Protein AF-0000000080624392 (afdb_homodimer)

Foldseek 3Di:
DLPFPDPCPPDDAQEKEKEAAFQAQQFRDLDLLSQLQLLLCLLQVGHYFYDHCVVPNAGPVRDPTWIDHPSDIGDDSVVSSVVNCVVVVVCVLQDDDPVVNVVLVVLLCLLVPPLLLQLLCFLLVPVQCLLPNRHCVVVQDDPRSVCCRVPVSNVSSPVSLVVSVVSPNNVDDPVVSVVSNLVSLLVQLVQCPVALASPHPDHHSSLSSLLSSVCSQARDDGPDCVSVVCCVPPRVVVVVSNVVSCVVRPVCGNVCSVVSDRDDDRDDD/DLPFPDPCPPDDAQEKEKEAAFQAQQFRDLDLLSQLQVLLCLLQVGHYFYDHCVVPNAGPVRDPTWIDHPSDIGDDSVVSSVVNCVVVVVCVLQDDDPVVNVVLVVLLCLLVPPLLLQLLCFLLVPVQCLLPNRHCVVVQDDPRSVCCNVPVSNVSSPVSLVVSVVSPNNVDDPVVSVVSNLVSLLVQLVQCPVALASPHPDHHSSLSSLLSSVCSQARDDGPDCVSVVCCVPPRVVVVVSNVVSCVVRPVCGNVCSVVSDRDDDRDDD

Nearest PDB structures (foldseek):
  9f7k-assembly1_B  TM=6.687E-01  e=4.199E-07  Drosophila melanogaster American nodavirus (ANV) SW-2009a
  4e8e-assembly1_C  TM=6.731E-01  e=5.107E-06  Bombyx mori
  2pbj-assembly1_B  TM=6.916E-01  e=1.278E-05  Macaca fascicularis
  4e8h-assembly1_A  TM=6.829E-01  e=2.481E-05  Bombyx mori
  4iel-assembly1_A-2  TM=5.701E-01  e=8.080E-06  Burkholderia ambifaria AMMD

InterPro domains:
  IPR012336 Thioredoxin-like fold [PF17172] (32-123)
  IPR026928 FAX/IsoI-like [SFLDG01200] (16-255)
  IPR033468 Metaxin, glutathione S-transferase domain [PF17171] (182-245)
  IPR036249 Thioredoxin-like superfamily [SSF52833] (30-115)
  IPR036282 Glutathione S-transferase, C-terminal domain superfamily [SSF47616] (170-247)
  IPR040079 Glutathione transferase family [SFLDS00019] (16-255)
  IPR050931 Mitochondrial Protein Transport Metaxin [PTHR12289] (4-259)

Organism: Caenorhabditis remanei (NCBI:txid31234)

Secondary structure (DSSP, 8-state):
---S--S-SSPPTT-EEEEEPPP-SSSS-S-HHHHHHHHHHHHTT--EEEEE-TTT---TTS-SSEEEETTEEEESHHHHHHHHHHHTT-GGGG---HHHHHHHHHHHHHIIIIIHHHHHHHHHH--GGGGSTTTTTTTS-HHHHHHIIIIIIHHHHHHHHHHHHHHSGGGS-HHHHHHHHHHHHHHHHHHHTT-SBTTBSS--HHHHHHHHHHHHHHHS--S-HHHHHHHHHT-HHHHHHHHHHHHHH-TTHHHHHHH--TT---S--/---S--S-SSPPTT-EEEEEPPP-SSSS-S-HHHHHHHHHHHHTT--EEEEE-TTT---TTS-SSEEEETTEEEESHHHHHHHHHHHTT-GGGG---HHHHHHHHHHHHHIIIIIHHHHHHHHHH--GGGGSTTTTTTTS-HHHHHHIIIIIIHHHHHHHHHHHHHHSGGGS-HHHHHHHHHHHHHHHHHHHTT-SBTTBSS--HHHHHHHHHHHHHHHS--S-HHHHHHHHHT-HHHHHHHHHHHHHH-TTHHHHHHH--TT---S--

pLDDT: mean 94.93, std 7.7, range [31.5, 98.94]

Sequence (538 aa):
MPSTNLIKRDWEKDHVYLIQFPRAGLIPTPSPYAFKVETFLRIADIPYTNIDNEFSKTSARKQIPFIELNGRQHADSSIIIDNLVEHFHKTELESFSAADKAIARAFYALIEHHLCWVSIYSRGQDFNWLATPAGFGRQLTGIKGFAFKNFLVKKFASTVRGRAKAQGMGTFQKEEILDQTKKDLDALSTQLGDKKYLFGNSIKAIDATAFAHLAQLIYTPQFSPEIKTHLEEKTPNLLVYVKHIRDDYWPDWEETTETMNMNTKWKKDMPSTNLIKRDWEKDHVYLIQFPRAGLIPTPSPYAFKVETFLRIADIPYTNIDNEFSKTSARKQIPFIELNGRQHADSSIIIDNLVEHFHKTELESFSAADKAIARAFYALIEHHLCWVSIYSRGQDFNWLATPAGFGRQLTGIKGFAFKNFLVKKFASTVRGRAKAQGMGTFQKEEILDQTKKDLDALSTQLGDKKYLFGNSIKAIDATAFAHLAQLIYTPQFSPEIKTHLEEKTPNLLVYVKHIRDDYWPDWEETTETMNMNTKWKKD

Solvent-accessible surface area (backbone atoms only — not comparable to full-atom values): 28712 Å² total; per-residue (Å²): 126,76,72,70,90,63,87,68,80,88,65,51,82,83,34,36,37,40,36,31,71,63,34,13,33,58,40,63,45,90,44,44,50,40,37,18,46,53,44,39,33,53,75,66,68,49,58,66,44,63,38,73,25,79,89,71,62,56,38,98,84,65,34,77,27,27,36,37,47,73,77,40,78,38,54,48,53,68,55,40,50,53,48,49,30,62,74,69,66,43,56,74,36,72,64,59,56,72,69,53,42,23,51,47,52,17,45,47,24,27,45,70,45,43,54,47,51,54,55,38,41,21,33,31,74,60,41,65,58,44,53,31,62,53,18,42,21,78,79,31,60,69,68,57,25,50,47,38,45,72,41,52,43,50,49,51,19,52,50,37,34,53,26,25,40,52,59,44,67,57,72,51,52,70,69,56,50,50,52,53,49,50,52,53,50,51,21,52,35,57,57,24,56,89,43,71,25,65,84,33,85,58,76,38,57,64,49,26,48,50,39,22,49,50,46,50,65,70,58,42,90,62,80,48,71,62,59,59,51,43,38,64,73,74,27,44,62,48,56,52,41,45,49,50,52,39,59,72,62,37,67,35,47,63,57,22,19,73,68,44,46,68,72,63,73,60,68,81,129,123,80,74,73,91,61,86,68,81,87,66,51,81,82,35,36,36,39,35,32,72,62,36,13,32,56,40,62,44,91,45,44,52,40,37,18,46,54,44,39,35,54,77,67,67,49,58,66,45,62,39,70,25,78,90,72,62,56,38,99,83,65,33,76,25,28,36,37,48,72,82,40,76,39,52,50,52,69,56,39,50,54,49,47,30,62,74,69,66,44,56,74,38,73,64,59,56,71,68,51,43,24,51,48,52,17,44,48,25,27,44,72,43,42,53,47,52,53,56,38,41,22,33,30,74,60,41,65,58,44,54,31,62,51,17,42,23,78,78,30,59,68,69,57,24,48,48,38,44,72,42,51,41,49,50,50,19,51,51,35,35,52,25,25,40,53,58,45,66,57,73,49,52,71,68,56,50,52,51,52,50,51,52,51,49,48,21,52,33,58,57,24,56,88,42,71,26,67,84,32,84,58,76,39,57,64,50,23,48,50,41,22,50,50,46,49,64,70,57,42,91,62,80,50,70,62,57,60,51,44,38,63,73,75,28,44,62,48,55,51,41,43,48,51,52,38,58,74,65,35,65,35,47,64,57,22,19,72,68,44,44,69,72,64,71,59,68,81,129

Structure (mmCIF, N/CA/C/O backbone):
data_AF-0000000080624392-model_v1
#
loop_
_entity.id
_entity.type
_entity.pdbx_description
1 polymer 'Uncharacterized protein'
#
loop_
_atom_site.group_PDB
_atom_site.id
_atom_site.type_symbol
_atom_site.label_atom_id
_atom_site.label_alt_id
_atom_site.label_comp_id
_atom_site.label_asym_id
_atom_site.label_entity_id
_atom_site.label_seq_id
_atom_site.pdbx_PDB_ins_code
_atom_site.Cartn_x
_atom_site.Cartn_y
_atom_site.Cartn_z
_atom_site.occupancy
_atom_site.B_iso_or_equiv
_atom_site.auth_seq_id
_atom_site.auth_comp_id
_atom_site.auth_asym_id
_atom_site.auth_atom_id
_atom_site.pdbx_PDB_model_num
ATOM 1 N N . MET A 1 1 ? 22.312 26.547 -13.43 1 31.5 1 MET A N 1
ATOM 2 C CA . MET A 1 1 ? 21.469 27.641 -12.984 1 31.5 1 MET A CA 1
ATOM 3 C C . MET A 1 1 ? 20.188 27.125 -12.336 1 31.5 1 MET A C 1
ATOM 5 O O . MET A 1 1 ? 19.734 26.016 -12.641 1 31.5 1 MET A O 1
ATOM 9 N N . PRO A 1 2 ? 19.812 27.5 -11.148 1 41.75 2 PRO A N 1
ATOM 10 C CA . PRO A 1 2 ? 18.531 27.312 -10.453 1 41.75 2 PRO A CA 1
ATOM 11 C C . PRO A 1 2 ? 17.328 27.469 -11.383 1 41.75 2 PRO A C 1
ATOM 13 O O . PRO A 1 2 ? 16.797 28.562 -11.531 1 41.75 2 PRO A O 1
ATOM 16 N N . SER A 1 3 ? 17.297 27.047 -12.523 1 45.53 3 SER A N 1
ATOM 17 C CA . SER A 1 3 ? 16.266 27.406 -13.492 1 45.53 3 SER A CA 1
ATOM 18 C C . SER A 1 3 ? 14.875 27.047 -12.992 1 45.53 3 SER A C 1
ATOM 20 O O . SER A 1 3 ? 13.898 27.109 -13.742 1 45.53 3 SER A O 1
ATOM 22 N N . THR A 1 4 ? 14.727 26.156 -11.875 1 58.84 4 THR A N 1
ATOM 23 C CA . THR A 1 4 ? 13.375 25.703 -11.562 1 58.84 4 THR A CA 1
ATOM 24 C C . THR A 1 4 ? 12.523 26.859 -11.062 1 58.84 4 THR A C 1
ATOM 26 O O . THR A 1 4 ? 13.016 27.75 -10.375 1 58.84 4 THR A O 1
ATOM 29 N N . ASN A 1 5 ? 11.406 27.188 -11.68 1 78.81 5 ASN A N 1
ATOM 30 C CA . ASN A 1 5 ? 10.438 28.219 -11.32 1 78.81 5 ASN A CA 1
ATOM 31 C C . ASN A 1 5 ? 10.055 28.125 -9.844 1 78.81 5 ASN A C 1
ATOM 33 O O . ASN A 1 5 ? 9.172 27.344 -9.477 1 78.81 5 ASN A O 1
ATOM 37 N N . LEU A 1 6 ? 10.922 28.719 -8.977 1 90.94 6 LEU A N 1
ATOM 38 C CA . LEU A 1 6 ? 10.672 28.781 -7.543 1 90.94 6 LEU A CA 1
ATOM 39 C C . LEU A 1 6 ? 9.531 29.75 -7.234 1 90.94 6 LEU A C 1
ATOM 41 O O . LEU A 1 6 ? 9.414 30.797 -7.867 1 90.94 6 LEU A O 1
ATOM 45 N N . ILE A 1 7 ? 8.82 29.406 -6.289 1 93.19 7 ILE A N 1
ATOM 46 C CA . ILE A 1 7 ? 7.766 30.281 -5.793 1 93.19 7 ILE A CA 1
ATOM 47 C C . ILE A 1 7 ? 8.367 31.359 -4.902 1 93.19 7 ILE A C 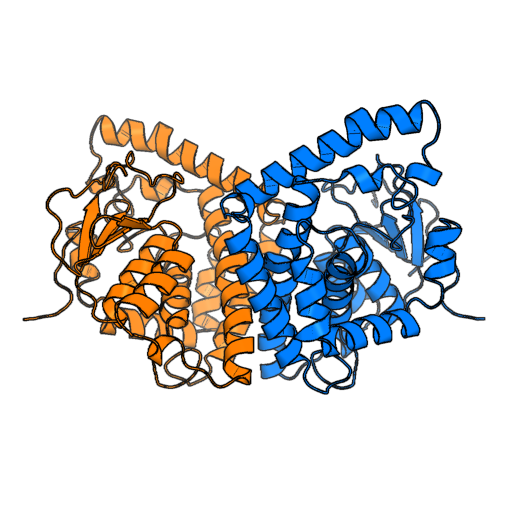1
ATOM 49 O O . ILE A 1 7 ? 8.023 32.531 -5.031 1 93.19 7 ILE A O 1
ATOM 53 N N . LYS A 1 8 ? 9.281 30.938 -4.008 1 92.81 8 LYS A N 1
ATOM 54 C CA . LYS A 1 8 ? 9.992 31.859 -3.131 1 92.81 8 LYS A CA 1
ATOM 55 C C . LYS A 1 8 ? 11.352 32.25 -3.715 1 92.81 8 LYS A C 1
ATOM 57 O O . LYS A 1 8 ? 12.344 31.547 -3.494 1 92.81 8 LYS A O 1
ATOM 62 N N . ARG A 1 9 ? 11.594 33.406 -4.301 1 90 9 ARG A N 1
ATOM 63 C CA . ARG A 1 9 ? 12.82 33.812 -4.98 1 90 9 ARG A CA 1
ATOM 64 C C . ARG A 1 9 ? 13.852 34.312 -3.984 1 90 9 ARG A C 1
ATOM 66 O O . ARG A 1 9 ? 15.047 34.062 -4.125 1 90 9 ARG A O 1
ATOM 73 N N . ASP A 1 10 ? 13.281 35.094 -3.064 1 93.44 10 ASP A N 1
ATOM 74 C CA . ASP A 1 10 ? 14.188 35.625 -2.049 1 93.44 10 ASP A CA 1
ATOM 75 C C . ASP A 1 10 ? 14.258 34.688 -0.839 1 93.44 10 ASP A C 1
ATOM 77 O O . ASP A 1 10 ? 13.969 35.094 0.286 1 93.44 10 ASP A O 1
ATOM 81 N N . TRP A 1 11 ? 14.672 33.5 -1.023 1 93.94 11 TRP A N 1
ATOM 82 C CA . TRP A 1 11 ? 14.695 32.469 0.014 1 93.94 11 TRP A CA 1
ATOM 83 C C . TRP A 1 11 ? 15.891 32.656 0.944 1 93.94 11 TRP A C 1
ATOM 85 O O . TRP A 1 11 ? 16.906 33.25 0.55 1 93.94 11 TRP A O 1
ATOM 95 N N . GLU A 1 12 ? 15.766 32.281 2.16 1 96.81 12 GLU A N 1
ATOM 96 C CA . GLU A 1 12 ? 16.828 32.281 3.162 1 96.81 12 GLU A CA 1
ATOM 97 C C . GLU A 1 12 ? 17.531 30.938 3.252 1 96.81 12 GLU A C 1
ATOM 99 O O . GLU A 1 12 ? 16.891 29.891 3.146 1 96.81 12 GLU A O 1
ATOM 104 N N . LYS A 1 13 ? 18.812 30.969 3.49 1 96.94 13 LYS A N 1
ATOM 105 C CA . LYS A 1 13 ? 19.594 29.75 3.596 1 96.94 13 LYS A CA 1
ATOM 106 C C . LYS A 1 13 ? 19.078 28.859 4.711 1 96.94 13 LYS A C 1
ATOM 108 O O . LYS A 1 13 ? 18.75 29.328 5.797 1 96.94 13 LYS A O 1
ATOM 113 N N . ASP A 1 14 ? 18.891 27.578 4.449 1 97.94 14 ASP A N 1
ATOM 114 C CA . ASP A 1 14 ? 18.531 26.531 5.395 1 97.94 14 ASP A CA 1
ATOM 115 C C . ASP A 1 14 ? 17.156 26.812 6.023 1 97.94 14 ASP A C 1
ATOM 117 O O . ASP A 1 14 ? 16.938 26.516 7.199 1 97.94 14 ASP A O 1
ATOM 121 N N . HIS A 1 15 ? 16.359 27.562 5.293 1 98.19 15 HIS A N 1
ATOM 122 C CA . HIS A 1 15 ? 14.969 27.781 5.637 1 98.19 15 HIS A CA 1
ATOM 123 C C . HIS A 1 15 ? 14.039 27.078 4.641 1 98.19 15 HIS A C 1
ATOM 125 O O . HIS A 1 15 ? 14.133 27.312 3.436 1 98.19 15 HIS A O 1
ATOM 131 N N . VAL A 1 16 ? 13.18 26.188 5.18 1 98.38 16 VAL A N 1
ATOM 132 C CA . VAL A 1 16 ? 12.297 25.406 4.312 1 98.38 16 VAL A CA 1
ATOM 133 C C . VAL A 1 16 ? 11.031 26.203 4.012 1 98.38 16 VAL A C 1
ATOM 135 O O . VAL A 1 16 ? 10.406 26.766 4.922 1 98.38 16 VAL A O 1
ATOM 138 N N . TYR A 1 17 ? 10.695 26.312 2.76 1 98.38 17 TYR A N 1
ATOM 139 C CA . TYR A 1 17 ? 9.406 26.828 2.338 1 98.38 17 TYR A CA 1
ATOM 140 C C . TYR A 1 17 ? 8.477 25.703 1.897 1 98.38 17 TYR A C 1
ATOM 142 O O . TYR A 1 17 ? 8.711 25.062 0.869 1 98.38 17 TYR A O 1
ATOM 150 N N . LEU A 1 18 ? 7.48 25.438 2.715 1 98.56 18 LEU A N 1
ATOM 151 C CA . LEU A 1 18 ? 6.531 24.344 2.473 1 98.56 18 LEU A CA 1
ATOM 152 C C . LEU A 1 18 ? 5.301 24.859 1.736 1 98.56 18 LEU A C 1
ATOM 154 O O . LEU A 1 18 ? 4.52 25.641 2.289 1 98.56 18 LEU A O 1
ATOM 158 N N . ILE A 1 19 ? 5.125 24.484 0.475 1 98.38 19 ILE A N 1
ATOM 159 C CA . ILE A 1 19 ? 3.963 24.859 -0.319 1 98.38 19 ILE A CA 1
ATOM 160 C C . ILE A 1 19 ? 2.871 23.812 -0.179 1 98.38 19 ILE A C 1
ATOM 162 O O . ILE A 1 19 ? 3.082 22.641 -0.513 1 98.38 19 ILE A O 1
ATOM 166 N N . GLN A 1 20 ? 1.73 24.203 0.312 1 97.69 20 GLN A N 1
ATOM 167 C CA . GLN A 1 20 ? 0.601 23.312 0.533 1 97.69 20 GLN A CA 1
ATOM 168 C C . GLN A 1 20 ? -0.723 24.062 0.453 1 97.69 20 GLN A C 1
ATOM 170 O O . GLN A 1 20 ? -0.739 25.297 0.354 1 97.69 20 GLN A O 1
ATOM 175 N N . PHE A 1 21 ? -1.865 23.359 0.542 1 95.75 21 PHE A N 1
ATOM 176 C CA . PHE A 1 21 ? -3.193 23.953 0.541 1 95.75 21 PHE A CA 1
ATOM 177 C C . PHE A 1 21 ? -3.4 24.812 1.782 1 95.75 21 PHE A C 1
ATOM 179 O O . PHE A 1 21 ? -2.711 24.641 2.789 1 95.75 21 PHE A O 1
ATOM 186 N N . PRO A 1 22 ? -4.328 25.719 1.658 1 95 22 PRO A N 1
ATOM 187 C CA . PRO A 1 22 ? -4.617 26.531 2.844 1 95 22 PRO A CA 1
ATOM 188 C C . PRO A 1 22 ? -5.094 25.703 4.027 1 95 22 PRO A C 1
ATOM 190 O O . PRO A 1 22 ? -5.402 24.516 3.867 1 95 22 PRO A O 1
ATOM 193 N N . ARG A 1 23 ? -5.121 26.312 5.195 1 97.12 23 ARG A N 1
ATOM 194 C CA . ARG A 1 23 ? -5.59 25.672 6.418 1 97.12 23 ARG A CA 1
ATOM 195 C C . ARG A 1 23 ? -7.07 25.312 6.32 1 97.12 23 ARG A C 1
ATOM 197 O O . ARG A 1 23 ? -7.836 26 5.645 1 97.12 23 ARG A O 1
ATOM 204 N N . ALA A 1 24 ? -7.426 24.266 6.969 1 96.31 24 ALA A N 1
ATOM 205 C CA . ALA A 1 24 ? -8.82 23.844 7.023 1 96.31 24 ALA A CA 1
ATOM 206 C C . ALA A 1 24 ? -9.391 24 8.43 1 96.31 24 ALA A C 1
ATOM 208 O O . ALA A 1 24 ? -8.641 24.125 9.398 1 96.31 24 ALA A O 1
ATOM 209 N N . GLY A 1 25 ? -10.68 23.938 8.523 1 96.06 25 GLY A N 1
ATOM 210 C CA . GLY A 1 25 ? -11.367 24.234 9.773 1 96.06 25 GLY A CA 1
ATOM 211 C C . GLY A 1 25 ? -11.273 23.109 10.789 1 96.06 25 GLY A C 1
ATOM 212 O O . GLY A 1 25 ? -11.164 23.359 11.992 1 96.06 25 GLY A O 1
ATOM 213 N N . LEU A 1 26 ? -11.266 21.859 10.414 1 95.69 26 LEU A N 1
ATOM 214 C CA . LEU A 1 26 ? -11.32 20.719 11.328 1 95.69 26 LEU A CA 1
ATOM 215 C C . LEU A 1 26 ? -9.922 20.234 11.68 1 95.69 26 LEU A C 1
ATOM 217 O O . LEU A 1 26 ? -9.711 19.641 12.742 1 95.69 26 LEU A O 1
ATOM 221 N N . ILE A 1 27 ? -8.992 20.391 10.797 1 97 27 ILE A N 1
ATOM 222 C CA . ILE A 1 27 ? -7.617 19.906 10.891 1 97 27 ILE A CA 1
ATOM 223 C C . ILE A 1 27 ? -6.676 20.891 10.195 1 97 27 ILE A C 1
ATOM 225 O O . ILE A 1 27 ? -7.07 21.578 9.25 1 97 27 ILE A O 1
ATOM 229 N N . PRO A 1 28 ? -5.457 20.984 10.664 1 97.38 28 PRO A N 1
ATOM 230 C CA . PRO A 1 28 ? -4.559 21.984 10.07 1 97.38 28 PRO A CA 1
ATOM 231 C C . PRO A 1 28 ? -4.469 21.859 8.547 1 97.38 28 PRO A C 1
ATOM 233 O O . PRO A 1 28 ? -4.391 22.859 7.844 1 97.38 28 PRO A O 1
ATOM 236 N N . THR A 1 29 ? -4.5 20.672 8.086 1 97.12 29 THR A N 1
ATOM 237 C CA . THR A 1 29 ? -4.535 20.438 6.648 1 97.12 29 THR A CA 1
ATOM 238 C C . THR A 1 29 ? -5.219 19.094 6.344 1 97.12 29 THR A C 1
ATOM 240 O O . THR A 1 29 ? -4.992 18.109 7.039 1 97.12 29 THR A O 1
ATOM 243 N N . PRO A 1 30 ? -6.051 19.047 5.289 1 96.06 30 PRO A N 1
ATOM 244 C CA . PRO A 1 30 ? -6.73 17.797 4.918 1 96.06 30 PRO A CA 1
ATOM 245 C C . PRO A 1 30 ? -5.844 16.859 4.098 1 96.06 30 PRO A C 1
ATOM 247 O O . PRO A 1 30 ? -6.254 15.75 3.766 1 96.06 30 PRO A O 1
ATOM 250 N N . SER A 1 31 ? -4.676 17.25 3.758 1 96.31 31 SER A N 1
ATOM 251 C CA . SER A 1 31 ? -3.721 16.406 3.053 1 96.31 31 SER A CA 1
ATOM 252 C C . SER A 1 31 ? -2.826 15.648 4.027 1 96.31 31 SER A C 1
ATOM 254 O O . SER A 1 31 ? -1.987 16.25 4.703 1 96.31 31 SER A O 1
ATOM 256 N N . PRO A 1 32 ? -2.928 14.367 4.059 1 97.38 32 PRO A N 1
ATOM 257 C CA . PRO A 1 32 ? -2.057 13.625 4.973 1 97.38 32 PRO A CA 1
ATOM 258 C C . PRO A 1 32 ? -0.581 13.734 4.602 1 97.38 32 PRO A C 1
ATOM 260 O O . PRO A 1 32 ? 0.287 13.672 5.473 1 97.38 32 PRO A O 1
ATOM 263 N N . TYR A 1 33 ? -0.296 14.016 3.365 1 97.62 33 TYR A N 1
ATOM 264 C CA . TYR A 1 33 ? 1.085 14.125 2.908 1 97.62 33 TYR A CA 1
ATOM 265 C C . TYR A 1 33 ? 1.699 15.445 3.348 1 97.62 33 TYR A C 1
ATOM 267 O O . TYR A 1 33 ? 2.838 15.484 3.82 1 97.62 33 TYR A O 1
ATOM 275 N N . ALA A 1 34 ? 0.943 16.484 3.186 1 98.44 34 ALA A N 1
ATOM 276 C CA . ALA A 1 34 ? 1.404 17.781 3.686 1 98.44 34 ALA A CA 1
ATOM 277 C C . ALA A 1 34 ? 1.522 17.766 5.207 1 98.44 34 ALA A C 1
ATOM 279 O O . ALA A 1 34 ? 2.475 18.312 5.766 1 98.44 34 ALA A O 1
ATOM 280 N N . PHE A 1 35 ? 0.514 17.156 5.805 1 98.69 35 PHE A N 1
ATOM 281 C CA . PHE A 1 35 ? 0.484 17.078 7.262 1 98.69 35 PHE A CA 1
ATOM 282 C C . PHE A 1 35 ? 1.702 16.328 7.785 1 98.69 35 PHE A C 1
ATOM 284 O O . PHE A 1 35 ? 2.309 16.734 8.781 1 98.69 35 PHE A O 1
ATOM 291 N N . LYS A 1 36 ? 2.078 15.25 7.152 1 98.62 36 LYS A N 1
ATOM 292 C CA . LYS A 1 36 ? 3.26 14.453 7.477 1 98.62 36 LYS A CA 1
ATOM 293 C C . LYS A 1 36 ? 4.527 15.297 7.406 1 98.62 36 LYS A C 1
ATOM 295 O O . LYS A 1 36 ? 5.34 15.289 8.336 1 98.62 36 LYS A O 1
ATOM 300 N N . VAL A 1 37 ? 4.684 16.047 6.336 1 98.81 37 VAL A N 1
ATOM 301 C CA . VAL A 1 37 ? 5.895 16.828 6.117 1 98.81 37 VAL A CA 1
ATOM 302 C C . VAL A 1 37 ? 5.992 17.938 7.16 1 98.81 37 VAL A C 1
ATOM 304 O O . VAL A 1 37 ? 7.047 18.141 7.766 1 98.81 37 VAL A O 1
ATOM 307 N N . GLU A 1 38 ? 4.902 18.625 7.367 1 98.81 38 GLU A N 1
ATOM 308 C CA . GLU A 1 38 ? 4.945 19.719 8.336 1 98.81 38 GLU A CA 1
ATOM 309 C C . GLU A 1 38 ? 5.199 19.203 9.75 1 98.81 38 GLU A C 1
ATOM 311 O O . GLU A 1 38 ? 5.969 19.781 10.508 1 98.81 38 GLU A O 1
ATOM 316 N N . THR A 1 39 ? 4.539 18.125 10.086 1 98.88 39 THR A N 1
ATOM 317 C CA . THR A 1 39 ? 4.773 17.531 11.398 1 98.88 39 THR A CA 1
ATOM 318 C C . THR A 1 39 ? 6.23 17.109 11.547 1 98.88 39 THR A C 1
ATOM 320 O O . THR A 1 39 ? 6.828 17.297 12.609 1 98.88 39 THR A O 1
ATOM 323 N N . PHE A 1 40 ? 6.836 16.578 10.508 1 98.88 40 PHE A N 1
ATOM 324 C CA . PHE A 1 40 ? 8.242 16.203 10.547 1 98.88 40 PHE A CA 1
ATOM 325 C C . PHE A 1 40 ? 9.125 17.422 10.789 1 98.88 40 PHE A C 1
ATOM 327 O O . PHE A 1 40 ? 10.078 17.359 11.57 1 98.88 40 PHE A O 1
ATOM 334 N N . LEU A 1 41 ? 8.797 18.5 10.078 1 98.75 41 LEU A N 1
ATOM 335 C CA . LEU A 1 41 ? 9.57 19.719 10.258 1 98.75 41 LEU A CA 1
ATOM 336 C C . LEU A 1 41 ? 9.531 20.172 11.711 1 98.75 41 LEU A C 1
ATOM 338 O O . LEU A 1 41 ? 10.539 20.625 12.25 1 98.75 41 LEU A O 1
ATOM 342 N N . ARG A 1 42 ? 8.414 20.047 12.336 1 98.56 42 ARG A N 1
ATOM 343 C CA . ARG A 1 42 ? 8.258 20.438 13.734 1 98.56 42 ARG A CA 1
ATOM 344 C C . ARG A 1 42 ? 9.008 19.484 14.656 1 98.56 42 ARG A C 1
ATOM 346 O O . ARG A 1 42 ? 9.734 19.922 15.555 1 98.56 42 ARG A O 1
ATOM 353 N N . ILE A 1 43 ? 8.891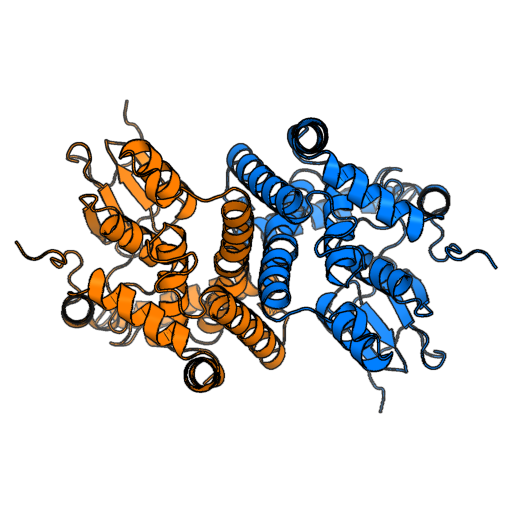 18.172 14.398 1 98.56 43 ILE A N 1
ATOM 354 C CA . ILE A 1 43 ? 9.594 17.172 15.18 1 98.56 43 ILE A CA 1
ATOM 355 C C . ILE A 1 43 ? 11.094 17.406 15.102 1 98.56 43 ILE A C 1
ATOM 357 O O . ILE A 1 43 ? 11.797 17.359 16.125 1 98.56 43 ILE A O 1
ATOM 361 N N . ALA A 1 44 ? 11.57 17.734 13.93 1 98.5 44 ALA A N 1
ATOM 362 C CA . ALA A 1 44 ? 13 17.891 13.68 1 98.5 44 ALA A CA 1
ATOM 363 C C . ALA A 1 44 ? 13.469 19.297 14.039 1 98.5 44 ALA A C 1
ATOM 365 O O . ALA A 1 44 ? 14.664 19.594 13.969 1 98.5 44 ALA A O 1
ATOM 366 N N . ASP A 1 45 ? 12.594 20.125 14.336 1 97.75 45 ASP A N 1
ATOM 367 C CA . ASP A 1 45 ? 12.898 21.516 14.695 1 97.75 45 ASP A CA 1
ATOM 368 C C . ASP A 1 45 ? 13.641 22.219 13.57 1 97.75 45 ASP A C 1
ATOM 370 O O . ASP A 1 45 ? 14.703 22.812 13.797 1 97.75 45 ASP A O 1
ATOM 374 N N . ILE A 1 46 ? 13.109 22.062 12.422 1 98.12 46 ILE A N 1
ATOM 375 C CA . ILE A 1 46 ? 13.648 22.703 11.234 1 98.12 46 ILE A CA 1
ATOM 376 C C . ILE A 1 46 ? 12.844 23.969 10.922 1 98.12 46 ILE A C 1
ATOM 378 O O . ILE A 1 46 ? 11.617 23.938 10.875 1 98.12 46 ILE A O 1
ATOM 382 N N . PRO A 1 47 ? 13.516 25.109 10.734 1 97.12 47 PRO A N 1
ATOM 383 C CA . PRO A 1 47 ? 12.789 26.328 10.406 1 97.12 47 PRO A CA 1
ATOM 384 C C . PRO A 1 47 ? 12.039 26.234 9.078 1 97.12 47 PRO A C 1
ATOM 386 O O . PRO A 1 47 ? 12.602 25.781 8.078 1 97.12 47 PRO A O 1
ATOM 389 N N . TYR A 1 48 ? 10.789 26.672 9.125 1 98 48 TYR A N 1
ATOM 390 C CA . TYR A 1 48 ? 10.023 26.609 7.879 1 98 48 TYR A CA 1
ATOM 391 C C . TYR A 1 48 ? 8.953 27.703 7.84 1 98 48 TYR A C 1
ATOM 393 O O . TYR A 1 48 ? 8.602 28.266 8.875 1 98 48 TYR A O 1
ATOM 401 N N . THR A 1 49 ? 8.531 28.031 6.637 1 97.69 49 THR A N 1
ATOM 402 C CA . THR A 1 49 ? 7.395 28.906 6.363 1 97.69 49 THR A CA 1
ATOM 403 C C . THR A 1 49 ? 6.414 28.234 5.406 1 97.69 49 THR A C 1
ATOM 405 O O . THR A 1 49 ? 6.82 27.609 4.422 1 97.69 49 THR A O 1
ATOM 408 N N . ASN A 1 50 ? 5.129 28.328 5.758 1 97.75 50 ASN A N 1
ATOM 409 C CA . ASN A 1 50 ? 4.09 27.828 4.863 1 97.75 50 ASN A CA 1
ATOM 410 C C . ASN A 1 50 ? 3.764 28.828 3.764 1 97.75 50 ASN A C 1
ATOM 412 O O . ASN A 1 50 ? 3.729 30.047 4.012 1 97.75 50 ASN A O 1
ATOM 416 N N . ILE A 1 51 ? 3.617 28.312 2.605 1 97.12 51 ILE A N 1
ATOM 417 C CA . ILE A 1 51 ? 3.154 29.125 1.484 1 97.12 51 ILE A CA 1
ATOM 418 C C . ILE A 1 51 ? 1.88 28.516 0.901 1 97.12 51 ILE A C 1
ATOM 420 O O . ILE A 1 51 ? 1.847 27.328 0.566 1 97.12 51 ILE A O 1
ATOM 424 N N . ASP A 1 52 ? 0.82 29.344 0.815 1 95.81 52 ASP A N 1
ATOM 425 C CA . ASP A 1 52 ? -0.448 28.938 0.213 1 95.81 52 ASP A CA 1
ATOM 426 C C . ASP A 1 52 ? -0.278 28.641 -1.274 1 95.81 52 ASP A C 1
ATOM 428 O O . ASP A 1 52 ? 0.215 29.469 -2.031 1 95.81 52 ASP A O 1
ATOM 432 N N . ASN A 1 53 ? -0.712 27.469 -1.678 1 95 53 ASN A N 1
ATOM 433 C CA . ASN A 1 53 ? -0.577 27.125 -3.088 1 95 53 ASN A CA 1
ATOM 434 C C . ASN A 1 53 ? -1.689 27.75 -3.928 1 95 53 ASN A C 1
ATOM 436 O O . ASN A 1 53 ? -1.697 27.609 -5.152 1 95 53 ASN A O 1
ATOM 440 N N . GLU A 1 54 ? -2.725 28.312 -3.307 1 91.19 54 GLU A N 1
ATOM 441 C CA . GLU A 1 54 ? -3.846 28.984 -3.951 1 91.19 54 GLU A CA 1
ATOM 442 C C . GLU A 1 54 ? -4.598 28.047 -4.887 1 91.19 54 GLU A C 1
ATOM 444 O O . GLU A 1 54 ? -5.102 28.469 -5.93 1 91.19 54 GLU A O 1
ATOM 449 N N . PHE A 1 55 ? -4.531 26.844 -4.605 1 89.06 55 PHE A N 1
ATOM 450 C CA . PHE A 1 55 ? -5.191 25.781 -5.359 1 89.06 55 PHE A CA 1
ATOM 451 C C . PHE A 1 55 ? -4.703 25.766 -6.805 1 89.06 55 PHE A C 1
ATOM 453 O O . PHE A 1 55 ? -5.43 25.328 -7.703 1 89.06 55 PHE A O 1
ATOM 460 N N . SER A 1 56 ? -3.484 26.266 -7.078 1 91.12 56 SER A N 1
ATOM 461 C CA . SER A 1 56 ? -3.045 26.344 -8.469 1 91.12 56 SER A CA 1
ATOM 462 C C . SER A 1 56 ? -1.564 26 -8.602 1 91.12 56 SER A C 1
ATOM 464 O O . SER A 1 56 ? -1.126 25.516 -9.641 1 91.12 56 SER A O 1
ATOM 466 N N . LYS A 1 57 ? -0.822 26.234 -7.582 1 93.69 57 LYS A N 1
ATOM 467 C CA . LYS A 1 57 ? 0.62 26.016 -7.641 1 93.69 57 LYS A CA 1
ATOM 468 C C . LYS A 1 57 ? 0.965 24.562 -7.328 1 93.69 57 LYS A C 1
ATOM 470 O O . LYS A 1 57 ? 0.521 24.016 -6.316 1 93.69 57 LYS A O 1
ATOM 475 N N . THR A 1 58 ? 1.644 23.938 -8.18 1 93.88 58 THR A N 1
ATOM 476 C CA . THR A 1 58 ? 2.119 22.562 -7.996 1 93.88 58 THR A CA 1
ATOM 477 C C . THR A 1 58 ? 3.621 22.469 -8.25 1 93.88 58 THR A C 1
ATOM 479 O O . THR A 1 58 ? 4.223 23.406 -8.781 1 93.88 58 THR A O 1
ATOM 482 N N . SER A 1 59 ? 4.234 21.422 -7.82 1 94.19 59 SER A N 1
ATOM 483 C CA . SER A 1 59 ? 5.645 21.172 -8.109 1 94.19 59 SER A CA 1
ATOM 484 C C . SER A 1 59 ? 5.863 20.891 -9.586 1 94.19 59 SER A C 1
ATOM 486 O O . SER A 1 59 ? 4.906 20.781 -10.359 1 94.19 59 SER A O 1
ATOM 488 N N . ALA A 1 60 ? 7.156 20.766 -9.906 1 89.12 60 ALA A N 1
ATOM 489 C CA . ALA A 1 60 ? 7.512 20.391 -11.273 1 89.12 60 ALA A CA 1
ATOM 490 C C . ALA A 1 60 ? 6.906 19.031 -11.633 1 89.12 60 ALA A C 1
ATOM 492 O O . ALA A 1 60 ? 6.562 18.781 -12.797 1 89.12 60 ALA A O 1
ATOM 493 N N . ARG A 1 61 ? 6.676 18.234 -10.617 1 87.56 61 ARG A N 1
ATOM 494 C CA . ARG A 1 61 ? 6.094 16.906 -10.828 1 87.56 61 ARG A CA 1
ATOM 495 C C . ARG A 1 61 ? 4.578 16.938 -10.641 1 87.56 61 ARG A C 1
ATOM 497 O O . ARG A 1 61 ? 3.932 15.891 -10.602 1 87.56 61 ARG A O 1
ATOM 504 N N . LYS A 1 62 ? 4.09 18.125 -10.398 1 89.81 62 LYS A N 1
ATOM 505 C CA . LYS A 1 62 ? 2.654 18.375 -10.281 1 89.81 62 LYS A CA 1
ATOM 506 C C . LYS A 1 62 ? 2.102 17.797 -8.984 1 89.81 62 LYS A C 1
ATOM 508 O O . LYS A 1 62 ? 0.962 17.328 -8.938 1 89.81 62 LYS A O 1
ATOM 513 N N . GLN A 1 63 ? 2.947 17.812 -7.996 1 91.88 63 GLN A N 1
ATOM 514 C CA . GLN A 1 63 ? 2.549 17.266 -6.707 1 91.88 63 GLN A CA 1
ATOM 515 C C . GLN A 1 63 ? 2.422 18.359 -5.652 1 91.88 63 GLN A C 1
ATOM 517 O O . GLN A 1 63 ? 3.105 19.375 -5.723 1 91.88 63 GLN A O 1
ATOM 522 N N . ILE A 1 64 ? 1.616 18.188 -4.711 1 94.75 64 ILE A N 1
ATOM 523 C CA . ILE A 1 64 ? 1.459 18.953 -3.477 1 94.75 64 ILE A CA 1
ATOM 524 C C . ILE A 1 64 ? 1.375 18 -2.285 1 94.75 64 ILE A C 1
ATOM 526 O O . ILE A 1 64 ? 0.671 16.984 -2.34 1 94.75 64 ILE A O 1
ATOM 530 N N . PRO A 1 65 ? 2.121 18.203 -1.24 1 97.38 65 PRO A N 1
ATOM 531 C CA . PRO A 1 65 ? 2.984 19.359 -1.006 1 97.38 65 PRO A CA 1
ATOM 532 C C . PRO A 1 65 ? 4.316 19.266 -1.746 1 97.38 65 PRO A C 1
ATOM 534 O O . PRO A 1 65 ? 4.629 18.219 -2.332 1 97.38 65 PRO A O 1
ATOM 537 N N . PHE A 1 66 ? 4.992 20.281 -1.792 1 97.94 66 PHE A N 1
ATOM 538 C CA . PHE A 1 66 ? 6.414 20.297 -2.117 1 97.94 66 PHE A CA 1
ATOM 539 C C . PHE A 1 66 ? 7.137 21.375 -1.306 1 97.94 66 PHE A C 1
ATOM 541 O O . PHE A 1 66 ? 6.496 22.188 -0.629 1 97.94 66 PHE A O 1
ATOM 548 N N . ILE A 1 67 ? 8.469 21.297 -1.311 1 98.44 67 ILE A N 1
ATOM 549 C CA . ILE A 1 67 ? 9.219 22.297 -0.559 1 98.44 67 ILE A CA 1
ATOM 550 C C . ILE A 1 67 ? 10.258 22.953 -1.469 1 98.44 67 ILE A C 1
ATOM 552 O O . ILE A 1 67 ? 10.609 22.406 -2.516 1 98.44 67 ILE A O 1
ATOM 556 N N . GLU A 1 68 ? 10.625 24.094 -1.102 1 98 68 GLU A N 1
ATOM 557 C CA . GLU A 1 68 ? 11.789 24.766 -1.654 1 98 68 GLU A CA 1
ATOM 558 C C . GLU A 1 68 ? 12.844 25.031 -0.576 1 98 68 GLU A C 1
ATOM 560 O O . GLU A 1 68 ? 12.516 25.5 0.51 1 98 68 GLU A O 1
ATOM 565 N N . LEU A 1 69 ? 14.023 24.578 -0.783 1 98 69 LEU A N 1
ATOM 566 C CA . LEU A 1 69 ? 15.133 24.672 0.155 1 98 69 LEU A CA 1
ATOM 567 C C . LEU A 1 69 ? 16.422 25.062 -0.568 1 98 69 LEU A C 1
ATOM 569 O O . LEU A 1 69 ? 16.875 24.359 -1.471 1 98 69 LEU A O 1
ATOM 573 N N . ASN A 1 70 ? 16.984 26.172 -0.212 1 97.06 70 ASN A N 1
ATOM 574 C CA . ASN A 1 70 ? 18.234 26.672 -0.771 1 97.06 70 ASN A CA 1
ATOM 575 C C . ASN A 1 70 ? 18.188 26.719 -2.295 1 97.06 70 ASN A C 1
ATOM 577 O O . ASN A 1 70 ? 19.109 26.266 -2.969 1 97.06 70 ASN A O 1
ATOM 581 N N . GLY A 1 71 ? 17.109 27.094 -2.785 1 94.12 71 GLY A N 1
ATOM 582 C CA . GLY A 1 71 ? 16.969 27.359 -4.207 1 94.12 71 GLY A CA 1
ATOM 583 C C . GLY A 1 71 ? 16.594 26.125 -5.012 1 94.12 71 GLY A C 1
ATOM 584 O O . GLY A 1 71 ? 16.641 26.156 -6.246 1 94.12 71 GLY A O 1
ATOM 585 N N . ARG A 1 72 ? 16.234 25.109 -4.352 1 94.94 72 ARG A N 1
ATOM 586 C CA . ARG A 1 72 ? 15.852 23.875 -5.047 1 94.94 72 ARG A CA 1
ATOM 587 C C . ARG A 1 72 ? 14.461 23.422 -4.609 1 94.94 72 ARG A C 1
ATOM 589 O O . ARG A 1 72 ? 14.086 23.578 -3.447 1 94.94 72 ARG A O 1
ATOM 596 N N . GLN A 1 73 ? 13.797 22.844 -5.512 1 95.94 73 GLN A N 1
ATOM 597 C CA . GLN A 1 73 ? 12.469 22.312 -5.262 1 95.94 73 GLN A CA 1
ATOM 598 C C . GLN A 1 73 ? 12.516 20.797 -5.035 1 95.94 73 GLN A C 1
ATOM 600 O O . GLN A 1 73 ? 13.234 20.078 -5.742 1 95.94 73 GLN A O 1
ATOM 605 N N . HIS A 1 74 ? 11.828 20.328 -4.055 1 95.56 74 HIS A N 1
ATOM 606 C CA . HIS A 1 74 ? 11.672 18.906 -3.777 1 95.56 74 HIS A CA 1
ATOM 607 C C . HIS A 1 74 ? 10.203 18.531 -3.646 1 95.56 74 HIS A C 1
ATOM 609 O O . HIS A 1 74 ? 9.445 19.188 -2.934 1 95.56 74 HIS A O 1
ATOM 615 N N . ALA A 1 75 ? 9.875 17.5 -4.367 1 94.69 75 ALA A N 1
ATOM 616 C CA . ALA A 1 75 ? 8.5 17.016 -4.293 1 94.69 75 ALA A CA 1
ATOM 617 C C . ALA A 1 75 ? 8.453 15.586 -3.744 1 94.69 75 ALA A C 1
ATOM 619 O O . ALA A 1 75 ? 9.492 14.969 -3.51 1 94.69 75 ALA A O 1
ATOM 620 N N . ASP A 1 76 ? 7.188 15.125 -3.5 1 94.25 76 ASP A N 1
ATOM 621 C CA . ASP A 1 76 ? 6.898 13.844 -2.873 1 94.25 76 ASP A CA 1
ATOM 622 C C . ASP A 1 76 ? 7.242 13.867 -1.385 1 94.25 76 ASP A C 1
ATOM 624 O O . ASP A 1 76 ? 8.398 14.078 -1.015 1 94.25 76 ASP A O 1
ATOM 628 N N . SER A 1 77 ? 6.328 13.586 -0.623 1 96.81 77 SER A N 1
ATOM 629 C CA . SER A 1 77 ? 6.453 13.773 0.82 1 96.81 77 SER A CA 1
ATOM 630 C C . SER A 1 77 ? 7.547 12.883 1.399 1 96.81 77 SER A C 1
ATOM 632 O O . SER A 1 77 ? 8.281 13.305 2.297 1 96.81 77 SER A O 1
ATOM 634 N N . SER A 1 78 ? 7.766 11.68 0.93 1 95.31 78 SER A N 1
ATOM 635 C CA . SER A 1 78 ? 8.781 10.773 1.453 1 95.31 78 SER A CA 1
ATOM 636 C C . SER A 1 78 ? 10.18 11.203 1.038 1 95.31 78 SER A C 1
ATOM 638 O O . SER A 1 78 ? 11.125 11.125 1.831 1 95.31 78 SER A 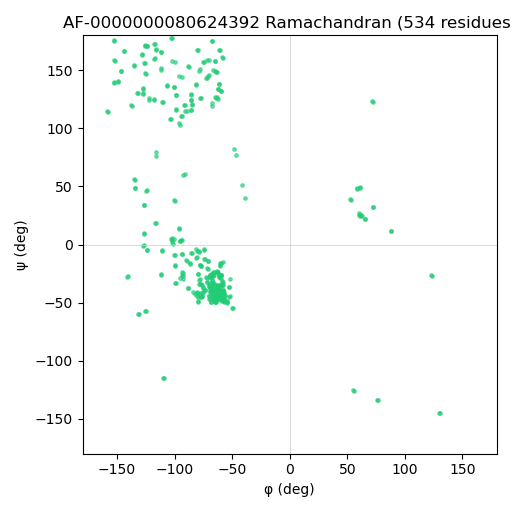O 1
ATOM 640 N N . ILE A 1 79 ? 10.312 11.656 -0.155 1 95.25 79 ILE A N 1
ATOM 641 C CA . ILE A 1 79 ? 11.594 12.133 -0.666 1 95.25 79 ILE A CA 1
ATOM 642 C C . ILE A 1 79 ? 11.984 13.43 0.049 1 95.25 79 ILE A C 1
ATOM 644 O O . ILE A 1 79 ? 13.156 13.633 0.38 1 95.25 79 ILE A O 1
ATOM 648 N N . ILE A 1 80 ? 10.992 14.273 0.26 1 97.75 80 ILE A N 1
ATOM 649 C CA . ILE A 1 80 ? 11.227 15.508 1.013 1 97.75 80 ILE A CA 1
ATOM 650 C C . ILE A 1 80 ? 11.844 15.172 2.369 1 97.75 80 ILE A C 1
ATOM 652 O O . ILE A 1 80 ? 12.883 15.727 2.738 1 97.75 80 ILE A O 1
ATOM 656 N N . ILE A 1 81 ? 11.273 14.25 3.094 1 98.25 81 ILE A N 1
ATOM 657 C CA . ILE A 1 81 ? 11.719 13.914 4.445 1 98.25 81 ILE A CA 1
ATOM 658 C C . ILE A 1 81 ? 13.117 13.305 4.395 1 98.25 81 ILE A C 1
ATOM 660 O O . ILE A 1 81 ? 13.984 13.648 5.203 1 98.25 81 ILE A O 1
ATOM 664 N N . ASP A 1 82 ? 13.359 12.453 3.41 1 96.31 82 ASP A N 1
ATOM 665 C CA . ASP A 1 82 ? 14.695 11.891 3.254 1 96.31 82 ASP A CA 1
ATOM 666 C C . ASP A 1 82 ? 15.734 12.984 3.057 1 96.31 82 ASP A C 1
ATOM 668 O O . ASP A 1 82 ? 16.797 12.953 3.67 1 96.31 82 ASP A O 1
ATOM 672 N N . ASN A 1 83 ? 15.406 13.938 2.215 1 96.88 83 ASN A N 1
ATOM 673 C CA . ASN A 1 83 ? 16.312 15.047 1.938 1 96.88 83 ASN A CA 1
ATOM 674 C C . ASN A 1 83 ? 16.547 15.906 3.18 1 96.88 83 ASN A C 1
ATOM 676 O O . ASN A 1 83 ? 17.672 16.328 3.443 1 96.88 83 ASN A O 1
ATOM 680 N N . LEU A 1 84 ? 15.508 16.141 3.893 1 98.62 84 LEU A N 1
ATOM 681 C CA . LEU A 1 84 ? 15.609 16.969 5.094 1 98.62 84 LEU A CA 1
ATOM 682 C C . LEU A 1 84 ? 16.469 16.281 6.152 1 98.62 84 LEU A C 1
ATOM 684 O O . LEU A 1 84 ? 17.266 16.938 6.824 1 98.62 84 LEU A O 1
ATOM 688 N N . VAL A 1 85 ? 16.297 14.961 6.324 1 98.31 85 VAL A N 1
ATOM 689 C CA . VAL A 1 85 ? 17.078 14.195 7.285 1 98.31 85 VAL A CA 1
ATOM 690 C C . VAL A 1 85 ? 18.562 14.312 6.945 1 98.31 85 VAL A C 1
ATOM 692 O O . VAL A 1 85 ? 19.391 14.539 7.832 1 98.31 85 VAL A O 1
ATOM 695 N N . GLU A 1 86 ? 18.812 14.156 5.688 1 97.06 86 GLU A N 1
ATOM 696 C CA . GLU A 1 86 ? 20.188 14.211 5.234 1 97.06 86 GLU A CA 1
ATOM 697 C C . GLU A 1 86 ? 20.75 15.625 5.367 1 97.06 86 GLU A C 1
ATOM 699 O O . GLU A 1 86 ? 21.828 15.82 5.953 1 97.06 86 GLU A O 1
ATOM 704 N N . HIS A 1 87 ? 20.078 16.594 4.91 1 98 87 HIS A N 1
ATOM 705 C CA . HIS A 1 87 ? 20.547 17.969 4.828 1 98 87 HIS A CA 1
ATOM 706 C C . HIS A 1 87 ? 20.766 18.562 6.219 1 98 87 HIS A C 1
ATOM 708 O O . HIS A 1 87 ? 21.734 19.281 6.457 1 98 87 HIS A O 1
ATOM 714 N N . PHE A 1 88 ? 19.891 18.297 7.105 1 98.5 88 PHE A N 1
ATOM 715 C CA . PHE A 1 88 ? 19.938 18.906 8.422 1 98.5 88 PHE A CA 1
ATOM 716 C C . PHE A 1 88 ? 20.531 17.953 9.453 1 98.5 88 PHE A C 1
ATOM 718 O O . PHE A 1 88 ? 20.453 18.188 10.656 1 98.5 88 PHE A O 1
ATOM 725 N N . HIS A 1 89 ? 21.016 16.766 9.062 1 97.94 89 HIS A N 1
ATOM 726 C CA . HIS A 1 89 ? 21.719 15.789 9.883 1 97.94 89 HIS A CA 1
ATOM 727 C C . HIS A 1 89 ? 20.828 15.297 11.023 1 97.94 89 HIS A C 1
ATOM 729 O O . HIS A 1 89 ? 21.25 15.32 12.188 1 97.94 89 HIS A O 1
ATOM 735 N N . LYS A 1 90 ? 19.625 14.914 10.672 1 98.31 90 LYS A N 1
ATOM 736 C CA . LYS A 1 90 ? 18.641 14.414 11.633 1 98.31 90 LYS A CA 1
ATOM 737 C C . LYS A 1 90 ? 18.562 12.891 11.602 1 98.31 90 LYS A C 1
ATOM 739 O O . LYS A 1 90 ? 17.469 12.32 11.711 1 98.31 90 LYS A O 1
ATOM 744 N N . THR A 1 91 ? 19.656 12.172 11.445 1 96.94 91 THR A N 1
ATOM 745 C CA . THR A 1 91 ? 19.703 10.727 11.242 1 96.94 91 THR A CA 1
ATOM 746 C C . THR A 1 91 ? 19.141 9.992 12.461 1 96.94 91 THR A C 1
ATOM 748 O O . THR A 1 91 ? 18.703 8.844 12.352 1 96.94 91 THR A O 1
ATOM 751 N N . GLU A 1 92 ? 19.156 10.602 13.602 1 96.56 92 GLU A N 1
ATOM 752 C CA . GLU A 1 92 ? 18.609 10 14.812 1 96.56 92 GLU A CA 1
ATOM 753 C C . GLU A 1 92 ? 17.125 9.688 14.648 1 96.56 92 GLU A C 1
ATOM 755 O O . GLU A 1 92 ? 16.609 8.766 15.281 1 96.56 92 GLU A O 1
ATOM 760 N N . LEU A 1 93 ? 16.422 10.391 13.797 1 98 93 LEU A N 1
ATOM 761 C CA . LEU A 1 93 ? 14.992 10.211 13.578 1 98 93 LEU A CA 1
ATOM 762 C C . LEU A 1 93 ? 14.727 9 12.68 1 98 93 LEU A C 1
ATOM 764 O O . LEU A 1 93 ? 13.578 8.586 12.523 1 98 93 LEU A O 1
ATOM 768 N N . GLU A 1 94 ? 15.805 8.406 12.156 1 96 94 GLU A N 1
ATOM 769 C CA . GLU A 1 94 ? 15.695 7.242 11.289 1 96 94 GLU A CA 1
ATOM 770 C C . GLU A 1 94 ? 16.562 6.094 11.797 1 96 94 GLU A C 1
ATOM 772 O O . GLU A 1 94 ? 16.844 5.148 11.055 1 96 94 GLU A O 1
ATOM 777 N N . SER A 1 95 ? 17.078 6.258 12.969 1 95.38 95 SER A N 1
ATOM 778 C CA . SER A 1 95 ? 17.969 5.246 13.531 1 95.38 95 SER A CA 1
ATOM 779 C C . SER A 1 95 ? 17.172 4.148 14.227 1 95.38 95 SER A C 1
ATOM 781 O O . SER A 1 95 ? 16.438 4.414 15.18 1 95.38 95 SER A O 1
ATOM 783 N N . PHE A 1 96 ? 17.344 2.924 13.758 1 95.81 96 PHE A N 1
ATOM 784 C CA . PHE A 1 96 ? 16.688 1.731 14.273 1 95.81 96 PHE A CA 1
ATOM 785 C C . PHE A 1 96 ? 17.672 0.584 14.422 1 95.81 96 PHE A C 1
ATOM 787 O O . PHE A 1 96 ? 18.75 0.599 13.805 1 95.81 96 PHE A O 1
ATOM 794 N N . SER A 1 97 ? 17.359 -0.336 15.328 1 95.75 97 SER A N 1
ATOM 795 C CA . SER A 1 97 ? 17.984 -1.646 15.141 1 95.75 97 SER A CA 1
ATOM 796 C C . SER A 1 97 ? 17.625 -2.24 13.789 1 95.75 97 SER A C 1
ATOM 798 O O . SER A 1 97 ? 16.625 -1.841 13.164 1 95.75 97 SER A O 1
ATOM 800 N N . ALA A 1 98 ? 18.344 -3.178 13.32 1 92.69 98 ALA A N 1
ATOM 801 C CA . ALA A 1 98 ? 18.062 -3.799 12.023 1 92.69 98 ALA A CA 1
ATOM 802 C C . ALA A 1 98 ? 16.672 -4.406 11.992 1 92.69 98 ALA A C 1
ATOM 804 O O . ALA A 1 98 ? 15.938 -4.246 11.008 1 92.69 98 ALA A O 1
ATOM 805 N N . ALA A 1 99 ? 16.359 -5.062 13.039 1 95.38 99 ALA A N 1
ATOM 806 C CA . ALA A 1 99 ? 15.047 -5.684 13.117 1 95.38 99 ALA A CA 1
ATOM 807 C C . ALA A 1 99 ? 13.938 -4.633 13.102 1 95.38 99 ALA A C 1
ATOM 809 O O . ALA A 1 99 ? 12.953 -4.766 12.375 1 95.38 99 ALA A O 1
ATOM 810 N N . ASP A 1 100 ? 14.156 -3.57 13.891 1 97.5 100 ASP A N 1
ATOM 811 C CA . ASP A 1 100 ? 13.148 -2.521 13.961 1 97.5 100 ASP A CA 1
ATOM 812 C C . ASP A 1 100 ? 13.039 -1.771 12.633 1 97.5 100 ASP A C 1
ATOM 814 O O . ASP A 1 100 ? 11.953 -1.323 12.25 1 97.5 100 ASP A O 1
ATOM 818 N N . LYS A 1 101 ? 14.141 -1.646 11.969 1 97.88 101 LYS A N 1
ATOM 819 C CA . LYS A 1 101 ? 14.133 -0.966 10.68 1 97.88 101 LYS A CA 1
ATOM 820 C C . LYS A 1 101 ? 13.266 -1.709 9.672 1 97.88 101 LYS A C 1
ATOM 822 O O . LYS A 1 101 ? 12.516 -1.088 8.906 1 97.88 101 LYS A O 1
ATOM 827 N N . ALA A 1 102 ? 13.375 -3 9.625 1 98.56 102 ALA A N 1
ATOM 828 C CA . ALA A 1 102 ? 12.57 -3.824 8.734 1 98.56 102 ALA A CA 1
ATOM 829 C C . ALA A 1 102 ? 11.086 -3.705 9.07 1 98.56 102 ALA A C 1
ATOM 831 O O . ALA A 1 102 ? 10.25 -3.535 8.172 1 98.56 102 ALA A O 1
ATOM 832 N N . ILE A 1 103 ? 10.797 -3.768 10.336 1 98.69 103 ILE A N 1
ATOM 833 C CA . ILE A 1 103 ? 9.414 -3.678 10.789 1 98.69 103 ILE A CA 1
ATOM 834 C C . ILE A 1 103 ? 8.875 -2.277 10.516 1 98.69 103 ILE A C 1
ATOM 836 O O . ILE A 1 103 ? 7.723 -2.123 10.102 1 98.69 103 ILE A O 1
ATOM 840 N N . ALA A 1 104 ? 9.672 -1.264 10.727 1 98.75 104 ALA A N 1
ATOM 841 C CA . ALA A 1 104 ? 9.273 0.111 10.445 1 98.75 104 ALA A CA 1
ATOM 842 C C . ALA A 1 104 ? 8.945 0.292 8.969 1 98.75 104 ALA A C 1
ATOM 844 O O . ALA A 1 104 ? 7.98 0.976 8.617 1 98.75 104 ALA A O 1
ATOM 845 N N . ARG A 1 105 ? 9.734 -0.306 8.117 1 98.62 105 ARG A N 1
ATOM 846 C CA . ARG A 1 105 ? 9.461 -0.259 6.688 1 98.62 105 ARG A CA 1
ATOM 847 C C . ARG A 1 105 ? 8.109 -0.882 6.363 1 98.62 105 ARG A C 1
ATOM 849 O O . ARG A 1 105 ? 7.363 -0.359 5.535 1 98.62 105 ARG A O 1
ATOM 856 N N . ALA A 1 106 ? 7.82 -1.968 6.98 1 98.88 106 ALA A N 1
ATOM 857 C CA . ALA A 1 106 ? 6.547 -2.648 6.758 1 98.88 106 ALA A CA 1
ATOM 858 C C . ALA A 1 106 ? 5.375 -1.796 7.242 1 98.88 106 ALA A C 1
ATOM 860 O O . ALA A 1 106 ? 4.367 -1.665 6.547 1 98.88 106 ALA A O 1
ATOM 861 N N . PHE A 1 107 ? 5.5 -1.205 8.406 1 98.88 107 PHE A N 1
ATOM 862 C CA . PHE A 1 107 ? 4.422 -0.37 8.93 1 98.88 107 PHE A CA 1
ATOM 863 C C . PHE A 1 107 ? 4.289 0.912 8.109 1 98.88 107 PHE A C 1
ATOM 865 O O . PHE A 1 107 ? 3.188 1.432 7.934 1 98.88 107 PHE A O 1
ATOM 872 N N . TYR A 1 108 ? 5.422 1.397 7.656 1 98.56 108 TYR A N 1
ATOM 873 C CA . TYR A 1 108 ? 5.336 2.52 6.73 1 98.56 108 TYR A CA 1
ATOM 874 C C . TYR A 1 108 ? 4.473 2.17 5.523 1 98.56 108 TYR A C 1
ATOM 876 O O . TYR A 1 108 ? 3.629 2.963 5.105 1 98.56 108 TYR A O 1
ATOM 884 N N . ALA A 1 109 ? 4.66 1.003 4.984 1 98.5 109 ALA A N 1
ATOM 885 C CA . ALA A 1 109 ? 3.869 0.545 3.844 1 98.5 109 ALA A CA 1
ATOM 886 C C . ALA A 1 109 ? 2.396 0.399 4.223 1 98.5 109 ALA A C 1
ATOM 888 O O . ALA A 1 109 ? 1.511 0.778 3.455 1 98.5 109 ALA A O 1
ATOM 889 N N . LEU A 1 110 ? 2.154 -0.137 5.371 1 98.81 110 LEU A N 1
ATOM 890 C CA . LEU A 1 110 ? 0.784 -0.296 5.844 1 98.81 110 LEU A CA 1
ATOM 891 C C . LEU A 1 110 ? 0.07 1.05 5.902 1 98.81 110 LEU A C 1
ATOM 893 O O . LEU A 1 110 ? -1.081 1.166 5.477 1 98.81 110 LEU A O 1
ATOM 897 N N . ILE A 1 111 ? 0.778 2.035 6.352 1 98.69 111 ILE A N 1
ATOM 898 C CA . ILE A 1 111 ? 0.18 3.348 6.562 1 98.69 111 ILE A CA 1
ATOM 899 C C . ILE A 1 111 ? 0.073 4.086 5.23 1 98.69 111 ILE A C 1
ATOM 901 O O . ILE A 1 111 ? -1.019 4.488 4.82 1 98.69 111 ILE A O 1
ATOM 905 N N . GLU A 1 112 ? 1.21 4.086 4.512 1 97.12 112 GLU A N 1
ATOM 906 C CA . GLU A 1 112 ? 1.35 4.973 3.361 1 97.12 112 GLU A CA 1
ATOM 907 C C . GLU A 1 112 ? 0.786 4.332 2.096 1 97.12 112 GLU A C 1
ATOM 909 O O . GLU A 1 112 ? 0.488 5.027 1.122 1 97.12 112 GLU A O 1
ATOM 914 N N . HIS A 1 113 ? 0.583 2.996 2.16 1 97 113 HIS A N 1
ATOM 915 C CA . HIS A 1 113 ? 0.207 2.348 0.909 1 97 113 HIS A CA 1
ATOM 916 C C . HIS A 1 113 ? -1.066 1.524 1.076 1 97 113 HIS A C 1
ATOM 918 O O . HIS A 1 113 ? -1.575 0.956 0.107 1 97 113 HIS A O 1
ATOM 924 N N . HIS A 1 114 ? -1.598 1.509 2.275 1 98.06 114 HIS A N 1
ATOM 925 C CA . HIS A 1 114 ? -2.898 0.868 2.422 1 98.06 114 HIS A CA 1
ATOM 926 C C . HIS A 1 114 ? -3.873 1.765 3.18 1 98.06 114 HIS A C 1
ATOM 928 O O . HIS A 1 114 ? -4.895 2.182 2.631 1 98.06 114 HIS A O 1
ATOM 934 N N . LEU A 1 115 ? -3.523 2.113 4.383 1 98.19 115 LEU A N 1
ATOM 935 C CA . LEU A 1 115 ? -4.402 2.914 5.227 1 98.19 115 LEU A CA 1
ATOM 936 C C . LEU A 1 115 ? -4.723 4.25 4.566 1 98.19 115 LEU A C 1
ATOM 938 O O . LEU A 1 115 ? -5.832 4.77 4.711 1 98.19 115 LEU A O 1
ATOM 942 N N . CYS A 1 116 ? -3.809 4.785 3.875 1 97.25 116 CYS A N 1
ATOM 943 C CA . CYS A 1 116 ? -4.012 6.051 3.186 1 97.25 116 CYS A CA 1
ATOM 944 C C . CYS A 1 116 ? -5.176 5.961 2.205 1 97.25 116 CYS A C 1
ATOM 946 O O . CYS A 1 116 ? -5.91 6.93 2.014 1 97.25 116 CYS A O 1
ATOM 948 N N . TRP A 1 117 ? -5.379 4.82 1.596 1 97.38 117 TRP A N 1
ATOM 949 C CA . TRP A 1 117 ? -6.402 4.648 0.569 1 97.38 117 TRP A CA 1
ATOM 950 C C . TRP A 1 117 ? -7.785 4.516 1.196 1 97.38 117 TRP A C 1
ATOM 952 O O . TRP A 1 117 ? -8.797 4.684 0.517 1 97.38 117 TRP A O 1
ATOM 962 N N . VAL A 1 118 ? -7.816 4.215 2.461 1 97.19 118 VAL A N 1
ATOM 963 C CA . VAL A 1 118 ? -9.086 4.258 3.176 1 97.19 118 VAL A CA 1
ATOM 964 C C . VAL A 1 118 ? -9.609 5.691 3.219 1 97.19 118 VAL A C 1
ATOM 966 O O . VAL A 1 118 ? -10.781 5.941 2.914 1 97.19 118 VAL A O 1
ATOM 969 N N . SER A 1 119 ? -8.734 6.582 3.547 1 95.94 119 SER A N 1
ATOM 970 C CA . SER A 1 119 ? -9.102 7.992 3.58 1 95.94 119 SER A CA 1
ATOM 971 C C . SER A 1 119 ? -9.453 8.508 2.188 1 95.94 119 SER A C 1
ATOM 973 O O . SER A 1 119 ? -10.414 9.266 2.025 1 95.94 119 SER A O 1
ATOM 975 N N . ILE A 1 120 ? -8.688 8.086 1.23 1 96 120 ILE A N 1
ATOM 976 C CA . ILE A 1 120 ? -8.93 8.5 -0.147 1 96 120 ILE A CA 1
ATOM 977 C C . ILE A 1 120 ? -10.281 7.969 -0.614 1 96 120 ILE A C 1
ATOM 979 O O . ILE A 1 120 ? -11.055 8.688 -1.258 1 96 120 ILE A O 1
ATOM 983 N N . TYR A 1 121 ? -10.57 6.707 -0.285 1 97.5 121 TYR A N 1
ATOM 984 C CA . TYR A 1 121 ? -11.875 6.133 -0.589 1 97.5 121 TYR A CA 1
ATOM 985 C C . TYR A 1 121 ? -12.992 6.945 0.054 1 97.5 121 TYR A C 1
ATOM 987 O O . TYR A 1 121 ? -13.992 7.25 -0.592 1 97.5 121 TYR A O 1
ATOM 995 N N . SER A 1 122 ? -12.82 7.309 1.306 1 96.69 122 SER A N 1
ATOM 996 C CA . SER A 1 122 ? -13.812 8.102 2.023 1 96.69 122 SER A CA 1
ATOM 997 C C . SER A 1 122 ? -14.078 9.43 1.316 1 96.69 122 SER A C 1
ATOM 999 O O . SER A 1 122 ? -15.234 9.828 1.147 1 96.69 122 SER A O 1
ATOM 1001 N N . ARG A 1 123 ? -13.055 10.055 0.895 1 96.19 123 ARG A N 1
ATOM 1002 C CA . ARG A 1 123 ? -13.18 11.328 0.205 1 96.19 123 ARG A CA 1
ATOM 1003 C C . ARG A 1 123 ? -13.859 11.164 -1.149 1 96.19 123 ARG A C 1
ATOM 1005 O O . ARG A 1 123 ? -14.531 12.078 -1.63 1 96.19 123 ARG A O 1
ATOM 1012 N N . GLY A 1 124 ? -13.648 10.031 -1.718 1 95.81 124 GLY A N 1
ATOM 1013 C CA . GLY A 1 124 ? -14.32 9.734 -2.975 1 95.81 124 GLY A CA 1
ATOM 1014 C C . GLY A 1 124 ? -15.82 9.531 -2.818 1 95.81 124 GLY A C 1
ATOM 1015 O O . GLY A 1 124 ? -16.578 9.773 -3.754 1 95.81 124 GLY A O 1
ATOM 1016 N N . GLN A 1 125 ? -16.188 9.094 -1.653 1 95.19 125 GLN A N 1
ATOM 1017 C CA . GLN A 1 125 ? -17.609 8.883 -1.397 1 95.19 125 GLN A CA 1
ATOM 1018 C C . GLN A 1 125 ? -18.328 10.211 -1.141 1 95.19 125 GLN A C 1
ATOM 1020 O O . GLN A 1 125 ? -19.422 10.445 -1.643 1 95.19 125 GLN A O 1
ATOM 1025 N N . ASP A 1 126 ? -17.719 11.031 -0.345 1 92.25 126 ASP A N 1
ATOM 1026 C CA . ASP A 1 126 ? -18.266 12.344 -0.01 1 92.25 126 ASP A CA 1
ATOM 1027 C C . ASP A 1 126 ? -17.172 13.281 0.482 1 92.25 126 ASP A C 1
ATOM 1029 O O . ASP A 1 126 ? -16.625 13.102 1.575 1 92.25 126 ASP A O 1
ATOM 1033 N N . PHE A 1 127 ? -16.953 14.312 -0.32 1 94.06 127 PHE A N 1
ATOM 1034 C CA . PHE A 1 127 ? -15.922 15.281 0.034 1 94.06 127 PHE A CA 1
ATOM 1035 C C . PHE A 1 127 ? -16.531 16.656 0.278 1 94.06 127 PHE A C 1
ATOM 1037 O O . PHE A 1 127 ? -15.82 17.656 0.284 1 94.06 127 PHE A O 1
ATOM 1044 N N . ASN A 1 128 ? -17.812 16.766 0.515 1 93.12 128 ASN A N 1
ATOM 1045 C CA . ASN A 1 128 ? -18.531 18.031 0.563 1 93.12 128 ASN A CA 1
ATOM 1046 C C . ASN A 1 128 ? -18.141 18.859 1.783 1 93.12 128 ASN A C 1
ATOM 1048 O O . ASN A 1 128 ? -18.234 20.094 1.759 1 93.12 128 ASN A O 1
ATOM 1052 N N . TRP A 1 129 ? -17.719 18.172 2.762 1 94.12 129 TRP A N 1
ATOM 1053 C CA . TRP A 1 129 ? -17.359 18.906 3.979 1 94.12 129 TRP A CA 1
ATOM 1054 C C . TRP A 1 129 ? -16.219 19.875 3.725 1 94.12 129 TRP A C 1
ATOM 1056 O O . TRP A 1 129 ? -16.031 20.844 4.461 1 94.12 129 TRP A O 1
ATOM 1066 N N . LEU A 1 130 ? -15.414 19.625 2.703 1 94.38 130 LEU A N 1
ATOM 1067 C CA . LEU A 1 130 ? -14.281 20.484 2.369 1 94.38 130 LEU A CA 1
ATOM 1068 C C . LEU A 1 130 ? -14.734 21.891 2.02 1 94.38 130 LEU A C 1
ATOM 1070 O O . LEU A 1 130 ? -14 22.859 2.234 1 94.38 130 LEU A O 1
ATOM 1074 N N . ALA A 1 131 ? -15.984 22.047 1.533 1 94.19 131 ALA A N 1
ATOM 1075 C CA . ALA A 1 131 ? -16.5 23.344 1.093 1 94.19 131 ALA A CA 1
ATOM 1076 C C . ALA A 1 131 ? -17.266 24.031 2.217 1 94.19 131 ALA A C 1
ATOM 1078 O O . ALA A 1 131 ? -17.828 25.125 2.023 1 94.19 131 ALA A O 1
ATOM 1079 N N . THR A 1 132 ? -17.312 23.484 3.371 1 93.81 132 THR A N 1
ATOM 1080 C CA . THR A 1 132 ? -17.969 24.047 4.543 1 93.81 132 THR A CA 1
ATOM 1081 C C . THR A 1 132 ? -16.953 24.656 5.5 1 93.81 132 THR A C 1
ATOM 1083 O O . THR A 1 132 ? -15.75 24.609 5.246 1 93.81 132 THR A O 1
ATOM 1086 N N . PRO A 1 133 ? -17.406 25.234 6.555 1 93.19 133 PRO A N 1
ATOM 1087 C CA . PRO A 1 133 ? -16.484 25.781 7.539 1 93.19 133 PRO A CA 1
ATOM 1088 C C . PRO A 1 133 ? -15.547 24.734 8.133 1 93.19 133 PRO A C 1
ATOM 1090 O O . PRO A 1 133 ? -14.5 25.062 8.688 1 93.19 133 PRO A O 1
ATOM 1093 N N . ALA A 1 134 ? -15.859 23.5 7.969 1 93.38 134 ALA A N 1
ATOM 1094 C CA . ALA A 1 134 ? -15.008 22.406 8.422 1 93.38 134 ALA A CA 1
ATOM 1095 C C . ALA A 1 134 ? -13.766 22.266 7.547 1 93.38 134 ALA A C 1
ATOM 1097 O O . ALA A 1 134 ? -12.734 21.766 7.992 1 93.38 134 ALA A O 1
ATOM 1098 N N . GLY A 1 135 ? -13.961 22.688 6.309 1 94.81 135 GLY A N 1
ATOM 1099 C CA . GLY A 1 135 ? -12.859 22.672 5.355 1 94.81 135 GLY A CA 1
ATOM 1100 C C . GLY A 1 135 ? -12.375 24.047 4.984 1 94.81 135 GLY A C 1
ATOM 1101 O O . GLY A 1 135 ? -12.016 24.844 5.855 1 94.81 135 GLY A O 1
ATOM 1102 N N . PHE A 1 136 ? -12.547 24.422 3.727 1 94.19 136 PHE A N 1
ATOM 1103 C CA . PHE A 1 136 ? -12 25.672 3.199 1 94.19 136 PHE A CA 1
ATOM 1104 C C . PHE A 1 136 ? -13.086 26.734 3.096 1 94.19 136 PHE A C 1
ATOM 1106 O O . PHE A 1 136 ? -12.836 27.844 2.621 1 94.19 136 PHE A O 1
ATOM 1113 N N . GLY A 1 137 ? -14.289 26.484 3.482 1 91.5 137 GLY A N 1
ATOM 1114 C CA . GLY A 1 137 ? -15.453 27.312 3.23 1 91.5 137 GLY A CA 1
ATOM 1115 C C . GLY A 1 137 ? -15.328 28.703 3.824 1 91.5 137 GLY A C 1
ATOM 1116 O O . GLY A 1 137 ? -15.922 29.656 3.314 1 91.5 137 GLY A O 1
ATOM 1117 N N . ARG A 1 138 ? -14.578 28.828 4.914 1 90.44 138 ARG A N 1
ATOM 1118 C CA . ARG A 1 138 ? -14.422 30.125 5.555 1 90.44 138 ARG A CA 1
ATOM 1119 C C . ARG A 1 138 ? -13.555 31.062 4.711 1 90.44 138 ARG A C 1
ATOM 1121 O O . ARG A 1 138 ? -13.633 32.281 4.848 1 90.44 138 ARG A O 1
ATOM 1128 N N . GLN A 1 139 ? -12.797 30.422 3.855 1 88.81 139 GLN A N 1
ATOM 1129 C CA . GLN A 1 139 ? -11.867 31.203 3.045 1 88.81 139 GLN A CA 1
ATOM 1130 C C . GLN A 1 139 ? -12.43 31.453 1.647 1 88.81 139 GLN A C 1
ATOM 1132 O O . GLN A 1 139 ? -11.914 32.281 0.902 1 88.81 139 GLN A O 1
ATOM 1137 N N . LEU A 1 140 ? -13.383 30.656 1.301 1 86.94 140 LEU A N 1
ATOM 1138 C CA . LEU A 1 140 ? -13.945 30.734 -0.044 1 86.94 140 LEU A CA 1
ATOM 1139 C C . LEU A 1 140 ? -15.414 31.141 -0 1 86.94 140 LEU A C 1
ATOM 1141 O O . LEU A 1 140 ? -16.297 30.281 0.103 1 86.94 140 LEU A O 1
ATOM 1145 N N . THR A 1 141 ? -15.766 32.344 0.162 1 79.75 141 THR A N 1
ATOM 1146 C CA . THR A 1 141 ? -17.156 32.781 0.281 1 79.75 141 THR A CA 1
ATOM 1147 C C . THR A 1 141 ? -17.641 33.406 -1.024 1 79.75 141 THR A C 1
ATOM 1149 O O . THR A 1 141 ? -16.844 33.688 -1.914 1 79.75 141 THR A O 1
ATOM 1152 N N . GLY A 1 142 ? -19.031 33.406 -1.201 1 87.88 142 GLY A N 1
ATOM 1153 C CA . GLY A 1 142 ? -19.641 34 -2.379 1 87.88 142 GLY A CA 1
ATOM 1154 C C . GLY A 1 142 ? -19.5 33.156 -3.625 1 87.88 142 GLY A C 1
ATOM 1155 O O . GLY A 1 142 ? -19.75 31.938 -3.586 1 87.88 142 GLY A O 1
ATOM 1156 N N . ILE A 1 143 ? -19.125 33.812 -4.641 1 86.69 143 ILE A N 1
ATOM 1157 C CA . ILE A 1 143 ? -19.062 33.156 -5.941 1 86.69 143 ILE A CA 1
ATOM 1158 C C . ILE A 1 143 ? -17.922 32.156 -5.957 1 86.69 143 ILE A C 1
ATOM 1160 O O . ILE A 1 143 ? -18.047 31.078 -6.543 1 86.69 143 ILE A O 1
ATOM 1164 N N . LYS A 1 144 ? -16.859 32.469 -5.309 1 88.12 144 LYS A N 1
ATOM 1165 C CA . LYS A 1 144 ? -15.711 31.578 -5.234 1 88.12 144 LYS A CA 1
ATOM 1166 C C . LYS A 1 144 ? -16.062 30.297 -4.469 1 88.12 144 LYS A C 1
ATOM 1168 O O . LYS A 1 144 ? -15.648 29.203 -4.855 1 88.12 144 LYS A O 1
ATOM 1173 N N . GLY A 1 145 ? -16.844 30.547 -3.432 1 88.44 145 GLY A N 1
ATOM 1174 C CA . GLY A 1 145 ? -17.281 29.406 -2.652 1 88.44 145 GLY A CA 1
ATOM 1175 C C . GLY A 1 145 ? -18.219 28.484 -3.412 1 88.44 145 GLY A C 1
ATOM 1176 O O . GLY A 1 145 ? -18.094 27.266 -3.336 1 88.44 145 GLY A O 1
ATOM 1177 N N . PHE A 1 146 ? -19.062 29.141 -4.152 1 88.81 146 PHE A N 1
ATOM 1178 C CA . PHE A 1 146 ? -20.016 28.375 -4.957 1 88.81 146 PHE A CA 1
ATOM 1179 C C . PHE A 1 146 ? -19.281 27.578 -6.027 1 88.81 146 PHE A C 1
ATOM 1181 O O . PHE A 1 146 ? -19.578 26.391 -6.219 1 88.81 146 PHE A O 1
ATOM 1188 N N . ALA A 1 147 ? -18.391 28.188 -6.668 1 90.69 147 ALA A N 1
ATOM 1189 C CA . ALA A 1 147 ? -17.625 27.516 -7.715 1 90.69 147 ALA A CA 1
ATOM 1190 C C . ALA A 1 147 ? -16.766 26.391 -7.141 1 90.69 147 ALA A C 1
ATOM 1192 O O . ALA A 1 147 ? -16.672 25.312 -7.738 1 90.69 147 ALA A O 1
ATOM 1193 N N . PHE A 1 148 ? -16.219 26.703 -6.039 1 91.69 148 PHE A N 1
ATOM 1194 C CA . PHE A 1 148 ? -15.391 25.703 -5.375 1 91.69 148 PHE A CA 1
ATOM 1195 C C . PHE A 1 148 ? -16.219 24.469 -5.023 1 91.69 148 PHE A C 1
ATOM 1197 O O . PHE A 1 148 ? -15.828 23.344 -5.336 1 91.69 148 PHE A O 1
ATOM 1204 N N . LYS A 1 149 ? -17.328 24.703 -4.477 1 89.31 149 LYS A N 1
ATOM 1205 C CA . LYS A 1 149 ? -18.188 23.609 -4.016 1 89.31 149 LYS A CA 1
ATOM 1206 C C . LYS A 1 149 ? -18.734 22.797 -5.188 1 89.31 149 LYS A C 1
ATOM 1208 O O . LYS A 1 149 ? -18.656 21.578 -5.184 1 89.31 149 LYS A O 1
ATOM 1213 N N . ASN A 1 150 ? -19.141 23.484 -6.18 1 90 150 ASN A N 1
ATOM 1214 C CA . ASN A 1 150 ? -19.906 22.812 -7.227 1 90 150 ASN A CA 1
ATOM 1215 C C . ASN A 1 150 ? -19 22.266 -8.32 1 90 150 ASN A C 1
ATOM 1217 O O . ASN A 1 150 ? -19.406 21.406 -9.109 1 90 150 ASN A O 1
ATOM 1221 N N . PHE A 1 151 ? -17.781 22.719 -8.266 1 90.81 151 PHE A N 1
ATOM 1222 C CA . PHE A 1 151 ? -16.922 22.266 -9.352 1 90.81 151 PHE A CA 1
ATOM 1223 C C . PHE A 1 151 ? -15.656 21.609 -8.805 1 90.81 151 PHE A C 1
ATOM 1225 O O . PHE A 1 151 ? -15.414 20.422 -9.031 1 90.81 151 PHE A O 1
ATOM 1232 N N . LEU A 1 152 ? -14.914 22.328 -8.008 1 89.88 152 LEU A N 1
ATOM 1233 C CA . LEU A 1 152 ? -13.594 21.844 -7.598 1 89.88 152 LEU A CA 1
ATOM 1234 C C . LEU A 1 152 ? -13.727 20.656 -6.652 1 89.88 152 LEU A C 1
ATOM 1236 O O . LEU A 1 152 ? -13.016 19.656 -6.801 1 89.88 152 LEU A O 1
ATOM 1240 N N . VAL A 1 153 ? -14.578 20.766 -5.688 1 93.12 153 VAL A N 1
ATOM 1241 C CA . VAL A 1 153 ? -14.75 19.672 -4.723 1 93.12 153 VAL A CA 1
ATOM 1242 C C . VAL A 1 153 ? -15.266 18.438 -5.438 1 93.12 153 VAL A C 1
ATOM 1244 O O . VAL A 1 153 ? -14.773 17.328 -5.191 1 93.12 153 VAL A O 1
ATOM 1247 N N . LYS A 1 154 ? -16.172 18.609 -6.344 1 93.38 154 LYS A N 1
ATOM 1248 C CA . LYS A 1 154 ? -16.719 17.484 -7.094 1 93.38 154 LYS A CA 1
ATOM 1249 C C . LYS A 1 154 ? -15.672 16.844 -8 1 93.38 154 LYS A C 1
ATOM 1251 O O . LYS A 1 154 ? -15.594 15.625 -8.117 1 93.38 154 LYS A O 1
ATOM 1256 N N . LYS A 1 155 ? -14.961 17.719 -8.539 1 93.25 155 LYS A N 1
ATOM 1257 C CA . LYS A 1 155 ? -13.891 17.234 -9.406 1 93.25 155 LYS A CA 1
ATOM 1258 C C . LYS A 1 155 ? -12.859 16.453 -8.609 1 93.25 155 LYS A C 1
ATOM 1260 O O . LYS A 1 155 ? -12.398 15.391 -9.055 1 93.25 155 LYS A O 1
ATOM 1265 N N . PHE A 1 156 ? -12.492 16.938 -7.473 1 91.88 156 PHE A N 1
ATOM 1266 C CA . PHE A 1 156 ? -11.531 16.25 -6.617 1 91.88 156 PHE A CA 1
ATOM 1267 C C . PHE A 1 156 ? -12.07 14.898 -6.164 1 91.88 156 PHE A C 1
ATOM 1269 O O . PHE A 1 156 ? -11.352 13.898 -6.172 1 91.88 156 PHE A O 1
ATOM 1276 N N . ALA A 1 157 ? -13.305 14.906 -5.801 1 94.31 157 ALA A N 1
ATOM 1277 C CA . ALA A 1 157 ? -13.938 13.664 -5.363 1 94.31 157 ALA A CA 1
ATOM 1278 C C . ALA A 1 157 ? -13.922 12.617 -6.473 1 94.31 157 ALA A C 1
ATOM 1280 O O . ALA A 1 157 ? -13.609 11.453 -6.23 1 94.31 157 ALA A O 1
ATOM 1281 N N . SER A 1 158 ? -14.242 13.07 -7.66 1 95.56 158 SER A N 1
ATOM 1282 C CA . SER A 1 158 ? -14.234 12.172 -8.812 1 95.56 158 SER A CA 1
ATOM 1283 C C . SER A 1 158 ? -12.836 11.641 -9.094 1 95.56 158 SER A C 1
ATOM 1285 O O . SER A 1 158 ? -12.664 10.453 -9.391 1 95.56 158 SER A O 1
ATOM 1287 N N . THR A 1 159 ? -11.938 12.5 -8.961 1 94.06 159 THR A N 1
ATOM 1288 C CA . THR A 1 159 ? -10.547 12.133 -9.219 1 94.06 159 THR A CA 1
ATOM 1289 C C . THR A 1 159 ? -10.078 11.07 -8.219 1 94.06 159 THR A C 1
ATOM 1291 O O . THR A 1 159 ? -9.5 10.055 -8.609 1 94.06 159 THR A O 1
ATOM 1294 N N . VAL A 1 160 ? -10.344 11.281 -6.992 1 95.25 160 VAL A N 1
ATOM 1295 C CA . VAL A 1 160 ? -9.844 10.352 -5.984 1 95.25 160 VAL A CA 1
ATOM 1296 C C . VAL A 1 160 ? -10.625 9.039 -6.066 1 95.25 160 VAL A C 1
ATOM 1298 O O . VAL A 1 160 ? -10.07 7.969 -5.797 1 95.25 160 VAL A O 1
ATOM 1301 N N . ARG A 1 161 ? -11.867 9.078 -6.426 1 95.75 161 ARG A N 1
ATOM 1302 C CA . ARG A 1 161 ? -12.617 7.852 -6.664 1 95.75 161 ARG A CA 1
ATOM 1303 C C . ARG A 1 161 ? -11.961 7.012 -7.754 1 95.75 161 ARG A C 1
ATOM 1305 O O . ARG A 1 161 ? -11.828 5.797 -7.613 1 95.75 161 ARG A O 1
ATOM 1312 N N . GLY A 1 162 ? -11.625 7.707 -8.812 1 95.88 162 GLY A N 1
ATOM 1313 C CA . GLY A 1 162 ? -10.938 7.023 -9.891 1 95.88 162 GLY A CA 1
ATOM 1314 C C . GLY A 1 162 ? -9.602 6.43 -9.469 1 95.88 162 GLY A C 1
ATOM 1315 O O . GLY A 1 162 ? -9.266 5.309 -9.852 1 95.88 162 GLY A O 1
ATOM 1316 N N . ARG A 1 163 ? -8.898 7.137 -8.664 1 95.94 163 ARG A N 1
ATOM 1317 C CA . ARG A 1 163 ? -7.613 6.645 -8.172 1 95.94 163 ARG A CA 1
ATOM 1318 C C . ARG A 1 163 ? -7.805 5.43 -7.27 1 95.94 163 ARG A C 1
ATOM 1320 O O . ARG A 1 163 ? -7.055 4.453 -7.367 1 95.94 163 ARG A O 1
ATOM 1327 N N . ALA A 1 164 ? -8.742 5.48 -6.418 1 96.06 164 ALA A N 1
ATOM 1328 C CA . ALA A 1 164 ? -9.023 4.367 -5.516 1 96.06 164 ALA A CA 1
ATOM 1329 C C . ALA A 1 164 ? -9.406 3.111 -6.293 1 96.06 164 ALA A C 1
ATOM 1331 O O . ALA A 1 164 ? -9.023 2 -5.93 1 96.06 164 ALA A O 1
ATOM 1332 N N . LYS A 1 165 ? -10.172 3.316 -7.336 1 94.31 165 LYS A N 1
ATOM 1333 C CA . LYS A 1 165 ? -10.547 2.188 -8.188 1 94.31 165 LYS A CA 1
ATOM 1334 C C . LYS A 1 165 ? -9.32 1.599 -8.883 1 94.31 165 LYS A C 1
ATOM 1336 O O . LYS A 1 165 ? -9.141 0.379 -8.906 1 94.31 165 LYS A O 1
ATOM 1341 N N . ALA A 1 166 ? -8.516 2.49 -9.398 1 93.62 166 ALA A N 1
ATOM 1342 C CA . ALA A 1 166 ? -7.324 2.059 -10.117 1 93.62 166 ALA A CA 1
ATOM 1343 C C . ALA A 1 166 ? -6.367 1.312 -9.195 1 93.62 166 ALA A C 1
ATOM 1345 O O . ALA A 1 166 ? -5.73 0.338 -9.602 1 93.62 166 ALA A O 1
ATOM 1346 N N . GLN A 1 167 ? -6.301 1.766 -8.008 1 94.25 167 GLN A N 1
ATOM 1347 C CA . GLN A 1 167 ? -5.398 1.167 -7.027 1 94.25 167 GLN A CA 1
ATOM 1348 C C . GLN A 1 167 ? -5.988 -0.112 -6.441 1 94.25 167 GLN A C 1
ATOM 1350 O O . GLN A 1 167 ? -5.254 -0.994 -5.992 1 94.25 167 GLN A O 1
ATOM 1355 N N . GLY A 1 168 ? -7.285 -0.267 -6.426 1 91.88 168 GLY A N 1
ATOM 1356 C CA . GLY A 1 168 ? -7.906 -1.507 -5.988 1 91.88 168 GLY A CA 1
ATOM 1357 C C . GLY A 1 168 ? -8.891 -1.312 -4.848 1 91.88 168 GLY A C 1
ATOM 1358 O O . GLY A 1 168 ? -9.875 -2.045 -4.738 1 91.88 168 GLY A O 1
ATOM 1359 N N . MET A 1 169 ? -8.719 -0.319 -4.059 1 93.62 169 MET A N 1
ATOM 1360 C CA . MET A 1 169 ? -9.57 -0.097 -2.895 1 93.62 169 MET A CA 1
ATOM 1361 C C . MET A 1 169 ? -11.016 0.131 -3.316 1 93.62 169 MET A C 1
ATOM 1363 O O . MET A 1 169 ? -11.945 -0.317 -2.637 1 93.62 169 MET A O 1
ATOM 1367 N N . GLY A 1 170 ? -11.25 0.783 -4.445 1 91.81 170 GLY A N 1
ATOM 1368 C CA . GLY A 1 170 ? -12.586 1.126 -4.91 1 91.81 170 GLY A CA 1
ATOM 1369 C C . GLY A 1 170 ? -13.352 -0.062 -5.461 1 91.81 170 GLY A C 1
ATOM 1370 O O . GLY A 1 170 ? -14.516 0.063 -5.836 1 91.81 170 GLY A O 1
ATOM 1371 N N . THR A 1 171 ? -12.672 -1.204 -5.523 1 91.31 171 THR A N 1
ATOM 1372 C CA . THR A 1 171 ? -13.336 -2.391 -6.059 1 91.31 171 THR A CA 1
ATOM 1373 C C . THR A 1 171 ? -13.961 -3.211 -4.934 1 91.31 171 THR A C 1
ATOM 1375 O O . THR A 1 171 ? -14.727 -4.141 -5.191 1 91.31 171 THR A O 1
ATOM 1378 N N . PHE A 1 172 ? -13.688 -2.848 -3.713 1 93.75 172 PHE A N 1
ATOM 1379 C CA . PHE A 1 172 ? -14.211 -3.551 -2.551 1 93.75 172 PHE A CA 1
ATOM 1380 C C . PHE A 1 172 ? -15.57 -2.982 -2.143 1 93.75 172 PHE A C 1
ATOM 1382 O O . PHE A 1 172 ? -15.859 -1.815 -2.41 1 93.75 172 PHE A O 1
ATOM 1389 N N . GLN A 1 173 ? -16.266 -3.863 -1.535 1 94 173 GLN A N 1
ATOM 1390 C CA . GLN A 1 173 ? -17.484 -3.377 -0.875 1 94 173 GLN A CA 1
ATOM 1391 C C . GLN A 1 173 ? -17.141 -2.625 0.409 1 94 173 GLN A C 1
ATOM 1393 O O . GLN A 1 173 ? -16.094 -2.859 1.011 1 94 173 GLN A O 1
ATOM 1398 N N . LYS A 1 174 ? -18.062 -1.764 0.809 1 95.88 174 LYS A N 1
ATOM 1399 C CA . LYS A 1 174 ? -17.875 -0.916 1.982 1 95.88 174 LYS A CA 1
ATOM 1400 C C . LYS A 1 174 ? -17.484 -1.744 3.201 1 95.88 174 LYS A C 1
ATOM 1402 O O . LYS A 1 174 ? -16.547 -1.394 3.922 1 95.88 174 LYS A O 1
ATOM 1407 N N . GLU A 1 175 ? -18.172 -2.865 3.416 1 96.44 175 GLU A N 1
ATOM 1408 C CA . GLU A 1 175 ? -17.922 -3.701 4.586 1 96.44 175 GLU A CA 1
ATOM 1409 C C . GLU A 1 175 ? -16.531 -4.344 4.523 1 96.44 175 GLU A C 1
ATOM 1411 O O . GLU A 1 175 ? -15.883 -4.531 5.551 1 96.44 175 GLU A O 1
ATOM 1416 N N . GLU A 1 176 ? -16.109 -4.664 3.309 1 96.06 176 GLU A N 1
ATOM 1417 C CA . GLU A 1 176 ? -14.781 -5.234 3.123 1 96.06 176 GLU A CA 1
ATOM 1418 C C . GLU A 1 176 ? -13.695 -4.219 3.445 1 96.06 176 GLU A C 1
ATOM 1420 O O . GLU A 1 176 ? -12.688 -4.555 4.07 1 96.06 176 GLU A O 1
ATOM 1425 N N . ILE A 1 177 ? -13.914 -2.994 3.043 1 97.31 177 ILE A N 1
ATOM 1426 C CA . ILE A 1 177 ? -12.977 -1.919 3.336 1 97.31 177 ILE A CA 1
ATOM 1427 C C . ILE A 1 177 ? -12.906 -1.686 4.844 1 97.31 177 ILE A C 1
ATOM 1429 O O . ILE A 1 177 ? -11.828 -1.509 5.406 1 97.31 177 ILE A O 1
ATOM 1433 N N . LEU A 1 178 ? -14.078 -1.709 5.469 1 97.88 178 LEU A N 1
ATOM 1434 C CA . LEU A 1 178 ? -14.141 -1.526 6.914 1 97.88 178 LEU A CA 1
ATOM 1435 C C . LEU A 1 178 ? -13.359 -2.621 7.637 1 97.88 178 LEU A C 1
ATOM 1437 O O . LEU A 1 178 ? -12.609 -2.338 8.57 1 97.88 178 LEU A O 1
ATOM 1441 N N . ASP A 1 179 ? -13.5 -3.824 7.16 1 97.06 179 ASP A N 1
ATOM 1442 C CA . ASP A 1 179 ? -12.781 -4.949 7.762 1 97.06 179 ASP A CA 1
ATOM 1443 C C . ASP A 1 179 ? -11.273 -4.777 7.617 1 97.06 179 ASP A C 1
ATOM 1445 O O . ASP A 1 179 ? -10.523 -5 8.578 1 97.06 179 ASP A O 1
ATOM 1449 N N . GLN A 1 180 ? -10.852 -4.398 6.488 1 97.06 180 GLN A N 1
ATOM 1450 C CA . GLN A 1 180 ? -9.43 -4.18 6.254 1 97.06 180 GLN A CA 1
ATOM 1451 C C . GLN A 1 180 ? -8.906 -3.027 7.102 1 97.06 180 GLN A C 1
ATOM 1453 O O . GLN A 1 180 ? -7.785 -3.09 7.617 1 97.06 180 GLN A O 1
ATOM 1458 N N . THR A 1 181 ? -9.688 -1.96 7.215 1 98.5 181 THR A N 1
ATOM 1459 C CA . THR A 1 181 ? -9.312 -0.808 8.023 1 98.5 181 THR A CA 1
ATOM 1460 C C . THR A 1 181 ? -9.102 -1.22 9.484 1 98.5 181 THR A C 1
ATOM 1462 O O . THR A 1 181 ? -8.102 -0.836 10.102 1 98.5 181 THR A O 1
ATOM 1465 N N . LYS A 1 182 ? -10.016 -2.016 9.961 1 98.56 182 LYS A N 1
ATOM 1466 C CA . LYS A 1 182 ? -9.914 -2.477 11.344 1 98.56 182 LYS A CA 1
ATOM 1467 C C . LYS A 1 182 ? -8.656 -3.314 11.562 1 98.56 182 LYS A C 1
ATOM 1469 O O . LYS A 1 182 ? -7.98 -3.174 12.578 1 98.56 182 LYS A O 1
ATOM 1474 N N . LYS A 1 183 ? -8.312 -4.133 10.594 1 98 183 LYS A N 1
ATOM 1475 C CA . LYS A 1 183 ? -7.102 -4.941 10.68 1 98 183 LYS A CA 1
ATOM 1476 C C . LYS A 1 183 ? -5.859 -4.059 10.75 1 98 183 LYS A C 1
ATOM 1478 O O . LYS A 1 183 ? -4.93 -4.34 11.508 1 98 183 LYS A O 1
ATOM 1483 N N . ASP A 1 184 ? -5.828 -3.02 9.953 1 98.75 184 ASP A N 1
ATOM 1484 C CA . ASP A 1 184 ? -4.699 -2.096 9.953 1 98.75 184 ASP A CA 1
ATOM 1485 C C . ASP A 1 184 ? -4.574 -1.386 11.297 1 98.75 184 ASP A C 1
ATOM 1487 O O . ASP A 1 184 ? -3.475 -1.274 11.852 1 98.75 184 ASP A O 1
ATOM 1491 N N . LEU A 1 185 ? -5.707 -0.917 11.812 1 98.88 185 LEU A N 1
ATOM 1492 C CA . LEU A 1 185 ? -5.711 -0.207 13.086 1 98.88 185 LEU A CA 1
ATOM 1493 C C . LEU A 1 185 ? -5.293 -1.131 14.219 1 98.88 185 LEU A C 1
ATOM 1495 O O . LEU A 1 185 ? -4.531 -0.729 15.102 1 98.88 185 LEU A O 1
ATOM 1499 N N . ASP A 1 186 ? -5.766 -2.373 14.172 1 98.81 186 ASP A N 1
ATOM 1500 C CA . ASP A 1 186 ? -5.371 -3.35 15.18 1 98.81 186 ASP A CA 1
ATOM 1501 C C . ASP A 1 186 ? -3.863 -3.598 15.148 1 98.81 186 ASP A C 1
ATOM 1503 O O . ASP A 1 186 ? -3.227 -3.711 16.203 1 98.81 186 ASP A O 1
ATOM 1507 N N . ALA A 1 187 ? -3.328 -3.672 13.984 1 98.88 187 ALA A N 1
ATOM 1508 C CA . ALA A 1 187 ? -1.893 -3.898 13.852 1 98.88 187 ALA A CA 1
ATOM 1509 C C . ALA A 1 187 ? -1.096 -2.727 14.414 1 98.88 187 ALA A C 1
ATOM 1511 O O . ALA A 1 187 ? -0.122 -2.924 15.148 1 98.88 187 ALA A O 1
ATOM 1512 N N . LEU A 1 188 ? -1.504 -1.523 14.102 1 98.94 188 LEU A N 1
ATOM 1513 C CA . LEU A 1 188 ? -0.841 -0.331 14.617 1 98.94 188 LEU A CA 1
ATOM 1514 C C . LEU A 1 188 ? -0.933 -0.273 16.141 1 98.94 188 LEU A C 1
ATOM 1516 O O . LEU A 1 188 ? 0.049 0.048 16.812 1 98.94 188 LEU A O 1
ATOM 1520 N N . SER A 1 189 ? -2.131 -0.581 16.578 1 98.88 189 SER A N 1
ATOM 1521 C CA . SER A 1 189 ? -2.359 -0.58 18.031 1 98.88 189 SER A CA 1
ATOM 1522 C C . SER A 1 189 ? -1.45 -1.583 18.734 1 98.88 189 SER A C 1
ATOM 1524 O O . SER A 1 189 ? -0.86 -1.272 19.766 1 98.88 189 SER A O 1
ATOM 1526 N N . THR A 1 190 ? -1.34 -2.762 18.203 1 98.81 190 THR A N 1
ATOM 1527 C CA . THR A 1 190 ? -0.505 -3.812 18.781 1 98.81 190 THR A CA 1
ATOM 1528 C C . THR A 1 190 ? 0.968 -3.418 18.734 1 98.81 190 THR A C 1
ATOM 1530 O O . THR A 1 190 ? 1.697 -3.605 19.703 1 98.81 190 THR A O 1
ATOM 1533 N N . GLN A 1 191 ? 1.419 -2.85 17.641 1 98.62 191 GLN A N 1
ATOM 1534 C CA . GLN A 1 191 ? 2.799 -2.396 17.516 1 98.62 191 GLN A CA 1
ATOM 1535 C C . GLN A 1 191 ? 3.121 -1.306 18.531 1 98.62 191 GLN A C 1
ATOM 1537 O O . GLN A 1 191 ? 4.211 -1.285 19.094 1 98.62 191 GLN A O 1
ATOM 1542 N N . LEU A 1 192 ? 2.186 -0.397 18.688 1 98.62 192 LEU A N 1
ATOM 1543 C CA . LEU A 1 192 ? 2.369 0.679 19.656 1 98.62 192 LEU A CA 1
ATOM 1544 C C . LEU A 1 192 ? 2.438 0.128 21.078 1 98.62 192 LEU A C 1
ATOM 1546 O O . LEU A 1 192 ? 3.348 0.467 21.844 1 98.62 192 LEU A O 1
ATOM 1550 N N . GLY A 1 193 ? 1.449 -0.751 21.391 1 98.12 193 GLY A N 1
ATOM 1551 C CA . GLY A 1 193 ? 1.39 -1.288 22.734 1 98.12 193 GLY A CA 1
ATOM 1552 C C . GLY A 1 193 ? 1.333 -0.213 23.812 1 98.12 193 GLY A C 1
ATOM 1553 O O . GLY A 1 193 ? 0.506 0.699 23.734 1 98.12 193 GLY A O 1
ATOM 1554 N N . ASP A 1 194 ? 2.273 -0.324 24.703 1 97.38 194 ASP A N 1
ATOM 1555 C CA . ASP A 1 194 ? 2.301 0.633 25.797 1 97.38 194 ASP A CA 1
ATOM 1556 C C . ASP A 1 194 ? 3.381 1.69 25.578 1 97.38 194 ASP A C 1
ATOM 1558 O O . ASP A 1 194 ? 3.635 2.516 26.469 1 97.38 194 ASP A O 1
ATOM 1562 N N . LYS A 1 195 ? 4.023 1.66 24.484 1 97.62 195 LYS A N 1
ATOM 1563 C CA . LYS A 1 195 ? 5.102 2.6 24.172 1 97.62 195 LYS A CA 1
ATOM 1564 C C . LYS A 1 195 ? 4.547 4 23.906 1 97.62 195 LYS A C 1
ATOM 1566 O O . LYS A 1 195 ? 3.404 4.148 23.484 1 97.62 195 LYS A O 1
ATOM 1571 N N . LYS A 1 196 ? 5.32 4.938 24.031 1 97.81 196 LYS A N 1
ATOM 1572 C CA . LYS A 1 196 ? 4.914 6.312 23.75 1 97.81 196 LYS A CA 1
ATOM 1573 C C . LYS A 1 196 ? 4.824 6.574 22.25 1 97.81 196 LYS A C 1
ATOM 1575 O O . LYS A 1 196 ? 3.939 7.301 21.797 1 97.81 196 LYS A O 1
ATOM 1580 N N . TYR A 1 197 ? 5.785 6.035 21.578 1 98.5 197 TYR A N 1
ATOM 1581 C CA . TYR A 1 197 ? 5.816 6.125 20.125 1 98.5 197 TYR A CA 1
ATOM 1582 C C . TYR A 1 197 ? 5.883 4.738 19.5 1 98.5 197 TYR A C 1
ATOM 1584 O O . TYR A 1 197 ? 6.059 3.738 20.203 1 98.5 197 TYR A O 1
ATOM 1592 N N . LEU A 1 198 ? 5.742 4.578 18.219 1 98.19 198 LEU A N 1
ATOM 1593 C CA . LEU A 1 198 ? 5.543 3.299 17.547 1 98.19 198 LEU A CA 1
ATOM 1594 C C . LEU A 1 198 ? 6.699 2.348 17.844 1 98.19 198 LEU A C 1
ATOM 1596 O O . LEU A 1 198 ? 6.516 1.13 17.875 1 98.19 198 LEU A O 1
ATOM 1600 N N . PHE A 1 199 ? 7.926 2.943 18.031 1 98 199 PHE A N 1
ATOM 1601 C CA . PHE A 1 199 ? 9.078 2.066 18.219 1 98 199 PHE A CA 1
ATOM 1602 C C . PHE A 1 199 ? 9.836 2.418 19.484 1 98 199 PHE A C 1
ATOM 1604 O O . PHE A 1 199 ? 11.055 2.301 19.547 1 98 199 PHE A O 1
ATOM 1611 N N . GLY A 1 200 ? 9.086 2.867 20.516 1 96.69 200 GLY A N 1
ATOM 1612 C CA . GLY A 1 200 ? 9.711 3.092 21.812 1 96.69 200 GLY A CA 1
ATOM 1613 C C . GLY A 1 200 ? 9.398 4.453 22.406 1 96.69 200 GLY A C 1
ATOM 1614 O O . GLY A 1 200 ? 8.297 4.973 22.219 1 96.69 200 GLY A O 1
ATOM 1615 N N . ASN A 1 201 ? 10.367 4.957 23.062 1 95.5 201 ASN A N 1
ATOM 1616 C CA . ASN A 1 201 ? 10.117 6.18 23.812 1 95.5 201 ASN A CA 1
ATOM 1617 C C . ASN A 1 201 ? 10.617 7.414 23.062 1 95.5 201 ASN A C 1
ATOM 1619 O O . ASN A 1 201 ? 10.336 8.547 23.469 1 95.5 201 ASN A O 1
ATOM 1623 N N . SER A 1 202 ? 11.305 7.152 22.031 1 96.5 202 SER A N 1
ATOM 1624 C CA . SER A 1 202 ? 11.781 8.266 21.219 1 96.5 202 SER A CA 1
ATOM 1625 C C . SER A 1 202 ? 11 8.367 19.906 1 96.5 202 SER A C 1
ATOM 1627 O O . SER A 1 202 ? 10.75 7.355 19.25 1 96.5 202 SER A O 1
ATOM 1629 N N . ILE A 1 203 ? 10.68 9.562 19.594 1 98.12 203 ILE A N 1
ATOM 1630 C CA . ILE A 1 203 ? 9.914 9.797 18.375 1 98.12 203 ILE A CA 1
ATOM 1631 C C . ILE A 1 203 ? 10.812 9.578 17.156 1 98.12 203 ILE A C 1
ATOM 1633 O O . ILE A 1 203 ? 12.016 9.828 17.219 1 98.12 203 ILE A O 1
ATOM 1637 N N . LYS A 1 204 ? 10.266 9.039 16.125 1 98.44 204 LYS A N 1
ATOM 1638 C CA . LYS A 1 204 ? 10.945 8.812 14.852 1 98.44 204 LYS A CA 1
ATOM 1639 C C . LYS A 1 204 ? 10.172 9.43 13.695 1 98.44 204 LYS A C 1
ATOM 1641 O O . LYS A 1 204 ? 9.047 9.898 13.875 1 98.44 204 LYS A O 1
ATOM 1646 N N . ALA A 1 205 ? 10.758 9.438 12.5 1 98.38 205 ALA A N 1
ATOM 1647 C CA . ALA A 1 205 ? 10.109 9.977 11.305 1 98.38 205 ALA A CA 1
ATOM 1648 C C . ALA A 1 205 ? 8.805 9.242 11.008 1 98.38 205 ALA A C 1
ATOM 1650 O O . ALA A 1 205 ? 7.828 9.852 10.562 1 98.38 205 ALA A O 1
ATOM 1651 N N . ILE A 1 206 ? 8.773 7.984 11.281 1 98.69 206 ILE A N 1
ATOM 1652 C CA . ILE A 1 206 ? 7.582 7.195 10.977 1 98.69 206 ILE A CA 1
ATOM 1653 C C . ILE A 1 206 ? 6.422 7.652 11.859 1 98.69 206 ILE A C 1
ATOM 1655 O O . ILE A 1 206 ? 5.254 7.484 11.492 1 98.69 206 ILE A O 1
ATOM 1659 N N . ASP A 1 207 ? 6.668 8.18 13.008 1 98.88 207 ASP A N 1
ATOM 1660 C CA . ASP A 1 207 ? 5.605 8.688 13.867 1 98.88 207 ASP A CA 1
ATOM 1661 C C . ASP A 1 207 ? 4.91 9.883 13.234 1 98.88 207 ASP A C 1
ATOM 1663 O O . ASP A 1 207 ? 3.707 10.086 13.43 1 98.88 207 ASP A O 1
ATOM 1667 N N . ALA A 1 208 ? 5.656 10.727 12.461 1 98.88 208 ALA A N 1
ATOM 1668 C CA . ALA A 1 208 ? 5.027 11.812 11.711 1 98.88 208 ALA A CA 1
ATOM 1669 C C . ALA A 1 208 ? 4.051 11.266 10.672 1 98.88 208 ALA A C 1
ATOM 1671 O O . ALA A 1 208 ? 2.953 11.797 10.5 1 98.88 208 ALA A O 1
ATOM 1672 N N . THR A 1 209 ? 4.477 10.195 10.023 1 98.75 209 THR A N 1
ATOM 1673 C CA . THR A 1 209 ? 3.635 9.555 9.023 1 98.75 209 THR A CA 1
ATOM 1674 C C . THR A 1 209 ? 2.375 8.977 9.664 1 98.75 209 THR A C 1
ATOM 1676 O O . THR A 1 209 ? 1.264 9.227 9.188 1 98.75 209 THR A O 1
ATOM 1679 N N . ALA A 1 210 ? 2.574 8.25 10.711 1 98.88 210 ALA A N 1
ATOM 1680 C CA . ALA A 1 210 ? 1.441 7.629 11.398 1 98.88 210 ALA A CA 1
ATOM 1681 C C . ALA A 1 210 ? 0.471 8.68 11.922 1 98.88 210 ALA A C 1
ATOM 1683 O O . ALA A 1 210 ? -0.743 8.562 11.742 1 98.88 210 ALA A O 1
ATOM 1684 N N . PHE A 1 211 ? 1.025 9.711 12.539 1 98.88 211 PHE A N 1
ATOM 1685 C CA . PHE A 1 211 ? 0.215 10.789 13.086 1 98.88 211 PHE A CA 1
ATOM 1686 C C . PHE A 1 211 ? -0.646 11.422 12 1 98.88 211 PHE A C 1
ATOM 1688 O O . PHE A 1 211 ? -1.852 11.602 12.188 1 98.88 211 PHE A O 1
ATOM 1695 N N . ALA A 1 212 ? -0.037 11.758 10.906 1 98.81 212 ALA A N 1
ATOM 1696 C CA . ALA A 1 212 ? -0.713 12.484 9.836 1 98.81 212 ALA A CA 1
ATOM 1697 C C . ALA A 1 212 ? -1.888 11.68 9.289 1 98.81 212 ALA A C 1
ATOM 1699 O O . ALA A 1 212 ? -2.98 12.211 9.094 1 98.81 212 ALA A O 1
ATOM 1700 N N . HIS A 1 213 ? -1.697 10.414 9.094 1 98.69 213 HIS A N 1
ATOM 1701 C CA . HIS A 1 213 ? -2.74 9.578 8.5 1 98.69 213 HIS A CA 1
ATOM 1702 C C . HIS A 1 213 ? -3.814 9.234 9.5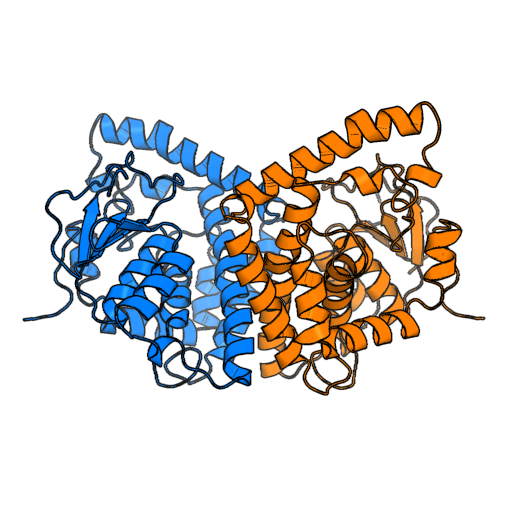23 1 98.69 213 HIS A C 1
ATOM 1704 O O . HIS A 1 213 ? -5.008 9.258 9.211 1 98.69 213 HIS A O 1
ATOM 1710 N N . LEU A 1 214 ? -3.412 8.914 10.727 1 98.88 214 LEU A N 1
ATOM 1711 C CA . LEU A 1 214 ? -4.387 8.633 11.781 1 98.88 214 LEU A CA 1
ATOM 1712 C C . LEU A 1 214 ? -5.227 9.867 12.086 1 98.88 214 LEU A C 1
ATOM 1714 O O . LEU A 1 214 ? -6.43 9.758 12.328 1 98.88 214 LEU A O 1
ATOM 1718 N N . ALA A 1 215 ? -4.586 11.008 12.078 1 98.62 215 ALA A N 1
ATOM 1719 C CA . ALA A 1 215 ? -5.316 12.242 12.336 1 98.62 215 ALA A CA 1
ATOM 1720 C C . ALA A 1 215 ? -6.43 12.445 11.305 1 98.62 215 ALA A C 1
ATOM 1722 O O . ALA A 1 215 ? -7.52 12.914 11.641 1 98.62 215 ALA A O 1
ATOM 1723 N N . GLN A 1 216 ? -6.164 12.117 10.047 1 97.75 216 GLN A N 1
ATOM 1724 C CA . GLN A 1 216 ? -7.211 12.203 9.039 1 97.75 216 GLN A CA 1
ATOM 1725 C C . GLN A 1 216 ? -8.406 11.328 9.406 1 97.75 216 GLN A C 1
ATOM 1727 O O . GLN A 1 216 ? -9.555 11.742 9.25 1 97.75 216 GLN A O 1
ATOM 1732 N N . LEU A 1 217 ? -8.141 10.148 9.875 1 97.62 217 LEU A N 1
ATOM 1733 C CA . LEU A 1 217 ? -9.188 9.195 10.219 1 97.62 217 LEU A CA 1
ATOM 1734 C C . LEU A 1 217 ? -9.992 9.68 11.422 1 97.62 217 LEU A C 1
ATOM 1736 O O . LEU A 1 217 ? -11.195 9.438 11.508 1 97.62 217 LEU A O 1
ATOM 1740 N N . ILE A 1 218 ? -9.32 10.336 12.273 1 98 218 ILE A N 1
ATOM 1741 C CA . ILE A 1 218 ? -9.906 10.68 13.57 1 98 218 ILE A CA 1
ATOM 1742 C C . ILE A 1 218 ? -10.648 12.008 13.469 1 98 218 ILE A C 1
ATOM 1744 O O . ILE A 1 218 ? -11.734 12.164 14.031 1 98 218 ILE A O 1
ATOM 1748 N N . TYR A 1 219 ? -10.125 12.992 12.695 1 97.38 219 TYR A N 1
ATOM 1749 C CA . TYR A 1 219 ? -10.602 14.359 12.859 1 97.38 219 TYR A CA 1
ATOM 1750 C C . TYR A 1 219 ? -11.398 14.805 11.641 1 97.38 219 TYR A C 1
ATOM 1752 O O . TYR A 1 219 ? -11.953 15.906 11.617 1 97.38 219 TYR A O 1
ATOM 1760 N N . THR A 1 220 ? -11.461 14.031 10.617 1 96.88 220 THR A N 1
ATOM 1761 C CA . THR A 1 220 ? -12.273 14.391 9.461 1 96.88 220 THR A CA 1
ATOM 1762 C C . THR A 1 220 ? -13.391 13.375 9.25 1 96.88 220 THR A C 1
ATOM 1764 O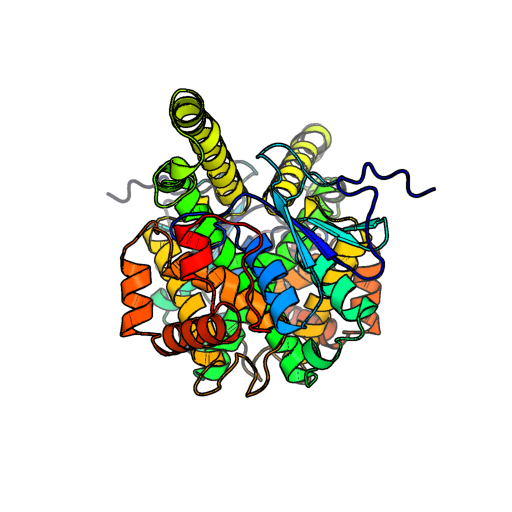 O . THR A 1 220 ? -13.328 12.258 9.75 1 96.88 220 THR A O 1
ATOM 1767 N N . PRO A 1 221 ? -14.453 13.703 8.531 1 96.19 221 PRO A N 1
ATOM 1768 C CA . PRO A 1 221 ? -15.547 12.758 8.273 1 96.19 221 PRO A CA 1
ATOM 1769 C C . PRO A 1 221 ? -15.086 11.523 7.5 1 96.19 221 PRO A C 1
ATOM 1771 O O . PRO A 1 221 ? -14.281 11.633 6.57 1 96.19 221 PRO A O 1
ATOM 1774 N N . GLN A 1 222 ? -15.617 10.398 7.957 1 96.81 222 GLN A N 1
ATOM 1775 C CA . GLN A 1 222 ? -15.305 9.133 7.297 1 96.81 222 GLN A CA 1
ATOM 1776 C C . GLN A 1 222 ? -16.562 8.516 6.68 1 96.81 222 GLN A C 1
ATOM 1778 O O . GLN A 1 222 ? -17.688 8.898 7.016 1 96.81 222 GLN A O 1
ATOM 1783 N N . PHE A 1 223 ? -16.344 7.5 5.859 1 96.75 223 PHE A N 1
ATOM 1784 C CA . PHE A 1 223 ? -17.438 6.895 5.109 1 96.75 223 PHE A CA 1
ATOM 1785 C C . PHE A 1 223 ? -18.297 6.035 6.02 1 96.75 223 PHE A C 1
ATOM 1787 O O . PHE A 1 223 ? -19.422 5.66 5.648 1 96.75 223 PHE A O 1
ATOM 1794 N N . SER A 1 224 ? -17.781 5.777 7.227 1 97.31 224 SER A N 1
ATOM 1795 C CA . SER A 1 224 ? -18.531 4.945 8.164 1 97.31 224 SER A CA 1
ATOM 1796 C C . SER A 1 224 ? -18.25 5.348 9.609 1 97.31 224 SER A C 1
ATOM 1798 O O . SER A 1 224 ? -17.094 5.566 9.977 1 97.31 224 SER A O 1
ATOM 1800 N N . PRO A 1 225 ? -19.219 5.363 10.445 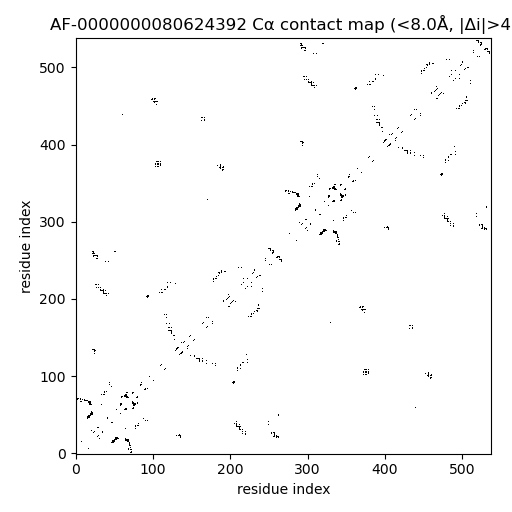1 97.12 225 PRO A N 1
ATOM 1801 C CA . PRO A 1 225 ? -19 5.676 11.859 1 97.12 225 PRO A CA 1
ATOM 1802 C C . PRO A 1 225 ? -18.266 4.562 12.602 1 97.12 225 PRO A C 1
ATOM 1804 O O . PRO A 1 225 ? -17.766 4.781 13.703 1 97.12 225 PRO A O 1
ATOM 1807 N N . GLU A 1 226 ? -18.188 3.424 12.016 1 98 226 GLU A N 1
ATOM 1808 C CA . GLU A 1 226 ? -17.594 2.262 12.672 1 98 226 GLU A CA 1
ATOM 1809 C C . GLU A 1 226 ? -16.094 2.457 12.867 1 98 226 GLU A C 1
ATOM 1811 O O . GLU A 1 226 ? -15.484 1.814 13.727 1 98 226 GLU A O 1
ATOM 1816 N N . ILE A 1 227 ? -15.516 3.264 12.078 1 98.38 227 ILE A N 1
ATOM 1817 C CA . ILE A 1 227 ? -14.086 3.525 12.227 1 98.38 227 ILE A CA 1
ATOM 1818 C C . ILE A 1 227 ? -13.82 4.219 13.562 1 98.38 227 ILE A C 1
ATOM 1820 O O . ILE A 1 227 ? -12.961 3.789 14.336 1 98.38 227 ILE A O 1
ATOM 1824 N N . LYS A 1 228 ? -14.602 5.23 13.82 1 97.75 228 LYS A N 1
ATOM 1825 C CA . LYS A 1 228 ? -14.484 5.938 15.094 1 97.75 228 LYS A CA 1
ATOM 1826 C C . LYS A 1 228 ? -14.789 5.008 16.266 1 97.75 228 LYS A C 1
ATOM 1828 O O . LYS A 1 228 ? -14.086 5.02 17.266 1 97.75 228 LYS A O 1
ATOM 1833 N N . THR A 1 229 ? -15.82 4.258 16.094 1 98.44 229 THR A N 1
ATOM 1834 C CA . THR A 1 229 ? -16.219 3.328 17.141 1 98.44 229 THR A CA 1
ATOM 1835 C C . THR A 1 229 ? -15.094 2.342 17.453 1 98.44 229 THR A C 1
ATOM 1837 O O . THR A 1 229 ? -14.797 2.07 18.609 1 98.44 229 THR A O 1
ATOM 1840 N N . HIS A 1 230 ? -14.461 1.83 16.406 1 98.75 230 HIS A N 1
ATOM 1841 C CA . HIS A 1 230 ? -13.375 0.877 16.578 1 98.75 230 HIS A CA 1
ATOM 1842 C C . HIS A 1 230 ? -12.18 1.528 17.266 1 98.75 230 HIS A C 1
ATOM 1844 O O . HIS A 1 230 ? -11.578 0.935 18.156 1 98.75 230 HIS A O 1
ATOM 1850 N N . LEU A 1 231 ? -11.875 2.729 16.922 1 98.75 231 LEU A N 1
ATOM 1851 C CA . LEU A 1 231 ? -10.773 3.463 17.531 1 98.75 231 LEU A CA 1
ATOM 1852 C C . LEU A 1 231 ? -11.023 3.672 19.031 1 98.75 231 LEU A C 1
ATOM 1854 O O . LEU A 1 231 ? -10.117 3.471 19.844 1 98.75 231 LEU A O 1
ATOM 1858 N N . GLU A 1 232 ? -12.18 3.975 19.391 1 98.62 232 GLU A N 1
ATOM 1859 C CA . GLU A 1 232 ? -12.531 4.285 20.766 1 98.62 232 GLU A CA 1
ATOM 1860 C C . GLU A 1 232 ? -12.602 3.02 21.625 1 98.62 232 GLU A C 1
ATOM 1862 O O . GLU A 1 232 ? -12.156 3.012 22.766 1 98.62 232 GLU A O 1
ATOM 1867 N N . GLU A 1 233 ? -13.07 1.983 21.047 1 98.69 233 GLU A N 1
ATOM 1868 C CA . GLU A 1 233 ? -13.414 0.818 21.859 1 98.69 233 GLU A CA 1
ATOM 1869 C C . GLU A 1 233 ? -12.305 -0.234 21.797 1 98.69 233 GLU A C 1
ATOM 1871 O O . GLU A 1 233 ? -12.094 -0.968 22.766 1 98.69 233 GLU A O 1
ATOM 1876 N N . LYS A 1 234 ? -11.648 -0.316 20.641 1 98.62 234 LYS A N 1
ATOM 1877 C CA . LYS A 1 234 ? -10.75 -1.447 20.453 1 98.62 234 LYS A CA 1
ATOM 1878 C C . LYS A 1 234 ? -9.289 -0.989 20.406 1 98.62 234 LYS A C 1
ATOM 1880 O O . LYS A 1 234 ? -8.383 -1.756 20.734 1 98.62 234 LYS A O 1
ATOM 1885 N N . THR A 1 235 ? -9.094 0.268 20.016 1 98.75 235 THR A N 1
ATOM 1886 C CA . THR A 1 235 ? -7.719 0.738 19.906 1 98.75 235 THR A CA 1
ATOM 1887 C C . THR A 1 235 ? -7.562 2.117 20.531 1 98.75 235 THR A C 1
ATOM 1889 O O . THR A 1 235 ? -7.016 3.031 19.922 1 98.75 235 THR A O 1
ATOM 1892 N N . PRO A 1 236 ? -7.902 2.268 21.75 1 98.69 236 PRO A N 1
ATOM 1893 C CA . PRO A 1 236 ? -7.84 3.586 22.375 1 98.69 236 PRO A CA 1
ATOM 1894 C C . PRO A 1 236 ? -6.41 4.102 22.516 1 98.69 236 PRO A C 1
ATOM 1896 O O . PRO A 1 236 ? -6.195 5.312 22.625 1 98.69 236 PRO A O 1
ATOM 1899 N N . ASN A 1 237 ? -5.449 3.205 22.578 1 98.81 237 ASN A N 1
ATOM 1900 C CA . ASN A 1 237 ? -4.059 3.631 22.703 1 98.81 237 ASN A CA 1
ATOM 1901 C C . ASN A 1 237 ? -3.629 4.465 21.5 1 98.81 237 ASN A C 1
ATOM 1903 O O . ASN A 1 237 ? -2.754 5.324 21.609 1 98.81 237 ASN A O 1
ATOM 1907 N N . LEU A 1 238 ? -4.238 4.258 20.344 1 98.88 238 LEU A N 1
ATOM 1908 C CA . LEU A 1 238 ? -3.932 5.066 19.172 1 98.88 238 LEU A CA 1
ATOM 1909 C C . LEU A 1 238 ? -4.441 6.492 19.344 1 98.88 238 LEU A C 1
ATOM 1911 O O . LEU A 1 238 ? -3.812 7.441 18.875 1 98.88 238 LEU A O 1
ATOM 1915 N N . LEU A 1 239 ? -5.586 6.613 19.969 1 98.81 239 LEU A N 1
ATOM 1916 C CA . LEU A 1 239 ? -6.113 7.949 20.234 1 98.81 239 LEU A CA 1
ATOM 1917 C C . LEU A 1 239 ? -5.199 8.711 21.172 1 98.81 239 LEU A C 1
ATOM 1919 O O . LEU A 1 239 ? -4.93 9.898 20.969 1 98.81 239 LEU A O 1
ATOM 1923 N N . VAL A 1 240 ? -4.727 8.055 22.156 1 98.69 240 VAL A N 1
ATOM 1924 C CA . VAL A 1 240 ? -3.791 8.656 23.109 1 98.69 240 VAL A CA 1
ATOM 1925 C C . VAL A 1 240 ? -2.502 9.039 22.375 1 98.69 240 VAL A C 1
ATOM 1927 O O . VAL A 1 240 ? -1.96 10.125 22.594 1 98.69 240 VAL A O 1
ATOM 1930 N N . TYR A 1 241 ? -2.043 8.141 21.562 1 98.81 241 TYR A N 1
ATOM 1931 C CA . TYR A 1 241 ? -0.84 8.328 20.75 1 98.81 241 TYR A CA 1
ATOM 1932 C C . TYR A 1 241 ? -0.941 9.586 19.906 1 98.81 241 TYR A C 1
ATOM 1934 O O . TYR A 1 241 ? -0.04 10.422 19.922 1 98.81 241 TYR A O 1
ATOM 1942 N N . VAL A 1 242 ? -2.047 9.781 19.203 1 98.81 242 VAL A N 1
ATOM 1943 C CA . VAL A 1 242 ? -2.27 10.938 18.328 1 98.81 242 VAL A CA 1
ATOM 1944 C C . VAL A 1 242 ? -2.377 12.203 19.172 1 98.81 242 VAL A C 1
ATOM 1946 O O . VAL A 1 242 ? -1.813 13.242 18.828 1 98.81 242 VAL A O 1
ATOM 1949 N N . LYS A 1 243 ? -3.047 12.117 20.234 1 98.19 243 LYS A N 1
ATOM 1950 C CA . LYS A 1 243 ? -3.195 13.266 21.125 1 98.19 243 LYS A CA 1
ATOM 1951 C C . LYS A 1 243 ? -1.845 13.719 21.672 1 98.19 243 LYS A C 1
ATOM 1953 O O . LYS A 1 243 ? -1.588 14.922 21.781 1 98.19 243 LYS A O 1
ATOM 1958 N N . HIS A 1 244 ? -1.04 12.781 22.031 1 97.69 244 HIS A N 1
ATOM 1959 C CA . HIS A 1 244 ? 0.289 13.086 22.562 1 97.69 244 HIS A CA 1
ATOM 1960 C C . HIS A 1 244 ? 1.11 13.867 21.531 1 97.69 244 HIS A C 1
ATOM 1962 O O . HIS A 1 244 ? 1.716 14.891 21.875 1 97.69 244 HIS A O 1
ATOM 1968 N N . ILE A 1 245 ? 1.128 13.414 20.359 1 98.62 245 ILE A N 1
ATOM 1969 C CA . ILE A 1 245 ? 1.909 14.07 19.312 1 98.62 245 ILE A CA 1
ATOM 1970 C C . ILE A 1 245 ? 1.298 15.43 18.984 1 98.62 245 ILE A C 1
ATOM 1972 O O . ILE A 1 245 ? 2.02 16.406 18.797 1 98.62 245 ILE A O 1
ATOM 1976 N N . ARG A 1 246 ? 0.002 15.5 18.938 1 98.31 246 ARG A N 1
ATOM 1977 C CA . ARG A 1 246 ? -0.689 16.766 18.719 1 98.31 246 ARG A CA 1
ATOM 1978 C C . ARG A 1 246 ? -0.321 17.781 19.781 1 98.31 246 ARG A C 1
ATOM 1980 O O . ARG A 1 246 ? 0.018 18.938 19.453 1 98.31 246 ARG A O 1
ATOM 1987 N N . ASP A 1 247 ? -0.331 17.391 21.016 1 97.44 247 ASP A N 1
ATOM 1988 C CA . ASP A 1 247 ? -0.045 18.281 22.125 1 97.44 247 ASP A CA 1
ATOM 1989 C C . ASP A 1 247 ? 1.406 18.75 22.094 1 97.44 247 ASP A C 1
ATOM 1991 O O . ASP A 1 247 ? 1.699 19.906 22.422 1 97.44 247 ASP A O 1
ATOM 1995 N N . ASP A 1 248 ? 2.26 17.859 21.719 1 96.81 248 ASP A N 1
ATOM 1996 C CA . ASP A 1 248 ? 3.688 18.172 21.734 1 96.81 248 ASP A CA 1
ATOM 1997 C C . ASP A 1 248 ? 4.09 19.031 20.547 1 96.81 248 ASP A C 1
ATOM 1999 O O . ASP A 1 248 ? 4.953 19.906 20.656 1 96.81 248 ASP A O 1
ATOM 2003 N N . TYR A 1 249 ? 3.441 18.812 19.391 1 98 249 TYR A N 1
ATOM 2004 C CA . TYR A 1 249 ? 4.004 19.406 18.188 1 98 249 TYR A CA 1
ATOM 2005 C C . TYR A 1 249 ? 2.979 20.297 17.484 1 98 249 TYR A C 1
ATOM 2007 O O . TYR A 1 249 ? 3.307 20.984 16.516 1 98 249 TYR A O 1
ATOM 2015 N N . TRP A 1 250 ? 1.794 20.312 17.984 1 98.12 250 TRP A N 1
ATOM 2016 C CA . TRP A 1 250 ? 0.746 21.156 17.422 1 98.12 250 TRP A CA 1
ATOM 2017 C C . TRP A 1 250 ? -0.008 21.891 18.516 1 98.12 250 TRP A C 1
ATOM 2019 O O . TRP A 1 250 ? -1.241 21.875 18.547 1 98.12 250 TRP A O 1
ATOM 2029 N N . PRO A 1 251 ? 0.716 22.5 19.391 1 97.38 251 PRO A N 1
ATOM 2030 C CA . PRO A 1 251 ? 0.033 23.281 20.422 1 97.38 251 PRO A CA 1
ATOM 2031 C C . PRO A 1 251 ? -0.809 24.422 19.844 1 97.38 251 PRO A C 1
ATOM 2033 O O . PRO A 1 251 ? -1.682 24.953 20.531 1 97.38 251 PRO A O 1
ATOM 2036 N N . ASP A 1 252 ? -0.558 24.781 18.641 1 97.56 252 ASP A N 1
ATOM 2037 C CA . ASP A 1 252 ? -1.272 25.859 17.953 1 97.56 252 ASP A CA 1
ATOM 2038 C C . ASP A 1 252 ? -2.402 25.297 17.094 1 97.56 252 ASP A C 1
ATOM 2040 O O . ASP A 1 252 ? -2.877 25.969 16.172 1 97.56 252 ASP A O 1
ATOM 2044 N N . TRP A 1 253 ? -2.764 24.031 17.297 1 97.44 253 TRP A N 1
ATOM 2045 C CA . TRP A 1 253 ? -3.785 23.359 16.5 1 97.44 253 TRP A CA 1
ATOM 2046 C C . TRP A 1 253 ? -5.055 24.203 16.422 1 97.44 253 TRP A C 1
ATOM 2048 O O . TRP A 1 253 ? -5.535 24.5 15.32 1 97.44 253 TRP A O 1
ATOM 2058 N N . GLU A 1 254 ? -5.586 24.578 17.531 1 96.38 254 GLU A N 1
ATOM 2059 C CA . GLU A 1 254 ? -6.832 25.344 17.578 1 96.38 254 GLU A CA 1
ATOM 2060 C C . GLU A 1 254 ? -6.676 26.703 16.891 1 96.38 254 GLU A C 1
ATOM 2062 O O . GLU A 1 254 ? -7.555 27.125 16.141 1 96.38 254 GLU A O 1
ATOM 2067 N N . GLU A 1 255 ? -5.574 27.312 17.234 1 96.88 255 GLU A N 1
ATOM 2068 C CA . GLU A 1 255 ? -5.312 28.594 16.578 1 96.88 255 GLU A CA 1
ATOM 2069 C C . GLU A 1 255 ? -5.27 28.453 15.062 1 96.88 255 GLU A C 1
ATOM 2071 O O . GLU A 1 255 ? -5.84 29.266 14.344 1 96.88 255 GLU A O 1
ATOM 2076 N N . THR A 1 256 ? -4.59 27.406 14.578 1 96.44 256 THR A N 1
ATOM 2077 C CA . THR A 1 256 ? -4.445 27.156 13.148 1 96.44 256 THR A CA 1
ATOM 2078 C C . THR A 1 256 ? -5.805 26.922 12.5 1 96.44 256 THR A C 1
ATOM 2080 O O . THR A 1 256 ? -6.109 27.5 11.453 1 96.44 256 THR A O 1
ATOM 2083 N N . THR A 1 257 ? -6.664 26.141 13.117 1 96.75 257 THR A N 1
ATOM 2084 C CA . THR A 1 257 ? -7.941 25.766 12.523 1 96.75 257 THR A CA 1
ATOM 2085 C C . THR A 1 257 ? -8.961 26.891 12.664 1 96.75 257 THR A C 1
ATOM 2087 O O . THR A 1 257 ? -9.82 27.078 11.805 1 96.75 257 THR A O 1
ATOM 2090 N N . GLU A 1 258 ? -8.891 27.688 13.688 1 95.5 258 GLU A N 1
ATOM 2091 C CA . GLU A 1 258 ? -9.844 28.766 13.93 1 95.5 258 GLU A CA 1
ATOM 2092 C C . GLU A 1 258 ? -9.516 30 13.086 1 95.5 258 GLU A C 1
ATOM 2094 O O . GLU A 1 258 ? -10.406 30.641 12.539 1 95.5 258 GLU A O 1
ATOM 2099 N N . THR A 1 259 ? -8.219 30.312 12.984 1 94.94 259 THR A N 1
ATOM 2100 C CA . THR A 1 259 ? -7.828 31.547 12.32 1 94.94 259 THR A CA 1
ATOM 2101 C C . THR A 1 259 ? -7.531 31.297 10.844 1 94.94 259 THR A C 1
ATOM 2103 O O . THR A 1 259 ? -7.477 32.25 10.047 1 94.94 259 THR A O 1
ATOM 2106 N N . MET A 1 260 ? -7.203 30.062 10.57 1 93.94 260 MET A N 1
ATOM 2107 C CA . MET A 1 260 ? -6.797 29.656 9.227 1 93.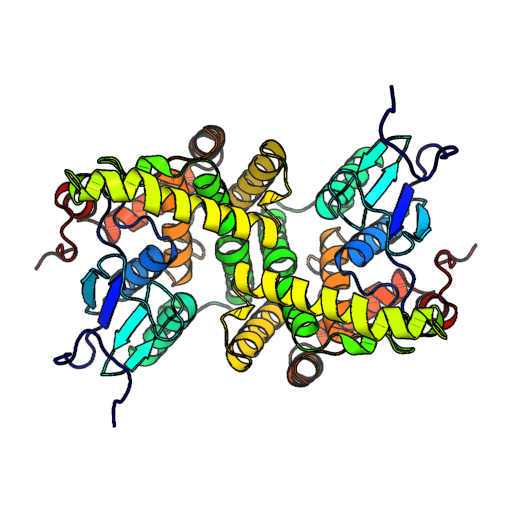94 260 MET A CA 1
ATOM 2108 C C . MET A 1 260 ? -5.492 30.328 8.828 1 93.94 260 MET A C 1
ATOM 2110 O O . MET A 1 260 ? -5.254 30.578 7.645 1 93.94 260 MET A O 1
ATOM 2114 N N . ASN A 1 261 ? -4.785 30.734 9.82 1 94.31 261 ASN A N 1
ATOM 2115 C CA . ASN A 1 261 ? -3.473 31.328 9.594 1 94.31 261 ASN A CA 1
ATOM 2116 C C . ASN A 1 261 ? -2.414 30.266 9.312 1 94.31 261 ASN A C 1
ATOM 2118 O O . ASN A 1 261 ? -2.18 29.391 10.141 1 94.31 261 ASN A O 1
ATOM 2122 N N . MET A 1 262 ? -1.715 30.359 8.258 1 93.75 262 MET A N 1
ATOM 2123 C CA . MET A 1 262 ? -0.761 29.344 7.793 1 93.75 262 MET A CA 1
ATOM 2124 C C . MET A 1 262 ? 0.529 29.406 8.602 1 93.75 262 MET A C 1
ATOM 2126 O O . MET A 1 262 ? 1.314 28.453 8.594 1 93.75 262 MET A O 1
ATOM 2130 N N . ASN A 1 263 ? 0.741 30.438 9.234 1 90.88 263 ASN A N 1
ATOM 2131 C CA . ASN A 1 263 ? 2.014 30.609 9.922 1 90.88 263 ASN A CA 1
ATOM 2132 C C . ASN A 1 263 ? 1.81 30.891 11.406 1 90.88 263 ASN A C 1
ATOM 2134 O O . ASN A 1 263 ? 2.381 31.844 11.953 1 90.88 263 ASN A O 1
ATOM 2138 N N . THR A 1 264 ? 0.985 30.109 11.945 1 93.88 264 THR A N 1
ATOM 2139 C CA . THR A 1 264 ? 0.861 30.203 13.398 1 93.88 264 THR A CA 1
ATOM 2140 C C . THR A 1 264 ? 2.148 29.75 14.078 1 93.88 264 THR A C 1
ATOM 2142 O O . THR A 1 264 ? 2.918 28.969 13.508 1 93.88 264 THR A O 1
ATOM 2145 N N . LYS A 1 265 ? 2.471 30.312 15.266 1 91.75 265 LYS A N 1
ATOM 2146 C CA . LYS A 1 265 ? 3.68 29.984 16.016 1 91.75 265 LYS A CA 1
ATOM 2147 C C . LYS A 1 265 ? 3.457 28.75 16.906 1 91.75 265 LYS A C 1
ATOM 2149 O O . LYS A 1 265 ? 2.654 28.797 17.828 1 91.75 265 LYS A O 1
ATOM 2154 N N . TRP A 1 266 ? 4.207 27.703 16.562 1 91.88 266 TRP A N 1
ATOM 2155 C CA . TRP A 1 266 ? 4.004 26.5 17.359 1 91.88 266 TRP A CA 1
ATOM 2156 C C . TRP A 1 266 ? 4.984 26.453 18.531 1 91.88 266 TRP A C 1
ATOM 2158 O O . TRP A 1 266 ? 4.727 25.797 19.531 1 91.88 266 TRP A O 1
ATOM 2168 N N . LYS A 1 267 ? 6.102 27.094 18.328 1 88.56 267 LYS A N 1
ATOM 2169 C CA . LYS A 1 267 ? 7.051 27.172 19.438 1 88.56 267 LYS A CA 1
ATOM 2170 C C . LYS A 1 267 ? 6.934 28.516 20.156 1 88.56 267 LYS A C 1
ATOM 2172 O O . LYS A 1 267 ? 6.848 29.562 19.516 1 88.56 267 LYS A O 1
ATOM 2177 N N . LYS A 1 268 ? 6.547 28.453 21.422 1 66.38 268 LYS A N 1
ATOM 2178 C CA . LYS A 1 268 ? 6.523 29.672 22.219 1 66.38 268 LYS A CA 1
ATOM 2179 C C . LYS A 1 268 ? 7.922 30.266 22.359 1 66.38 268 LYS A C 1
ATOM 2181 O O . LYS A 1 268 ? 8.906 29.531 22.422 1 66.38 268 LYS A O 1
ATOM 2186 N N . ASP A 1 269 ? 8.141 31.562 21.984 1 55.81 269 ASP A N 1
ATOM 2187 C CA . ASP A 1 269 ? 9.367 32.312 22.266 1 55.81 269 ASP A CA 1
ATOM 2188 C C . ASP A 1 269 ? 9.812 32.094 23.719 1 55.81 269 ASP A C 1
ATOM 2190 O O . ASP A 1 269 ? 8.977 31.875 24.594 1 55.81 269 ASP A O 1
ATOM 2194 N N . MET B 1 1 ? -32.219 -19.312 -5.867 1 31.62 1 MET B N 1
ATOM 2195 C CA . MET B 1 1 ? -31.609 -20.094 -6.945 1 31.62 1 MET B CA 1
ATOM 2196 C C . MET B 1 1 ? -30.172 -19.656 -7.207 1 31.62 1 MET B C 1
ATOM 2198 O O . MET B 1 1 ? -29.797 -18.516 -6.91 1 31.62 1 MET B O 1
ATOM 2202 N N . PRO B 1 2 ? -29.188 -20.516 -7.199 1 41.84 2 PRO B N 1
ATOM 2203 C CA . PRO B 1 2 ? -27.797 -20.219 -7.562 1 41.84 2 PRO B CA 1
ATOM 2204 C C . PRO B 1 2 ? -27.688 -19.312 -8.781 1 41.84 2 PRO B C 1
ATOM 2206 O O . PRO B 1 2 ? -27.781 -19.781 -9.922 1 41.84 2 PRO B O 1
ATOM 2209 N N . SER B 1 3 ? -28.297 -18.219 -8.898 1 45.22 3 SER B N 1
ATOM 2210 C CA . SER B 1 3 ? -28.484 -17.344 -10.047 1 45.22 3 SER B CA 1
ATOM 2211 C C . SER B 1 3 ? -27.141 -17.016 -10.703 1 45.22 3 SER B C 1
ATOM 2213 O O . SER B 1 3 ? -27.078 -16.219 -11.648 1 45.22 3 SER B O 1
ATOM 2215 N N . THR B 1 4 ? -25.891 -16.969 -9.906 1 58.25 4 THR B N 1
ATOM 2216 C CA . THR B 1 4 ? -24.672 -16.344 -10.414 1 58.25 4 THR B CA 1
ATOM 2217 C C . THR B 1 4 ? -24.094 -17.141 -11.578 1 58.25 4 THR B C 1
ATOM 2219 O O . THR B 1 4 ? -24.219 -18.375 -11.609 1 58.25 4 THR B O 1
ATOM 2222 N N . ASN B 1 5 ? -23.953 -16.594 -12.797 1 78.19 5 ASN B N 1
ATOM 2223 C CA . ASN B 1 5 ? -23.375 -17.141 -14.023 1 78.19 5 ASN B CA 1
ATOM 2224 C C . ASN B 1 5 ? -22.031 -17.828 -13.758 1 78.19 5 ASN B C 1
ATOM 2226 O O . ASN B 1 5 ? -20.984 -17.219 -13.844 1 78.19 5 ASN B O 1
ATOM 2230 N N . LEU B 1 6 ? -22.141 -19.078 -13.195 1 90.69 6 LEU B N 1
ATOM 2231 C CA . LEU B 1 6 ? -20.984 -19.922 -12.945 1 90.69 6 LEU B CA 1
ATOM 2232 C C . LEU B 1 6 ? -20.391 -20.438 -14.25 1 90.69 6 LEU B C 1
ATOM 2234 O O . LEU B 1 6 ? -21.125 -20.766 -15.188 1 90.69 6 LEU B O 1
ATOM 2238 N N . ILE B 1 7 ? -19.156 -20.562 -14.242 1 93.06 7 ILE B N 1
ATOM 2239 C CA . ILE B 1 7 ? -18.453 -21.141 -15.375 1 93.06 7 ILE B CA 1
ATOM 2240 C C . ILE B 1 7 ? -18.531 -22.672 -15.312 1 93.06 7 ILE B C 1
ATOM 2242 O O . ILE B 1 7 ? -18.812 -23.328 -16.312 1 93.06 7 ILE B O 1
ATOM 2246 N N . LYS B 1 8 ? -18.312 -23.219 -14.094 1 92.56 8 LYS B N 1
ATOM 2247 C CA . LYS B 1 8 ? -18.422 -24.656 -13.867 1 92.56 8 LYS B CA 1
ATOM 2248 C C . LYS B 1 8 ? -19.797 -25.016 -13.312 1 92.56 8 LYS B C 1
ATOM 2250 O O . LYS B 1 8 ? -20.016 -24.984 -12.102 1 92.56 8 LYS B O 1
ATOM 2255 N N . ARG B 1 9 ? -20.75 -25.578 -14.039 1 89.81 9 ARG B N 1
ATOM 2256 C CA . ARG B 1 9 ? -22.125 -25.859 -13.625 1 89.81 9 ARG B CA 1
ATOM 2257 C C . ARG B 1 9 ? -22.219 -27.188 -12.875 1 89.81 9 ARG B C 1
ATOM 2259 O O . ARG B 1 9 ? -22.953 -27.312 -11.891 1 89.81 9 ARG B O 1
ATOM 2266 N N . ASP B 1 10 ? -21.453 -28.109 -13.453 1 93.31 10 ASP B N 1
ATOM 2267 C CA . ASP B 1 10 ? -21.453 -29.406 -12.797 1 93.31 10 ASP B CA 1
ATOM 2268 C C . ASP B 1 10 ? -20.312 -29.516 -11.781 1 93.31 10 ASP B C 1
ATOM 2270 O O . ASP B 1 10 ? -19.469 -30.391 -11.883 1 93.31 10 ASP B O 1
ATOM 2274 N N . TRP B 1 11 ? -20.297 -28.672 -10.812 1 93.94 11 TRP B N 1
ATOM 2275 C CA . TRP B 1 11 ? -19.219 -28.594 -9.828 1 93.94 11 TRP B CA 1
ATOM 2276 C C . TRP B 1 11 ? -19.344 -29.703 -8.789 1 93.94 11 TRP B C 1
ATOM 2278 O O . TRP B 1 11 ? -20.438 -30.219 -8.547 1 93.94 11 TRP B O 1
ATOM 2288 N N . GLU B 1 12 ? -18.266 -30.125 -8.242 1 96.88 12 GLU B N 1
ATOM 2289 C CA . GLU B 1 12 ? -18.203 -31.109 -7.168 1 96.88 12 GLU B CA 1
ATOM 2290 C C . GLU B 1 12 ? -18.109 -30.422 -5.805 1 96.88 12 GLU B C 1
ATOM 2292 O O . GLU B 1 12 ? -17.453 -29.406 -5.66 1 96.88 12 GLU B O 1
ATOM 2297 N N . LYS B 1 13 ? -18.734 -31.047 -4.832 1 97 13 LYS B N 1
ATOM 2298 C CA . LYS B 1 13 ? -18.734 -30.5 -3.477 1 97 13 LYS B CA 1
ATOM 2299 C C . LYS B 1 13 ? -17.312 -30.359 -2.939 1 97 13 LYS B C 1
ATOM 2301 O O . LYS B 1 13 ? -16.484 -31.266 -3.111 1 97 13 LYS B O 1
ATOM 2306 N N . ASP B 1 14 ? -16.969 -29.219 -2.369 1 98 14 ASP B N 1
ATOM 2307 C CA . ASP B 1 14 ? -15.711 -28.938 -1.684 1 98 14 ASP B CA 1
ATOM 2308 C C . ASP B 1 14 ? -14.523 -29.062 -2.631 1 98 14 ASP B C 1
ATOM 2310 O O . ASP B 1 14 ? -13.445 -29.5 -2.225 1 98 14 ASP B O 1
ATOM 2314 N N . HIS B 1 15 ? -14.812 -28.875 -3.904 1 98.19 15 HIS B N 1
ATOM 2315 C CA . HIS B 1 15 ? -13.781 -28.766 -4.938 1 98.19 15 HIS B CA 1
ATOM 2316 C C . HIS B 1 15 ? -13.703 -27.359 -5.5 1 98.19 15 HIS B C 1
ATOM 2318 O O . HIS B 1 15 ? -14.711 -26.812 -5.973 1 98.19 15 HIS B O 1
ATOM 2324 N N . VAL B 1 16 ? -12.492 -26.75 -5.402 1 98.44 16 VAL B N 1
ATOM 2325 C CA . VAL B 1 16 ? -12.328 -25.375 -5.84 1 98.44 16 VAL B CA 1
ATOM 2326 C C . VAL B 1 16 ? -12.039 -25.328 -7.336 1 98.44 16 VAL B C 1
ATOM 2328 O O . VAL B 1 16 ? -11.195 -26.078 -7.832 1 98.44 16 VAL B O 1
ATOM 2331 N N . TYR B 1 17 ? -12.758 -24.531 -8.047 1 98.44 17 TYR B N 1
ATOM 2332 C CA . TYR B 1 17 ? -12.453 -24.219 -9.438 1 98.44 17 TYR B CA 1
ATOM 2333 C C . TYR B 1 17 ? -11.828 -22.828 -9.555 1 98.44 17 TYR B C 1
ATOM 2335 O O . TYR B 1 17 ? -12.5 -21.812 -9.336 1 98.44 17 TYR B O 1
ATOM 2343 N N . LEU B 1 18 ? -10.555 -22.797 -9.844 1 98.56 18 LEU B N 1
ATOM 2344 C CA . LEU B 1 18 ? -9.789 -21.562 -9.938 1 98.56 18 LEU B CA 1
ATOM 2345 C C . LEU B 1 18 ? -9.734 -21.062 -11.383 1 98.56 18 LEU B C 1
ATOM 2347 O O . LEU B 1 18 ? -9.117 -21.703 -12.234 1 98.56 18 LEU B O 1
ATOM 2351 N N . ILE B 1 19 ? -10.398 -19.953 -11.688 1 98.38 19 ILE B N 1
ATOM 2352 C CA . ILE B 1 19 ? -10.391 -19.359 -13.016 1 98.38 19 ILE B CA 1
ATOM 2353 C C . ILE B 1 19 ? -9.273 -18.328 -13.109 1 98.38 19 ILE B C 1
ATOM 2355 O O . ILE B 1 19 ? -9.25 -17.359 -12.352 1 98.38 19 ILE B O 1
ATOM 2359 N N . GLN B 1 20 ? -8.367 -18.531 -14.008 1 97.75 20 GLN B N 1
ATOM 2360 C CA . GLN B 1 20 ? -7.215 -17.641 -14.203 1 97.75 20 GLN B CA 1
ATOM 2361 C C . GLN B 1 20 ? -6.719 -17.703 -15.641 1 97.75 20 GLN B C 1
ATOM 2363 O O . GLN B 1 20 ? -7.199 -18.5 -16.438 1 97.75 20 GLN B O 1
ATOM 2368 N N . PHE B 1 21 ? -5.719 -16.875 -16 1 95.69 21 PHE B N 1
ATOM 2369 C CA . PHE B 1 21 ? -5.109 -16.859 -17.328 1 95.69 21 PHE B CA 1
ATOM 2370 C C . PHE B 1 21 ? -4.387 -18.172 -17.609 1 95.69 21 PHE B C 1
ATOM 2372 O O . PHE B 1 21 ? -4.027 -18.891 -16.672 1 95.69 21 PHE B O 1
ATOM 2379 N N . PRO B 1 22 ? -4.219 -18.422 -18.875 1 95.06 22 PRO B N 1
ATOM 2380 C CA . PRO B 1 22 ? -3.463 -19.641 -19.188 1 95.06 22 PRO B CA 1
ATOM 2381 C C . PRO B 1 22 ? -2.039 -19.609 -18.641 1 95.06 22 PRO B C 1
ATOM 2383 O O . PRO B 1 22 ? -1.568 -18.562 -18.188 1 95.06 22 PRO B O 1
ATOM 2386 N N . ARG B 1 23 ? -1.399 -20.75 -18.656 1 97.12 23 ARG B N 1
ATOM 2387 C CA . ARG B 1 23 ? -0.02 -20.891 -18.203 1 97.12 23 ARG B CA 1
ATOM 2388 C C . ARG B 1 23 ? 0.931 -20.078 -19.078 1 97.12 23 ARG B C 1
ATOM 2390 O O . ARG B 1 23 ? 0.68 -19.906 -20.266 1 97.12 23 ARG B O 1
ATOM 2397 N N . ALA B 1 24 ? 1.965 -19.609 -18.484 1 96.31 24 ALA B N 1
ATOM 2398 C CA . ALA B 1 24 ? 2.996 -18.875 -19.203 1 96.31 24 ALA B CA 1
ATOM 2399 C C . ALA B 1 24 ? 4.301 -19.656 -19.25 1 96.31 24 ALA B C 1
ATOM 2401 O O . ALA B 1 24 ? 4.496 -20.609 -18.484 1 96.31 24 ALA B O 1
ATOM 2402 N N . GLY B 1 25 ? 5.184 -19.234 -20.094 1 95.94 25 GLY B N 1
ATOM 2403 C CA . GLY B 1 25 ? 6.402 -19.984 -20.375 1 95.94 25 GLY B CA 1
ATOM 2404 C C . GLY B 1 25 ? 7.449 -19.844 -19.297 1 95.94 25 GLY B C 1
ATOM 2405 O O . GLY B 1 25 ? 8.172 -20.797 -18.984 1 95.94 25 GLY B O 1
ATOM 2406 N N . LEU B 1 26 ? 7.586 -18.734 -18.625 1 95.62 26 LEU B N 1
ATOM 2407 C CA . LEU B 1 26 ? 8.664 -18.469 -17.672 1 95.62 26 LEU B CA 1
ATOM 2408 C C . LEU B 1 26 ? 8.219 -18.797 -16.25 1 95.62 26 LEU B C 1
ATOM 2410 O O . LEU B 1 26 ? 9.055 -19.109 -15.398 1 95.62 26 LEU B O 1
ATOM 2414 N N . ILE B 1 27 ? 6.965 -18.688 -15.977 1 97 27 ILE B N 1
ATOM 2415 C CA . ILE B 1 27 ? 6.352 -18.859 -14.664 1 97 27 ILE B CA 1
ATOM 2416 C C . ILE B 1 27 ? 4.953 -19.453 -14.812 1 97 27 ILE B C 1
ATOM 2418 O O . ILE B 1 27 ? 4.289 -19.234 -15.828 1 97 27 ILE B O 1
ATOM 2422 N N . PRO B 1 28 ? 4.516 -20.203 -13.852 1 97.44 28 PRO B N 1
ATOM 2423 C CA . PRO B 1 28 ? 3.205 -20.844 -14.008 1 97.44 28 PRO B CA 1
ATOM 2424 C C . PRO B 1 28 ? 2.104 -19.844 -14.359 1 97.44 28 PRO B C 1
ATOM 2426 O O . PRO B 1 28 ? 1.212 -20.156 -15.148 1 97.44 28 PRO B O 1
ATOM 2429 N N . THR B 1 29 ? 2.18 -18.703 -13.805 1 97.19 29 THR B N 1
ATOM 2430 C CA . THR B 1 29 ? 1.25 -17.641 -14.141 1 97.19 29 THR B CA 1
ATOM 2431 C C . THR B 1 29 ? 1.894 -16.266 -13.914 1 97.19 29 THR B C 1
ATOM 2433 O O . THR B 1 29 ? 2.592 -16.062 -12.922 1 97.19 29 THR B O 1
ATOM 2436 N N . PRO B 1 30 ? 1.667 -15.312 -14.82 1 96 30 PRO B N 1
ATOM 2437 C CA . PRO B 1 30 ? 2.232 -13.969 -14.664 1 96 30 PRO B CA 1
ATOM 2438 C C . PRO B 1 30 ? 1.42 -13.094 -13.711 1 96 30 PRO B C 1
ATOM 2440 O O . PRO B 1 30 ? 1.81 -11.961 -13.43 1 96 30 PRO B O 1
ATOM 2443 N N . SER B 1 31 ? 0.319 -13.539 -13.234 1 96.31 31 SER B N 1
ATOM 2444 C CA . SER B 1 31 ? -0.486 -12.82 -12.25 1 96.31 31 SER B CA 1
ATOM 2445 C C . SER B 1 31 ? -0.072 -13.18 -10.828 1 96.31 31 SER B C 1
ATOM 2447 O O . SER B 1 31 ? -0.294 -14.305 -10.375 1 96.31 31 SER B O 1
ATOM 2449 N N . PRO B 1 32 ? 0.447 -12.25 -10.109 1 97.38 32 PRO B N 1
ATOM 2450 C CA . PRO B 1 32 ? 0.825 -12.578 -8.727 1 97.38 32 PRO B CA 1
ATOM 2451 C C . PRO B 1 32 ? -0.378 -12.914 -7.852 1 97.38 32 PRO B C 1
ATOM 2453 O O . PRO B 1 32 ? -0.254 -13.695 -6.902 1 97.38 32 PRO B O 1
ATOM 2456 N N . TYR B 1 33 ? -1.533 -12.445 -8.219 1 97.62 33 TYR B N 1
ATOM 2457 C CA . TYR B 1 33 ? -2.738 -12.703 -7.438 1 97.62 33 TYR B CA 1
ATOM 2458 C C . TYR B 1 33 ? -3.238 -14.125 -7.664 1 97.62 33 TYR B C 1
ATOM 2460 O O . TYR B 1 33 ? -3.604 -14.82 -6.711 1 97.62 33 TYR B O 1
ATOM 2468 N N . ALA B 1 34 ? -3.242 -14.508 -8.906 1 98.44 34 ALA B N 1
ATOM 2469 C CA . ALA B 1 34 ? -3.596 -15.898 -9.203 1 98.44 34 ALA B CA 1
ATOM 2470 C C . ALA B 1 34 ? -2.568 -16.859 -8.617 1 98.44 34 ALA B C 1
ATOM 2472 O O . ALA B 1 34 ? -2.93 -17.922 -8.086 1 98.44 34 ALA B O 1
ATOM 2473 N N . PHE B 1 35 ? -1.321 -16.469 -8.773 1 98.69 35 PHE B N 1
ATOM 2474 C CA . PHE B 1 35 ? -0.229 -17.281 -8.273 1 98.69 35 PHE B CA 1
ATOM 2475 C C . PHE B 1 35 ? -0.34 -17.484 -6.766 1 98.69 35 PHE B C 1
ATOM 2477 O O . PHE B 1 35 ? -0.13 -18.578 -6.258 1 98.69 35 PHE B O 1
ATOM 2484 N N . LYS B 1 36 ? -0.662 -16.438 -6.031 1 98.69 36 LYS B N 1
ATOM 2485 C CA . LYS B 1 36 ? -0.881 -16.469 -4.59 1 98.69 36 LYS B CA 1
ATOM 2486 C C . LYS B 1 36 ? -1.989 -17.453 -4.219 1 98.69 36 LYS B C 1
ATOM 2488 O O . LYS B 1 36 ? -1.812 -18.281 -3.328 1 98.69 36 LYS B O 1
ATOM 2493 N N . VAL B 1 37 ? -3.105 -17.375 -4.914 1 98.81 37 VAL B N 1
ATOM 2494 C CA . VAL B 1 37 ? -4.262 -18.203 -4.59 1 98.81 37 VAL B CA 1
ATOM 2495 C C . VAL B 1 37 ? -3.943 -19.672 -4.863 1 98.81 37 VAL B C 1
ATOM 2497 O O . VAL B 1 37 ? -4.215 -20.547 -4.031 1 98.81 37 VAL B O 1
ATOM 2500 N N . GLU B 1 38 ? -3.363 -19.938 -6.008 1 98.81 38 GLU B N 1
ATOM 2501 C CA . GLU B 1 38 ? -3.057 -21.328 -6.332 1 98.81 38 GLU B CA 1
ATOM 2502 C C . GLU B 1 38 ? -2.02 -21.891 -5.371 1 98.81 38 GLU B C 1
ATOM 2504 O O . GLU B 1 38 ? -2.141 -23.047 -4.93 1 98.81 38 GLU B O 1
ATOM 2509 N N . THR B 1 39 ? -1.013 -21.125 -5.078 1 98.88 39 THR B N 1
ATOM 2510 C CA . THR B 1 39 ? -0.014 -21.578 -4.113 1 98.88 39 THR B CA 1
ATOM 2511 C C . THR B 1 39 ? -0.657 -21.859 -2.76 1 98.88 39 THR B C 1
ATOM 2513 O O . THR B 1 39 ? -0.32 -22.844 -2.1 1 98.88 39 THR B O 1
ATOM 2516 N N . PHE B 1 40 ? -1.591 -21.031 -2.342 1 98.88 40 PHE B N 1
ATOM 2517 C CA . PHE B 1 40 ? -2.291 -21.25 -1.083 1 98.88 40 PHE B CA 1
ATOM 2518 C C . PHE B 1 40 ? -3.064 -22.562 -1.119 1 98.88 40 PHE B C 1
ATOM 2520 O O . PHE B 1 40 ? -3.066 -23.312 -0.143 1 98.88 40 PHE B O 1
ATOM 2527 N N . LEU B 1 41 ? -3.738 -22.797 -2.242 1 98.75 41 LEU B N 1
ATOM 2528 C CA . LEU B 1 41 ? -4.488 -24.047 -2.385 1 98.75 41 LEU B CA 1
ATOM 2529 C C . LEU B 1 41 ? -3.572 -25.25 -2.217 1 98.75 41 LEU B C 1
ATOM 2531 O O . LEU B 1 41 ? -3.955 -26.234 -1.593 1 98.75 41 LEU B O 1
ATOM 2535 N N . ARG B 1 42 ? -2.404 -25.172 -2.729 1 98.56 42 ARG B N 1
ATOM 2536 C CA . ARG B 1 42 ? -1.433 -26.25 -2.627 1 98.56 42 ARG B CA 1
ATOM 2537 C C . ARG B 1 42 ? -0.91 -26.391 -1.2 1 98.56 42 ARG B C 1
ATOM 2539 O O . ARG B 1 42 ? -0.849 -27.5 -0.657 1 98.56 42 ARG B O 1
ATOM 2546 N N . ILE B 1 43 ? -0.584 -25.266 -0.566 1 98.56 43 ILE B N 1
ATOM 2547 C CA . ILE B 1 43 ? -0.118 -25.25 0.816 1 98.56 43 ILE B CA 1
ATOM 2548 C C . ILE B 1 43 ? -1.175 -25.891 1.721 1 98.56 43 ILE B C 1
ATOM 2550 O O . ILE B 1 43 ? -0.852 -26.703 2.586 1 98.56 43 ILE B O 1
ATOM 2554 N N . ALA B 1 44 ? -2.424 -25.547 1.473 1 98.56 44 ALA B N 1
ATOM 2555 C CA . ALA B 1 44 ? -3.531 -25.984 2.322 1 98.56 44 ALA B CA 1
ATOM 2556 C C . ALA B 1 44 ? -4.023 -27.375 1.915 1 98.56 44 ALA B C 1
ATOM 2558 O O . ALA B 1 44 ? -4.902 -27.938 2.57 1 98.56 44 ALA B O 1
ATOM 2559 N N . ASP B 1 45 ? -3.547 -27.859 0.878 1 97.75 45 ASP B N 1
ATOM 2560 C CA . ASP B 1 45 ? -3.934 -29.172 0.366 1 97.75 45 ASP B CA 1
ATOM 2561 C C . ASP B 1 45 ? -5.434 -29.234 0.1 1 97.75 45 ASP B C 1
ATOM 2563 O O . ASP B 1 45 ? -6.113 -30.141 0.567 1 97.75 45 ASP B O 1
ATOM 2567 N N . ILE B 1 46 ? -5.879 -28.25 -0.554 1 98.12 46 ILE B N 1
ATOM 2568 C CA . ILE B 1 46 ? -7.281 -28.156 -0.953 1 98.12 46 ILE B CA 1
ATOM 2569 C C . ILE B 1 46 ? -7.434 -28.594 -2.404 1 98.12 46 ILE B C 1
ATOM 2571 O O . ILE B 1 46 ? -6.699 -28.141 -3.283 1 98.12 46 ILE B O 1
ATOM 2575 N N . PRO B 1 47 ? -8.352 -29.516 -2.688 1 97.19 47 PRO B N 1
ATOM 2576 C CA . PRO B 1 47 ? -8.547 -29.953 -4.074 1 97.19 47 PRO B CA 1
ATOM 2577 C C . PRO B 1 47 ? -9.016 -28.812 -4.98 1 97.19 47 PRO B C 1
ATOM 2579 O O . PRO B 1 47 ? -9.93 -28.062 -4.625 1 97.19 47 PRO B O 1
ATOM 2582 N N . TYR B 1 48 ? -8.375 -28.734 -6.137 1 98 48 TYR B N 1
ATOM 2583 C CA . TYR B 1 48 ? -8.789 -27.672 -7.051 1 98 48 TYR B CA 1
ATOM 2584 C C . TYR B 1 48 ? -8.516 -28.062 -8.5 1 98 48 TYR B C 1
ATOM 2586 O O . TYR B 1 48 ? -7.746 -29 -8.766 1 98 48 TYR B O 1
ATOM 2594 N N . THR B 1 49 ? -9.219 -27.422 -9.414 1 97.69 49 THR B N 1
ATOM 2595 C CA . THR B 1 49 ? -9.016 -27.5 -10.852 1 97.69 49 THR B CA 1
ATOM 2596 C C . THR B 1 49 ? -8.883 -26.109 -11.461 1 97.69 49 THR B C 1
ATOM 2598 O O . THR B 1 49 ? -9.633 -25.203 -11.102 1 97.69 49 THR B O 1
ATOM 2601 N N . ASN B 1 50 ? -7.887 -25.953 -12.32 1 97.81 50 ASN B N 1
ATOM 2602 C CA . ASN B 1 50 ? -7.73 -24.688 -13.047 1 97.81 50 ASN B CA 1
ATOM 2603 C C . ASN B 1 50 ? -8.656 -24.625 -14.258 1 97.81 50 ASN B C 1
ATOM 2605 O O . ASN B 1 50 ? -8.852 -25.625 -14.945 1 97.81 50 ASN B O 1
ATOM 2609 N N . ILE B 1 51 ? -9.219 -23.5 -14.422 1 97.19 51 ILE B N 1
ATOM 2610 C CA . ILE B 1 51 ? -10.016 -23.234 -15.617 1 97.19 51 ILE B CA 1
ATOM 2611 C C . ILE B 1 51 ? -9.461 -22.016 -16.359 1 97.19 51 ILE B C 1
ATOM 2613 O O . ILE B 1 51 ? -9.281 -20.953 -15.758 1 97.19 51 ILE B O 1
ATOM 2617 N N . ASP B 1 52 ? -9.141 -22.203 -17.656 1 95.94 52 ASP B N 1
ATOM 2618 C CA . ASP B 1 52 ? -8.672 -21.125 -18.516 1 95.94 52 ASP B CA 1
ATOM 2619 C C . ASP B 1 52 ? -9.742 -20.047 -18.688 1 95.94 52 ASP B C 1
ATOM 2621 O O . ASP B 1 52 ? -10.867 -20.344 -19.094 1 95.94 52 ASP B O 1
ATOM 2625 N N . ASN B 1 53 ? -9.391 -18.828 -18.422 1 95 53 ASN B N 1
ATOM 2626 C CA . ASN B 1 53 ? -10.367 -17.766 -18.562 1 95 53 ASN B CA 1
ATOM 2627 C C . ASN B 1 53 ? -10.5 -17.328 -20.016 1 95 53 ASN B C 1
ATOM 2629 O O . ASN B 1 53 ? -11.336 -16.469 -20.344 1 95 53 ASN B O 1
ATOM 2633 N N . GLU B 1 54 ? -9.594 -17.766 -20.906 1 91.25 54 GLU B N 1
ATOM 2634 C CA . GLU B 1 54 ? -9.602 -17.484 -22.344 1 91.25 54 GLU B CA 1
ATOM 2635 C C . GLU B 1 54 ? -9.5 -15.984 -22.609 1 91.25 54 GLU B C 1
ATOM 2637 O O . GLU B 1 54 ? -10.094 -15.484 -23.578 1 91.25 54 GLU B O 1
ATOM 2642 N N . PHE B 1 55 ? -8.953 -15.312 -21.719 1 89.12 55 PHE B N 1
ATOM 2643 C CA . PHE B 1 55 ? -8.742 -13.875 -21.797 1 89.12 55 PHE B CA 1
ATOM 2644 C C . PHE B 1 55 ? -10.07 -13.141 -21.906 1 89.12 55 PHE B C 1
ATOM 2646 O O . PHE B 1 55 ? -10.133 -12.023 -22.438 1 89.12 55 PHE B O 1
ATOM 2653 N N . SER B 1 56 ? -11.18 -13.742 -21.438 1 91.06 56 SER B N 1
ATOM 2654 C CA . SER B 1 56 ? -12.477 -13.094 -21.625 1 91.06 56 SER B CA 1
ATOM 2655 C C . SER B 1 56 ? -13.359 -13.266 -20.391 1 91.06 56 SER B C 1
ATOM 2657 O O . SER B 1 56 ? -14.211 -12.414 -20.109 1 91.06 56 SER B O 1
ATOM 2659 N N . LYS B 1 57 ? -13.156 -14.297 -19.656 1 93.69 57 LYS B N 1
ATOM 2660 C CA . LYS B 1 57 ? -14.008 -14.586 -18.5 1 93.69 57 LYS B CA 1
ATOM 2661 C C . LYS B 1 57 ? -13.508 -13.844 -17.266 1 93.69 57 LYS B C 1
ATOM 2663 O O . LYS B 1 57 ? -12.328 -13.93 -16.922 1 93.69 57 LYS B O 1
ATOM 2668 N N . THR B 1 58 ? -14.312 -13.102 -16.672 1 93.81 58 THR B N 1
ATOM 2669 C CA . THR B 1 58 ? -14.008 -12.391 -15.438 1 93.81 58 THR B CA 1
ATOM 2670 C C . THR B 1 58 ? -15.078 -12.664 -14.383 1 93.81 58 THR B C 1
ATOM 2672 O O . THR B 1 58 ? -16.141 -13.211 -14.695 1 93.81 58 THR B O 1
ATOM 2675 N N . SER B 1 59 ? -14.797 -12.375 -13.148 1 94.19 59 SER B N 1
ATOM 2676 C CA . SER B 1 59 ? -15.773 -12.492 -12.07 1 94.19 59 SER B CA 1
ATOM 2677 C C . SER B 1 59 ? -16.891 -11.453 -12.219 1 94.19 59 SER B C 1
ATOM 2679 O O . SER B 1 59 ? -16.812 -10.586 -13.102 1 94.19 59 SER B O 1
ATOM 2681 N N . ALA B 1 60 ? -17.859 -11.594 -11.32 1 89.12 60 ALA B N 1
ATOM 2682 C CA . ALA B 1 60 ? -18.938 -10.602 -11.273 1 89.12 60 ALA B CA 1
ATOM 2683 C C . ALA B 1 60 ? -18.375 -9.203 -11 1 89.12 60 ALA B C 1
ATOM 2685 O O . ALA B 1 60 ? -18.922 -8.203 -11.477 1 89.12 60 ALA B O 1
ATOM 2686 N N . ARG B 1 61 ? -17.234 -9.18 -10.344 1 87.5 61 ARG B N 1
ATOM 2687 C CA . ARG B 1 61 ? -16.594 -7.918 -10.023 1 87.5 61 ARG B CA 1
ATOM 2688 C C . ARG B 1 61 ? -15.547 -7.551 -11.078 1 87.5 61 ARG B C 1
ATOM 2690 O O . ARG B 1 61 ? -14.773 -6.609 -10.891 1 87.5 61 ARG B O 1
ATOM 2697 N N . LYS B 1 62 ? -15.469 -8.383 -12.062 1 89.62 62 LYS B N 1
ATOM 2698 C CA . LYS B 1 62 ? -14.594 -8.156 -13.211 1 89.62 62 LYS B CA 1
ATOM 2699 C C . LYS B 1 62 ? -13.133 -8.359 -12.836 1 89.62 62 LYS B C 1
ATOM 2701 O O . LYS B 1 62 ? -12.25 -7.684 -13.359 1 89.62 62 LYS B O 1
ATOM 2706 N N . GLN B 1 63 ? -12.938 -9.258 -11.914 1 91.69 63 GLN B N 1
ATOM 2707 C CA . GLN B 1 63 ? -11.586 -9.516 -11.438 1 91.69 63 GLN B CA 1
ATOM 2708 C C . GLN B 1 63 ? -11.109 -10.906 -11.852 1 91.69 63 GLN B C 1
ATOM 2710 O O . GLN B 1 63 ? -11.922 -11.82 -12 1 91.69 63 GLN B O 1
ATOM 2715 N N . ILE B 1 64 ? -9.883 -11.086 -12.039 1 94.75 64 ILE B N 1
ATOM 2716 C CA . ILE B 1 64 ? -9.164 -12.344 -12.219 1 94.75 64 ILE B CA 1
ATOM 2717 C C . ILE B 1 64 ? -7.938 -12.367 -11.305 1 94.75 64 ILE B C 1
ATOM 2719 O O . ILE B 1 64 ? -7.211 -11.375 -11.203 1 94.75 64 ILE B O 1
ATOM 2723 N N . PRO B 1 65 ? -7.711 -13.398 -10.539 1 97.44 65 PRO B N 1
ATOM 2724 C CA . PRO B 1 65 ? -8.453 -14.656 -10.555 1 97.44 65 PRO B CA 1
ATOM 2725 C C . PRO B 1 65 ? -9.766 -14.578 -9.781 1 97.44 65 PRO B C 1
ATOM 2727 O O . PRO B 1 65 ? -10.031 -13.578 -9.109 1 97.44 65 PRO B O 1
ATOM 2730 N N . PHE B 1 66 ? -10.555 -15.508 -9.938 1 97.94 66 PHE B N 1
ATOM 2731 C CA . PHE B 1 66 ? -11.664 -15.797 -9.031 1 97.94 66 PHE B CA 1
ATOM 2732 C C . PHE B 1 66 ? -11.875 -17.297 -8.914 1 97.94 66 PHE B C 1
ATOM 2734 O O . PHE B 1 66 ? -11.273 -18.078 -9.648 1 97.94 66 PHE B O 1
ATOM 2741 N N . ILE B 1 67 ? -12.656 -17.688 -7.91 1 98.5 67 ILE B N 1
ATOM 2742 C CA . ILE B 1 67 ? -12.914 -19.125 -7.734 1 98.5 67 ILE B CA 1
ATOM 2743 C C . ILE B 1 67 ? -14.414 -19.375 -7.691 1 98.5 67 ILE B C 1
ATOM 2745 O O . ILE B 1 67 ? -15.203 -18.453 -7.438 1 98.5 67 ILE B O 1
ATOM 2749 N N . GLU B 1 68 ? -14.758 -20.531 -8.008 1 98 68 GLU B N 1
ATOM 2750 C CA . GLU B 1 68 ? -16.094 -21.062 -7.754 1 98 68 GLU B CA 1
ATOM 2751 C C . GLU B 1 68 ? -16.047 -22.266 -6.812 1 98 68 GLU B C 1
ATOM 2753 O O . GLU B 1 68 ? -15.219 -23.172 -6.992 1 98 68 GLU B O 1
ATOM 2758 N N . LEU B 1 69 ? -16.766 -22.219 -5.742 1 98 69 LEU B N 1
ATOM 2759 C CA . LEU B 1 69 ? -16.797 -23.25 -4.699 1 98 69 LEU B CA 1
ATOM 2760 C C . LEU B 1 69 ? -18.234 -23.5 -4.242 1 98 69 LEU B C 1
ATOM 2762 O O . LEU B 1 69 ? -18.922 -22.594 -3.768 1 98 69 LEU B O 1
ATOM 2766 N N . ASN B 1 70 ? -18.688 -24.703 -4.402 1 97.06 70 ASN B N 1
ATOM 2767 C CA . ASN B 1 70 ? -20.016 -25.125 -3.98 1 97.06 70 ASN B CA 1
ATOM 2768 C C . ASN B 1 70 ? -21.109 -24.219 -4.543 1 97.06 70 ASN B C 1
ATOM 2770 O O . ASN B 1 70 ? -21.984 -23.781 -3.809 1 97.06 70 ASN B O 1
ATOM 2774 N N . GLY B 1 71 ? -20.922 -23.828 -5.707 1 94.12 71 GLY B N 1
ATOM 2775 C CA . GLY B 1 71 ? -21.953 -23.109 -6.426 1 94.12 71 GLY B CA 1
ATOM 2776 C C . GLY B 1 71 ? -21.906 -21.609 -6.195 1 94.12 71 GLY B C 1
ATOM 2777 O O . GLY B 1 71 ? -22.812 -20.875 -6.582 1 94.12 71 GLY B O 1
ATOM 2778 N N . ARG B 1 72 ? -20.875 -21.141 -5.613 1 95 72 ARG B N 1
ATOM 2779 C CA . ARG B 1 72 ? -20.719 -19.719 -5.367 1 95 72 ARG B CA 1
ATOM 2780 C C . ARG B 1 72 ? -19.406 -19.188 -5.945 1 95 72 ARG B C 1
ATOM 2782 O O . ARG B 1 72 ? -18.406 -19.891 -5.945 1 95 72 ARG B O 1
ATOM 2789 N N . GLN B 1 73 ? -19.453 -18 -6.367 1 96 73 GLN B N 1
ATOM 2790 C CA . GLN B 1 73 ? -18.281 -17.328 -6.918 1 96 73 GLN B CA 1
ATOM 2791 C C . GLN B 1 73 ? -17.656 -16.391 -5.891 1 96 73 GLN B C 1
ATOM 2793 O O . GLN B 1 73 ? -18.359 -15.688 -5.168 1 96 73 GLN B O 1
ATOM 2798 N N . HIS B 1 74 ? -16.375 -16.422 -5.781 1 95.62 74 HIS B N 1
ATOM 2799 C CA . HIS B 1 74 ? -15.602 -15.531 -4.926 1 95.62 74 HIS B CA 1
ATOM 2800 C C . HIS B 1 74 ? -14.484 -14.852 -5.711 1 95.62 74 HIS B C 1
ATOM 2802 O O . HIS B 1 74 ? -13.734 -15.508 -6.434 1 95.62 74 HIS B O 1
ATOM 2808 N N . ALA B 1 75 ? -14.445 -13.555 -5.562 1 94.69 75 ALA B N 1
ATOM 2809 C CA . ALA B 1 75 ? -13.391 -12.797 -6.23 1 94.69 75 ALA B CA 1
ATOM 2810 C C . ALA B 1 75 ? -12.492 -12.102 -5.215 1 94.69 75 ALA B C 1
ATOM 28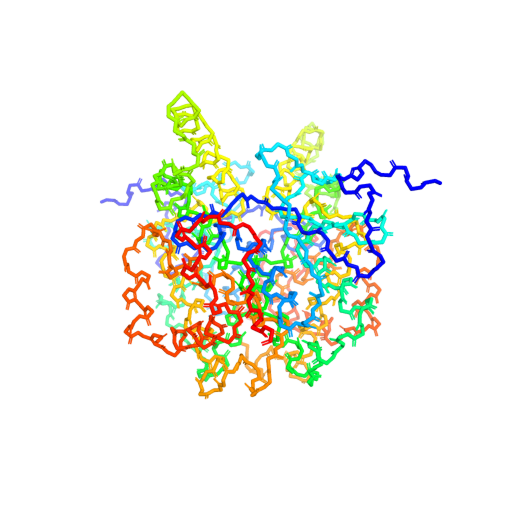12 O O . ALA B 1 75 ? -12.75 -12.148 -4.008 1 94.69 75 ALA B O 1
ATOM 2813 N N . ASP B 1 76 ? -11.391 -11.508 -5.758 1 94.25 76 ASP B N 1
ATOM 2814 C CA . ASP B 1 76 ? -10.336 -10.875 -4.973 1 94.25 76 ASP B CA 1
ATOM 2815 C C . ASP B 1 76 ? -9.484 -11.922 -4.25 1 94.25 76 ASP B C 1
ATOM 2817 O O . ASP B 1 76 ? -9.992 -12.68 -3.42 1 94.25 76 ASP B O 1
ATOM 2821 N N . SER B 1 77 ? -8.281 -11.891 -4.492 1 96.88 77 SER B N 1
ATOM 2822 C CA . SER B 1 77 ? -7.383 -12.945 -4.047 1 96.88 77 SER B CA 1
ATOM 2823 C C . SER B 1 77 ? -7.344 -13.031 -2.523 1 96.88 77 SER B C 1
ATOM 2825 O O . SER B 1 77 ? -7.293 -14.125 -1.958 1 96.88 77 SER B O 1
ATOM 2827 N N . SER B 1 78 ? -7.41 -11.945 -1.771 1 95.38 78 SER B N 1
ATOM 2828 C CA . SER B 1 78 ? -7.352 -11.953 -0.313 1 95.38 78 SER B CA 1
ATOM 2829 C C . SER B 1 78 ? -8.648 -12.477 0.289 1 95.38 78 SER B C 1
ATOM 2831 O O . SER B 1 78 ? -8.633 -13.227 1.272 1 95.38 78 SER B O 1
ATOM 2833 N N . ILE B 1 79 ? -9.742 -12.117 -0.29 1 95.31 79 ILE B N 1
ATOM 2834 C CA . ILE B 1 79 ? -11.047 -12.57 0.17 1 95.31 79 ILE B CA 1
ATOM 2835 C C . ILE B 1 79 ? -11.203 -14.07 -0.108 1 95.31 79 ILE B C 1
ATOM 2837 O O . ILE B 1 79 ? -11.742 -14.805 0.716 1 95.31 79 ILE B O 1
ATOM 2841 N N . ILE B 1 80 ? -10.734 -14.477 -1.272 1 97.81 80 ILE B N 1
ATOM 2842 C CA . ILE B 1 80 ? -10.742 -15.898 -1.616 1 97.81 80 ILE B CA 1
ATOM 2843 C C . ILE B 1 80 ? -10.031 -16.688 -0.526 1 97.81 80 ILE B C 1
ATOM 2845 O O . ILE B 1 80 ? -10.586 -17.656 0.001 1 97.81 80 ILE B O 1
ATOM 2849 N N . ILE B 1 81 ? -8.852 -16.297 -0.125 1 98.31 81 ILE B N 1
ATOM 2850 C CA . ILE B 1 81 ? -8.039 -17.031 0.836 1 98.31 81 ILE B CA 1
ATOM 2851 C C . ILE B 1 81 ? -8.727 -17.031 2.201 1 98.31 81 ILE B C 1
ATOM 2853 O O . ILE B 1 81 ? -8.789 -18.062 2.873 1 98.31 81 ILE B O 1
ATOM 2857 N N . ASP B 1 82 ? -9.289 -15.891 2.582 1 96.38 82 ASP B N 1
ATOM 2858 C CA . ASP B 1 82 ? -10.031 -15.836 3.84 1 96.38 82 ASP B CA 1
ATOM 2859 C C . ASP B 1 82 ? -11.172 -16.844 3.852 1 96.38 82 ASP B C 1
ATOM 2861 O O . ASP B 1 82 ? -11.367 -17.562 4.84 1 96.38 82 ASP B O 1
ATOM 2865 N N . ASN B 1 83 ? -11.898 -16.906 2.756 1 96.94 83 ASN B N 1
ATOM 2866 C CA . ASN B 1 83 ? -13.023 -17.828 2.645 1 96.94 83 ASN B CA 1
ATOM 2867 C C . ASN B 1 83 ? -12.555 -19.281 2.686 1 96.94 83 ASN B C 1
ATOM 2869 O O . ASN B 1 83 ? -13.195 -20.125 3.322 1 96.94 83 ASN B O 1
ATOM 2873 N N . LEU B 1 84 ? -11.492 -19.562 2.023 1 98.62 84 LEU B N 1
ATOM 2874 C CA . LEU B 1 84 ? -10.969 -20.922 1.981 1 98.62 84 LEU B CA 1
ATOM 2875 C C . LEU B 1 84 ? -10.5 -21.359 3.361 1 98.62 84 LEU B C 1
ATOM 2877 O O . LEU B 1 84 ? -10.727 -22.5 3.762 1 98.62 84 LEU B O 1
ATOM 2881 N N . VAL B 1 85 ? -9.828 -20.469 4.105 1 98.38 85 VAL B N 1
ATOM 2882 C CA . VAL B 1 85 ? -9.359 -20.766 5.453 1 98.38 85 VAL B CA 1
ATOM 2883 C C . VAL B 1 85 ? -10.547 -21.141 6.34 1 98.38 85 VAL B C 1
ATOM 2885 O O . VAL B 1 85 ? -10.492 -22.125 7.086 1 98.38 85 VAL B O 1
ATOM 2888 N N . GLU B 1 86 ? -11.547 -20.328 6.207 1 97.12 86 GLU B N 1
ATOM 2889 C CA . GLU B 1 86 ? -12.734 -20.547 7.02 1 97.12 86 GLU B CA 1
ATOM 2890 C C . GLU B 1 86 ? -13.453 -21.828 6.602 1 97.12 86 GLU B C 1
ATOM 2892 O O . GLU B 1 86 ? -13.75 -22.688 7.445 1 97.12 86 GLU B O 1
ATOM 2897 N N . HIS B 1 87 ? -13.703 -22.031 5.359 1 98 87 HIS B N 1
ATOM 2898 C CA . HIS B 1 87 ? -14.508 -23.125 4.836 1 98 87 HIS B CA 1
ATOM 2899 C C . HIS B 1 87 ? -13.828 -24.469 5.07 1 98 87 HIS B C 1
ATOM 2901 O O . HIS B 1 87 ? -14.492 -25.453 5.418 1 98 87 HIS B O 1
ATOM 2907 N N . PHE B 1 88 ? -12.57 -24.531 4.914 1 98.56 88 PHE B N 1
ATOM 2908 C CA . PHE B 1 88 ? -11.859 -25.797 5.004 1 98.56 88 PHE B CA 1
ATOM 2909 C C . PHE B 1 88 ? -11.156 -25.922 6.352 1 98.56 88 PHE B C 1
ATOM 2911 O O . PHE B 1 88 ? -10.32 -26.812 6.539 1 98.56 88 PHE B O 1
ATOM 2918 N N . HIS B 1 89 ? -11.336 -25 7.297 1 97.94 89 HIS B N 1
ATOM 2919 C CA . HIS B 1 89 ? -10.852 -25.031 8.672 1 97.94 89 HIS B CA 1
ATOM 2920 C C . HIS B 1 89 ? -9.328 -25.094 8.711 1 97.94 89 HIS B C 1
ATOM 2922 O O . HIS B 1 89 ? -8.75 -25.953 9.383 1 97.94 89 HIS B O 1
ATOM 2928 N N . LYS B 1 90 ? -8.711 -24.219 7.953 1 98.31 90 LYS B N 1
ATOM 2929 C CA . LYS B 1 90 ? -7.254 -24.125 7.879 1 98.31 90 LYS B CA 1
ATOM 2930 C C . LYS B 1 90 ? -6.719 -23 8.742 1 98.31 90 LYS B C 1
ATOM 2932 O O . LYS B 1 90 ? -5.793 -22.281 8.336 1 98.31 90 LYS B O 1
ATOM 2937 N N . THR B 1 91 ? -7.254 -22.734 9.906 1 97.06 91 THR B N 1
ATOM 2938 C CA . THR B 1 91 ? -6.945 -21.594 10.758 1 97.06 91 THR B CA 1
ATOM 2939 C C . THR B 1 91 ? -5.484 -21.641 11.203 1 97.06 91 THR B C 1
ATOM 2941 O O . THR B 1 91 ? -4.91 -20.594 11.539 1 97.06 91 THR B O 1
ATOM 2944 N N . GLU B 1 92 ? -4.887 -22.766 11.211 1 96.56 92 GLU B N 1
ATOM 2945 C CA . GLU B 1 92 ? -3.482 -22.906 11.586 1 96.56 92 GLU B CA 1
ATOM 2946 C C . GLU B 1 92 ? -2.584 -22.094 10.656 1 96.56 92 GLU B C 1
ATOM 2948 O O . GLU B 1 92 ? -1.504 -21.656 11.055 1 96.56 92 GLU B O 1
ATOM 2953 N N . LEU B 1 93 ? -2.994 -21.844 9.453 1 98 93 LEU B N 1
ATOM 2954 C CA . LEU B 1 93 ? -2.215 -21.094 8.461 1 98 93 LEU B CA 1
ATOM 2955 C C . LEU B 1 93 ? -2.291 -19.594 8.719 1 98 93 LEU B C 1
ATOM 2957 O O . LEU B 1 93 ? -1.562 -18.828 8.102 1 98 93 LEU B O 1
ATOM 2961 N N . GLU B 1 94 ? -3.123 -19.219 9.688 1 96.06 94 GLU B N 1
ATOM 2962 C CA . GLU B 1 94 ? -3.287 -17.812 10.039 1 96.06 94 GLU B CA 1
ATOM 2963 C C . GLU B 1 94 ? -3.057 -17.594 11.531 1 96.06 94 GLU B C 1
ATOM 2965 O O . GLU B 1 94 ? -3.432 -16.547 12.078 1 96.06 94 GLU B O 1
ATOM 2970 N N . SER B 1 95 ? -2.594 -18.594 12.172 1 95.5 95 SER B N 1
ATOM 2971 C CA . SER B 1 95 ? -2.385 -18.516 13.617 1 95.5 95 SER B CA 1
ATOM 2972 C C . SER B 1 95 ? -1.032 -17.891 13.945 1 95.5 95 SER B C 1
ATOM 2974 O O . SER B 1 95 ? 0.011 -18.422 13.555 1 95.5 95 SER B O 1
ATOM 2976 N N . PHE B 1 96 ? -1.061 -16.781 14.664 1 96 96 PHE B N 1
ATOM 2977 C CA . PHE B 1 96 ? 0.112 -16.016 15.086 1 96 96 PHE B CA 1
ATOM 2978 C C . PHE B 1 96 ? -0.004 -15.617 16.547 1 96 96 PHE B C 1
ATOM 2980 O O . PHE B 1 96 ? -1.103 -15.602 17.109 1 96 96 PHE B O 1
ATOM 2987 N N . SER B 1 97 ? 1.146 -15.414 17.188 1 95.94 97 SER B N 1
ATOM 2988 C CA . SER B 1 97 ? 1.074 -14.57 18.375 1 95.94 97 SER B CA 1
ATOM 2989 C C . SER B 1 97 ? 0.506 -13.195 18.031 1 95.94 97 SER B C 1
ATOM 2991 O O . SER B 1 97 ? 0.525 -12.773 16.875 1 95.94 97 SER B O 1
ATOM 2993 N N . ALA B 1 98 ? 0.034 -12.477 18.969 1 93.06 98 ALA B N 1
ATOM 2994 C CA . ALA B 1 98 ? -0.527 -11.148 18.734 1 93.06 98 ALA B CA 1
ATOM 2995 C C . ALA B 1 98 ? 0.502 -10.219 18.094 1 93.06 98 ALA B C 1
ATOM 2997 O O . ALA B 1 98 ? 0.184 -9.492 17.156 1 93.06 98 ALA B O 1
ATOM 2998 N N . ALA B 1 99 ? 1.666 -10.289 18.609 1 95.62 99 ALA B N 1
ATOM 2999 C CA . ALA B 1 99 ? 2.732 -9.453 18.062 1 95.62 99 ALA B CA 1
ATOM 3000 C C . ALA B 1 99 ? 3.047 -9.828 16.625 1 95.62 99 ALA B C 1
ATOM 3002 O O . ALA B 1 99 ? 3.166 -8.953 15.758 1 95.62 99 ALA B O 1
ATOM 3003 N N . ASP B 1 100 ? 3.123 -11.141 16.391 1 97.56 100 ASP B N 1
ATOM 3004 C CA . ASP B 1 100 ? 3.438 -11.602 15.031 1 97.56 100 ASP B CA 1
ATOM 3005 C C . ASP B 1 100 ? 2.297 -11.289 14.07 1 97.56 100 ASP B C 1
ATOM 3007 O O . ASP B 1 100 ? 2.529 -11.016 12.891 1 97.56 100 ASP B O 1
ATOM 3011 N N . LYS B 1 101 ? 1.111 -11.344 14.578 1 97.94 101 LYS B N 1
ATOM 3012 C CA . LYS B 1 101 ? -0.043 -11.031 13.734 1 97.94 101 LYS B CA 1
ATOM 3013 C C . LYS B 1 101 ? 0.009 -9.594 13.234 1 97.94 101 LYS B C 1
ATOM 3015 O O . LYS B 1 101 ? -0.29 -9.32 12.07 1 97.94 101 LYS B O 1
ATOM 3020 N N . ALA B 1 102 ? 0.336 -8.68 14.094 1 98.56 102 ALA B N 1
ATOM 3021 C CA . ALA B 1 102 ? 0.458 -7.27 13.727 1 98.56 102 ALA B CA 1
ATOM 3022 C C . ALA B 1 102 ? 1.564 -7.062 12.695 1 98.56 102 ALA B C 1
ATOM 3024 O O . ALA B 1 102 ? 1.373 -6.359 11.703 1 98.56 102 ALA B O 1
ATOM 3025 N N . ILE B 1 103 ? 2.674 -7.711 12.938 1 98.69 103 ILE B N 1
ATOM 3026 C CA . ILE B 1 103 ? 3.812 -7.59 12.031 1 98.69 103 ILE B CA 1
ATOM 3027 C C . ILE B 1 103 ? 3.479 -8.242 10.695 1 98.69 103 ILE B C 1
ATOM 3029 O O . ILE B 1 103 ? 3.824 -7.707 9.633 1 98.69 103 ILE B O 1
ATOM 3033 N N . ALA B 1 104 ? 2.807 -9.359 10.727 1 98.75 104 ALA B N 1
ATOM 3034 C CA . ALA B 1 104 ? 2.387 -10.031 9.5 1 98.75 104 ALA B CA 1
ATOM 3035 C C . ALA B 1 104 ? 1.46 -9.141 8.672 1 98.75 104 ALA B C 1
ATOM 3037 O O . ALA B 1 104 ? 1.565 -9.094 7.445 1 98.75 104 ALA B O 1
ATOM 3038 N N . ARG B 1 105 ? 0.573 -8.461 9.336 1 98.69 105 ARG B N 1
ATOM 3039 C CA . ARG B 1 105 ? -0.312 -7.523 8.648 1 98.69 105 ARG B CA 1
ATOM 3040 C C . ARG B 1 105 ? 0.486 -6.426 7.953 1 98.69 105 ARG B C 1
ATOM 3042 O O . ARG B 1 105 ? 0.169 -6.039 6.824 1 98.69 105 ARG B O 1
ATOM 3049 N N . ALA B 1 106 ? 1.474 -5.93 8.602 1 98.88 106 ALA B N 1
ATOM 3050 C CA . ALA B 1 106 ? 2.316 -4.879 8.031 1 98.88 106 ALA B CA 1
ATOM 3051 C C . ALA B 1 106 ? 3.09 -5.398 6.824 1 98.88 106 ALA B C 1
ATOM 3053 O O . ALA B 1 106 ? 3.16 -4.727 5.793 1 98.88 106 ALA B O 1
ATOM 3054 N N . PHE B 1 107 ? 3.65 -6.574 6.922 1 98.88 107 PHE B N 1
ATOM 3055 C CA . PHE B 1 107 ? 4.398 -7.129 5.801 1 98.88 107 PHE B CA 1
ATOM 3056 C C . PHE B 1 107 ? 3.461 -7.504 4.656 1 98.88 107 PHE B C 1
ATOM 3058 O O . PHE B 1 107 ? 3.83 -7.398 3.484 1 98.88 107 PHE B O 1
ATOM 3065 N N . TYR B 1 108 ? 2.289 -7.945 5.027 1 98.62 108 TYR B N 1
ATOM 3066 C CA . TYR B 1 108 ? 1.296 -8.148 3.979 1 98.62 108 TYR B CA 1
ATOM 3067 C C . TYR B 1 108 ? 1.071 -6.871 3.182 1 98.62 108 TYR B C 1
ATOM 3069 O O . TYR B 1 108 ? 1.021 -6.898 1.95 1 98.62 108 TYR B O 1
ATOM 3077 N N . ALA B 1 109 ? 0.958 -5.77 3.854 1 98.5 109 ALA B N 1
ATOM 3078 C CA . ALA B 1 109 ? 0.776 -4.477 3.195 1 98.5 109 ALA B CA 1
ATOM 3079 C C . ALA B 1 109 ? 1.994 -4.113 2.352 1 98.5 109 ALA B C 1
ATOM 3081 O O . ALA B 1 109 ? 1.855 -3.615 1.231 1 98.5 109 ALA B O 1
ATOM 3082 N N . LEU B 1 110 ? 3.146 -4.348 2.881 1 98.81 110 LEU B N 1
ATOM 3083 C CA . LEU B 1 110 ? 4.375 -4.07 2.146 1 98.81 110 LEU B CA 1
ATOM 3084 C C . LEU B 1 110 ? 4.402 -4.828 0.823 1 98.81 110 LEU B C 1
ATOM 3086 O O . LEU B 1 110 ? 4.762 -4.262 -0.214 1 98.81 110 LEU B O 1
ATOM 3090 N N . ILE B 1 111 ? 3.957 -6.043 0.873 1 98.69 111 ILE B N 1
ATOM 3091 C CA . ILE B 1 111 ? 4.035 -6.91 -0.298 1 98.69 111 ILE B CA 1
ATOM 3092 C C . ILE B 1 111 ? 2.895 -6.582 -1.26 1 98.69 111 ILE B C 1
ATOM 3094 O O . ILE B 1 111 ? 3.131 -6.246 -2.422 1 98.69 111 ILE B O 1
ATOM 3098 N N . GLU B 1 112 ? 1.691 -6.516 -0.676 1 97.12 112 GLU B N 1
ATOM 3099 C CA . GLU B 1 112 ? 0.484 -6.488 -1.496 1 97.12 112 GLU B CA 1
ATOM 3100 C C . GLU B 1 112 ? 0.135 -5.066 -1.918 1 97.12 112 GLU B C 1
ATOM 3102 O O . GLU B 1 112 ? -0.613 -4.863 -2.877 1 97.12 112 GLU B O 1
ATOM 3107 N N . HIS B 1 113 ? 0.747 -4.09 -1.21 1 97 113 HIS B N 1
ATOM 3108 C CA . HIS B 1 113 ? 0.291 -2.732 -1.483 1 97 113 HIS B CA 1
ATOM 3109 C C . HIS B 1 113 ? 1.46 -1.818 -1.835 1 97 113 HIS B C 1
ATOM 3111 O O . HIS B 1 113 ? 1.261 -0.646 -2.162 1 97 113 HIS B O 1
ATOM 3117 N N . HIS B 1 114 ? 2.65 -2.371 -1.834 1 98 114 HIS B N 1
ATOM 3118 C CA . HIS B 1 114 ? 3.762 -1.566 -2.328 1 98 114 HIS B CA 1
ATOM 3119 C C . HIS B 1 114 ? 4.602 -2.348 -3.334 1 98 114 HIS B C 1
ATOM 3121 O O . HIS B 1 114 ? 4.691 -1.966 -4.504 1 98 114 HIS B O 1
ATOM 3127 N N . LEU B 1 115 ? 5.141 -3.447 -2.906 1 98.19 115 LEU B N 1
ATOM 3128 C CA . LEU B 1 115 ? 6.02 -4.242 -3.756 1 98.19 115 LEU B CA 1
ATOM 3129 C C . LEU B 1 115 ? 5.293 -4.688 -5.023 1 98.19 115 LEU B C 1
ATOM 3131 O O . LEU B 1 115 ? 5.902 -4.777 -6.09 1 98.19 115 LEU B O 1
ATOM 3135 N N . CYS B 1 116 ? 4.066 -4.957 -4.91 1 97.31 116 CYS B N 1
ATOM 3136 C CA . CYS B 1 116 ? 3.275 -5.379 -6.062 1 97.31 116 CYS B CA 1
ATOM 3137 C C . CYS B 1 116 ? 3.305 -4.324 -7.16 1 97.31 116 CYS B C 1
ATOM 3139 O O . CYS B 1 116 ? 3.297 -4.656 -8.344 1 97.31 116 CYS B O 1
ATOM 3141 N N . TRP B 1 117 ? 3.369 -3.062 -6.809 1 97.38 117 TRP B N 1
ATOM 3142 C CA . TRP B 1 117 ? 3.309 -1.972 -7.773 1 97.38 117 TRP B CA 1
ATOM 3143 C C . TRP B 1 117 ? 4.645 -1.8 -8.484 1 97.38 117 TRP B C 1
ATOM 3145 O O . TRP B 1 117 ? 4.715 -1.168 -9.547 1 97.38 117 TRP B O 1
ATOM 3155 N N . VAL B 1 118 ? 5.676 -2.35 -7.918 1 97.06 118 VAL B N 1
ATOM 3156 C CA . VAL B 1 118 ? 6.949 -2.391 -8.625 1 97.06 118 VAL B CA 1
ATOM 3157 C C . VAL B 1 118 ? 6.82 -3.27 -9.867 1 97.06 118 VAL B C 1
ATOM 3159 O O . VAL B 1 118 ? 7.23 -2.875 -10.961 1 97.06 118 VAL B O 1
ATOM 3162 N N . SER B 1 119 ? 6.215 -4.406 -9.68 1 95.81 119 SER B N 1
ATOM 3163 C CA . SER B 1 119 ? 5.992 -5.316 -10.805 1 95.81 119 SER B CA 1
ATOM 3164 C C . SER B 1 119 ? 5.031 -4.707 -11.82 1 95.81 119 SER B C 1
ATOM 3166 O O . SER B 1 119 ? 5.242 -4.832 -13.031 1 95.81 119 SER B O 1
ATOM 3168 N N . ILE B 1 120 ? 4.02 -4.074 -11.312 1 95.94 120 ILE B N 1
ATOM 3169 C CA . ILE B 1 120 ? 3.039 -3.439 -12.188 1 95.94 120 ILE B CA 1
ATOM 3170 C C . ILE B 1 120 ? 3.705 -2.322 -12.992 1 95.94 120 ILE B C 1
ATOM 3172 O O . ILE B 1 120 ? 3.465 -2.184 -14.188 1 95.94 120 ILE B O 1
ATOM 3176 N N . TYR B 1 121 ? 4.539 -1.534 -12.32 1 97.44 121 TYR B N 1
ATOM 3177 C CA . TYR B 1 121 ? 5.309 -0.504 -13.008 1 97.44 121 TYR B CA 1
ATOM 3178 C C . TYR B 1 121 ? 6.176 -1.112 -14.102 1 97.44 121 TYR B C 1
ATOM 3180 O O . TYR B 1 121 ? 6.223 -0.601 -15.227 1 97.44 121 TYR B O 1
ATOM 3188 N N . SER B 1 122 ? 6.855 -2.201 -13.797 1 96.62 122 SER B N 1
ATOM 3189 C CA . SER B 1 122 ? 7.707 -2.881 -14.766 1 96.62 122 SER B CA 1
ATOM 3190 C C . SER B 1 122 ? 6.914 -3.311 -15.992 1 96.62 122 SER B C 1
ATOM 3192 O O . SER B 1 122 ? 7.359 -3.109 -17.125 1 96.62 122 SER B O 1
ATOM 3194 N N . ARG B 1 123 ? 5.777 -3.842 -15.773 1 96.06 123 ARG B N 1
ATOM 3195 C CA . ARG B 1 123 ? 4.922 -4.297 -16.859 1 96.06 123 ARG B CA 1
ATOM 3196 C C . ARG B 1 123 ? 4.414 -3.119 -17.688 1 96.06 123 ARG B C 1
ATOM 3198 O O . ARG B 1 123 ? 4.176 -3.252 -18.891 1 96.06 123 ARG B O 1
ATOM 3205 N N . GLY B 1 124 ? 4.258 -2.027 -17.031 1 95.69 124 GLY B N 1
ATOM 3206 C CA . GLY B 1 124 ? 3.854 -0.822 -17.734 1 95.69 124 GLY B CA 1
ATOM 3207 C C . GLY B 1 124 ? 4.941 -0.271 -18.641 1 95.69 124 GLY B C 1
ATOM 3208 O O . GLY B 1 124 ? 4.645 0.378 -19.656 1 95.69 124 GLY B O 1
ATOM 3209 N N . GLN B 1 125 ? 6.16 -0.544 -18.266 1 95 125 GLN B N 1
ATOM 3210 C CA . GLN B 1 125 ? 7.277 -0.083 -19.094 1 95 125 GLN B CA 1
ATOM 3211 C C . GLN B 1 125 ? 7.445 -0.957 -20.328 1 95 125 GLN B C 1
ATOM 3213 O O . GLN B 1 125 ? 7.668 -0.447 -21.438 1 95 125 GLN B O 1
ATOM 3218 N N . ASP B 1 126 ? 7.383 -2.227 -20.141 1 92.06 126 ASP B N 1
ATOM 3219 C CA . ASP B 1 126 ? 7.516 -3.191 -21.234 1 92.06 126 ASP B CA 1
ATOM 3220 C C . ASP B 1 126 ? 6.891 -4.531 -20.859 1 92.06 126 ASP B C 1
ATOM 3222 O O . ASP B 1 126 ? 7.414 -5.246 -20 1 92.06 126 ASP B O 1
ATOM 3226 N N . PHE B 1 127 ? 5.84 -4.848 -21.578 1 93.88 127 PHE B N 1
ATOM 3227 C CA . PHE B 1 127 ? 5.145 -6.102 -21.312 1 93.88 127 PHE B CA 1
ATOM 3228 C C . PHE B 1 127 ? 5.23 -7.031 -22.516 1 93.88 127 PHE B C 1
ATOM 3230 O O . PHE B 1 127 ? 4.465 -7.992 -22.625 1 93.88 127 PHE B O 1
ATOM 3237 N N . ASN B 1 128 ? 6.141 -6.832 -23.438 1 92.94 128 ASN B N 1
ATOM 3238 C CA . ASN B 1 128 ? 6.195 -7.52 -24.719 1 92.94 128 ASN B CA 1
ATOM 3239 C C . ASN B 1 128 ? 6.559 -8.992 -24.547 1 92.94 128 ASN B C 1
ATOM 3241 O O . ASN B 1 128 ? 6.18 -9.828 -25.375 1 92.94 128 ASN B O 1
ATOM 3245 N N . TRP B 1 129 ? 7.234 -9.242 -23.5 1 93.94 129 TRP B N 1
ATOM 3246 C CA . TRP B 1 129 ? 7.656 -10.625 -23.297 1 93.94 129 TRP B CA 1
ATOM 3247 C C . TRP B 1 129 ? 6.449 -11.547 -23.141 1 93.94 129 TRP B C 1
ATOM 3249 O O . TRP B 1 129 ? 6.551 -12.758 -23.375 1 93.94 129 TRP B O 1
ATOM 3259 N N . LEU B 1 130 ? 5.316 -11.023 -22.75 1 94.25 130 LEU B N 1
ATOM 3260 C CA . LEU B 1 130 ? 4.102 -11.805 -22.562 1 94.25 130 LEU B CA 1
ATOM 3261 C C . LEU B 1 130 ? 3.652 -12.453 -23.875 1 94.25 130 LEU B C 1
ATOM 3263 O O . LEU B 1 130 ? 3.037 -13.516 -23.859 1 94.25 130 LEU B O 1
ATOM 3267 N N . ALA B 1 131 ? 4.008 -11.844 -25.016 1 94.06 131 ALA B N 1
ATOM 3268 C CA . ALA B 1 131 ? 3.578 -12.328 -26.328 1 94.06 131 ALA B CA 1
ATOM 3269 C C . ALA B 1 131 ? 4.621 -13.258 -26.938 1 94.06 131 ALA B C 1
ATOM 3271 O O . ALA B 1 131 ? 4.453 -13.727 -28.062 1 94.06 131 ALA B O 1
ATOM 3272 N N . THR B 1 132 ? 5.652 -13.57 -26.266 1 93.69 132 THR B N 1
ATOM 3273 C CA . THR B 1 132 ? 6.715 -14.461 -26.703 1 93.69 132 THR B CA 1
ATOM 3274 C C . THR B 1 132 ? 6.578 -15.828 -26.047 1 93.69 132 THR B C 1
ATOM 3276 O O . THR B 1 132 ? 5.676 -16.047 -25.234 1 93.69 132 THR B O 1
ATOM 3279 N N . PRO B 1 133 ? 7.422 -16.734 -26.375 1 93 133 PRO B N 1
ATOM 3280 C CA . PRO B 1 133 ? 7.379 -18.047 -25.734 1 93 133 PRO B CA 1
ATOM 3281 C C . PRO B 1 133 ? 7.594 -17.969 -24.219 1 93 133 PRO B C 1
ATOM 3283 O O . PRO B 1 133 ? 7.238 -18.891 -23.5 1 93 133 PRO B O 1
ATOM 3286 N N . ALA B 1 134 ? 8.086 -16.875 -23.734 1 93.19 134 ALA B N 1
ATOM 3287 C CA . ALA B 1 134 ? 8.258 -16.656 -22.297 1 93.19 134 ALA B CA 1
ATOM 3288 C C . ALA B 1 134 ? 6.91 -16.438 -21.609 1 93.19 134 ALA B C 1
ATOM 3290 O O . ALA B 1 134 ? 6.773 -16.688 -20.422 1 93.19 134 ALA B O 1
ATOM 3291 N N . GLY B 1 135 ? 6.008 -15.898 -22.406 1 94.69 135 GLY B N 1
ATOM 3292 C CA . GLY B 1 135 ? 4.656 -15.672 -21.922 1 94.69 135 GLY B CA 1
ATOM 3293 C C . GLY B 1 135 ? 3.631 -16.594 -22.531 1 94.69 135 GLY B C 1
ATOM 3294 O O . GLY B 1 135 ? 3.773 -17.828 -22.469 1 94.69 135 GLY B O 1
ATOM 3295 N N . PHE B 1 136 ? 2.705 -16.031 -23.297 1 94.06 136 PHE B N 1
ATOM 3296 C CA . PHE B 1 136 ? 1.577 -16.781 -23.844 1 94.06 136 PHE B CA 1
ATOM 3297 C C . PHE B 1 136 ? 1.809 -17.125 -25.297 1 94.06 136 PHE B C 1
ATOM 3299 O O . PHE B 1 136 ? 0.943 -17.719 -25.953 1 94.06 136 PHE B O 1
ATOM 3306 N N . GLY B 1 137 ? 2.9 -16.766 -25.891 1 91.19 137 GLY B N 1
ATOM 3307 C CA . GLY B 1 137 ? 3.15 -16.828 -27.328 1 91.19 137 GLY B CA 1
ATOM 3308 C C . GLY B 1 137 ? 3.037 -18.219 -27.891 1 91.19 137 GLY B C 1
ATOM 3309 O O . GLY B 1 137 ? 2.711 -18.406 -29.062 1 91.19 137 GLY B O 1
ATOM 3310 N N . ARG B 1 138 ? 3.318 -19.234 -27.062 1 90.38 138 ARG B N 1
ATOM 3311 C CA . ARG B 1 138 ? 3.256 -20.609 -27.547 1 90.38 138 ARG B CA 1
ATOM 3312 C C . ARG B 1 138 ? 1.812 -21.047 -27.766 1 90.38 138 ARG B C 1
ATOM 3314 O O . ARG B 1 138 ? 1.55 -21.984 -28.516 1 90.38 138 ARG B O 1
ATOM 3321 N N . GLN B 1 139 ? 0.945 -20.312 -27.109 1 88.75 139 GLN B N 1
ATOM 3322 C CA . GLN B 1 139 ? -0.462 -20.688 -27.188 1 88.75 139 GLN B CA 1
ATOM 3323 C C . GLN B 1 139 ? -1.21 -19.828 -28.188 1 88.75 139 GLN B C 1
ATOM 3325 O O . GLN B 1 139 ? -2.338 -20.141 -28.578 1 88.75 139 GLN B O 1
ATOM 3330 N N . LEU B 1 140 ? -0.616 -18.719 -28.516 1 86.56 140 LEU B N 1
ATOM 3331 C CA . LEU B 1 140 ? -1.272 -17.766 -29.391 1 86.56 140 LEU B CA 1
ATOM 3332 C C . LEU B 1 140 ? -0.497 -17.594 -30.703 1 86.56 140 LEU B C 1
ATOM 3334 O O . LEU B 1 140 ? 0.427 -16.781 -30.781 1 86.56 140 LEU B O 1
ATOM 3338 N N . THR B 1 141 ? -0.534 -18.453 -31.625 1 79.31 141 THR B N 1
ATOM 3339 C CA . THR B 1 141 ? 0.245 -18.375 -32.875 1 79.31 141 THR B CA 1
ATOM 3340 C C . THR B 1 141 ? -0.614 -17.859 -34 1 79.31 141 THR B C 1
ATOM 3342 O O . THR B 1 141 ? -1.84 -17.781 -33.906 1 79.31 141 THR B O 1
ATOM 3345 N N . GLY B 1 142 ? 0.093 -17.281 -35.062 1 87.62 142 GLY B N 1
ATOM 3346 C CA . GLY B 1 142 ? -0.591 -16.797 -36.25 1 87.62 142 GLY B CA 1
ATOM 3347 C C . GLY B 1 142 ? -1.289 -15.461 -36.031 1 87.62 142 GLY B C 1
ATOM 3348 O O . GLY B 1 142 ? -0.708 -14.539 -35.469 1 87.62 142 GLY B O 1
ATOM 3349 N N . ILE B 1 143 ? -2.482 -15.445 -36.5 1 86.5 143 ILE B N 1
ATOM 3350 C CA . ILE B 1 143 ? -3.24 -14.195 -36.469 1 86.5 143 ILE B CA 1
ATOM 3351 C C . ILE B 1 143 ? -3.6 -13.852 -35.031 1 86.5 143 ILE B C 1
ATOM 3353 O O . ILE B 1 143 ? -3.584 -12.68 -34.656 1 86.5 143 ILE B O 1
ATOM 3357 N N . LYS B 1 144 ? -3.875 -14.836 -34.25 1 88.19 144 LYS B N 1
ATOM 3358 C CA . LYS B 1 144 ? -4.211 -14.617 -32.844 1 88.19 144 LYS B CA 1
ATOM 3359 C C . LYS B 1 144 ? -3.018 -14.055 -32.062 1 88.19 144 LYS B C 1
ATOM 3361 O O . LYS B 1 144 ? -3.176 -13.172 -31.234 1 88.19 144 LYS B O 1
ATOM 3366 N N . GLY B 1 145 ? -1.878 -14.602 -32.469 1 88.25 145 GLY B N 1
ATOM 3367 C CA . GLY B 1 145 ? -0.669 -14.109 -31.828 1 88.25 145 GLY B CA 1
ATOM 3368 C C . GLY B 1 145 ? -0.343 -12.672 -32.188 1 88.25 145 GLY B C 1
ATOM 3369 O O . GLY B 1 145 ? 0.052 -11.883 -31.328 1 88.25 145 GLY B O 1
ATOM 3370 N N . PHE B 1 146 ? -0.589 -12.406 -33.438 1 88.69 146 PHE B N 1
ATOM 3371 C CA . PHE B 1 146 ? -0.341 -11.055 -33.906 1 88.69 146 PHE B CA 1
ATOM 3372 C C . PHE B 1 146 ? -1.279 -10.062 -33.25 1 88.69 146 PHE B C 1
ATOM 3374 O O . PHE B 1 146 ? -0.846 -9 -32.812 1 88.69 146 PHE B O 1
ATOM 3381 N N . ALA B 1 147 ? -2.486 -10.406 -33.188 1 90.5 147 ALA B N 1
ATOM 3382 C CA . ALA B 1 147 ? -3.486 -9.547 -32.562 1 90.5 147 ALA B CA 1
ATOM 3383 C C . ALA B 1 147 ? -3.205 -9.375 -31.062 1 90.5 147 ALA B C 1
ATOM 3385 O O . ALA B 1 147 ? -3.328 -8.266 -30.516 1 90.5 147 ALA B O 1
ATOM 3386 N N . PHE B 1 148 ? -2.852 -10.445 -30.484 1 91.5 148 PHE B N 1
ATOM 3387 C CA . PHE B 1 148 ? -2.533 -10.406 -29.062 1 91.5 148 PHE B CA 1
ATOM 3388 C C . PHE B 1 148 ? -1.36 -9.469 -28.797 1 91.5 148 PHE B C 1
ATOM 3390 O O . PHE B 1 148 ? -1.438 -8.602 -27.938 1 91.5 148 PHE B O 1
ATOM 3397 N N . LYS B 1 149 ? -0.375 -9.617 -29.562 1 89.19 149 LYS B N 1
ATOM 3398 C CA . LYS B 1 149 ? 0.85 -8.844 -29.375 1 89.19 149 LYS B CA 1
ATOM 3399 C C . LYS B 1 149 ? 0.611 -7.359 -29.656 1 89.19 149 LYS B C 1
ATOM 3401 O O . LYS B 1 149 ? 0.994 -6.508 -28.844 1 89.19 149 LYS B O 1
ATOM 3406 N N . ASN B 1 150 ? -0.091 -7.102 -30.688 1 89.81 150 ASN B N 1
ATOM 3407 C CA . ASN B 1 150 ? -0.159 -5.723 -31.172 1 89.81 150 ASN B CA 1
ATOM 3408 C C . ASN B 1 150 ? -1.31 -4.961 -30.516 1 89.81 150 ASN B C 1
ATOM 3410 O O . ASN B 1 150 ? -1.328 -3.727 -30.531 1 89.81 150 ASN B O 1
ATOM 3414 N N . PHE B 1 151 ? -2.164 -5.719 -29.906 1 90.75 151 PHE B N 1
ATOM 3415 C CA . PHE B 1 151 ? -3.312 -5.008 -29.359 1 90.75 151 PHE B CA 1
ATOM 3416 C C . PHE B 1 151 ? -3.471 -5.297 -27.859 1 90.75 151 PHE B C 1
ATOM 3418 O O . PHE B 1 151 ? -3.393 -4.387 -27.047 1 90.75 151 PHE B O 1
ATOM 3425 N N . LEU B 1 152 ? -3.594 -6.551 -27.516 1 89.94 152 LEU B N 1
ATOM 3426 C CA . LEU B 1 152 ? -3.941 -6.895 -26.141 1 89.94 152 LEU B CA 1
ATOM 3427 C C . LEU B 1 152 ? -2.787 -6.582 -25.203 1 89.94 152 LEU B C 1
ATOM 3429 O O . LEU B 1 152 ? -2.996 -6.016 -24.125 1 89.94 152 LEU B O 1
ATOM 3433 N N . VAL B 1 153 ? -1.606 -6.965 -25.562 1 93.06 153 VAL B N 1
ATOM 3434 C CA . VAL B 1 153 ? -0.448 -6.723 -24.719 1 93.06 153 VAL B CA 1
ATOM 3435 C C . VAL B 1 153 ? -0.237 -5.219 -24.547 1 93.06 153 VAL B C 1
ATOM 3437 O O . VAL B 1 153 ? 0.015 -4.742 -23.438 1 93.06 153 VAL B O 1
ATOM 3440 N N . LYS B 1 154 ? -0.397 -4.484 -25.594 1 93.31 154 LYS B N 1
ATOM 3441 C CA . LYS B 1 154 ? -0.23 -3.033 -25.547 1 93.31 154 LYS B CA 1
ATOM 3442 C C . LYS B 1 154 ? -1.312 -2.379 -24.703 1 93.31 154 LYS B C 1
ATOM 3444 O O . LYS B 1 154 ? -1.031 -1.455 -23.938 1 93.31 154 LYS B O 1
ATOM 3449 N N . LYS B 1 155 ? -2.422 -2.906 -24.891 1 93 155 LYS B N 1
ATOM 3450 C CA . LYS B 1 155 ? -3.533 -2.385 -24.109 1 93 155 LYS B CA 1
ATOM 3451 C C . LYS B 1 155 ? -3.326 -2.658 -22.609 1 93 155 LYS B C 1
ATOM 3453 O O . LYS B 1 155 ? -3.574 -1.787 -21.781 1 93 155 LYS B O 1
ATOM 3458 N N . PHE B 1 156 ? -2.896 -3.828 -22.281 1 91.62 156 PHE B N 1
ATOM 3459 C CA . PHE B 1 156 ? -2.631 -4.188 -20.906 1 91.62 156 PHE B CA 1
ATOM 3460 C C . PHE B 1 156 ? -1.525 -3.316 -20.312 1 91.62 156 PHE B C 1
ATOM 3462 O O . PHE B 1 156 ? -1.637 -2.834 -19.188 1 91.62 156 PHE B O 1
ATOM 3469 N N . ALA B 1 157 ? -0.518 -3.133 -21.109 1 94.12 157 ALA B N 1
ATOM 3470 C CA . ALA B 1 157 ? 0.595 -2.303 -20.656 1 94.12 157 ALA B CA 1
ATOM 3471 C C . ALA B 1 157 ? 0.132 -0.879 -20.359 1 94.12 157 ALA B C 1
ATOM 3473 O O . ALA B 1 157 ? 0.506 -0.296 -19.344 1 94.12 157 ALA B O 1
ATOM 3474 N N . SER B 1 158 ? -0.682 -0.364 -21.25 1 95.38 158 SER B N 1
ATOM 3475 C CA . SER B 1 158 ? -1.211 0.984 -21.062 1 95.38 158 SER B CA 1
ATOM 3476 C C . SER B 1 158 ? -2.088 1.071 -19.828 1 95.38 158 SER B C 1
ATOM 3478 O O . SER B 1 158 ? -2.006 2.041 -19.062 1 95.38 158 SER B O 1
ATOM 3480 N N . THR B 1 159 ? -2.82 0.07 -19.656 1 93.94 159 THR B N 1
ATOM 3481 C CA . THR B 1 159 ? -3.719 0.026 -18.5 1 93.94 159 THR B CA 1
ATOM 3482 C C . THR B 1 159 ? -2.93 0.016 -17.203 1 93.94 159 THR B C 1
ATOM 3484 O O . THR B 1 159 ? -3.223 0.788 -16.281 1 93.94 159 THR B O 1
ATOM 3487 N N . VAL B 1 160 ? -1.961 -0.794 -17.125 1 95.19 160 VAL B N 1
ATOM 3488 C CA . VAL B 1 160 ? -1.228 -0.912 -15.867 1 95.19 160 VAL B CA 1
ATOM 3489 C C . VAL B 1 160 ? -0.376 0.336 -15.648 1 95.19 160 VAL B C 1
ATOM 3491 O O . VAL B 1 160 ? -0.163 0.757 -14.508 1 95.19 160 VAL B O 1
ATOM 3494 N N . ARG B 1 161 ? 0.111 0.942 -16.703 1 95.62 161 ARG B N 1
ATOM 3495 C CA . ARG B 1 161 ? 0.806 2.219 -16.562 1 95.62 161 ARG B CA 1
ATOM 3496 C C . ARG B 1 161 ? -0.099 3.27 -15.93 1 95.62 161 ARG B C 1
ATOM 3498 O O . ARG B 1 161 ? 0.333 4.02 -15.055 1 95.62 161 ARG B O 1
ATOM 3505 N N . GLY B 1 162 ? -1.3 3.307 -16.453 1 95.75 162 GLY B N 1
ATOM 3506 C CA . GLY B 1 162 ? -2.271 4.23 -15.891 1 95.75 162 GLY B CA 1
ATOM 3507 C C . GLY B 1 162 ? -2.574 3.955 -14.422 1 95.75 162 GLY B C 1
ATOM 3508 O O . GLY B 1 162 ? -2.68 4.887 -13.625 1 95.75 162 GLY B O 1
ATOM 3509 N N . ARG B 1 163 ? -2.65 2.719 -14.086 1 95.88 163 ARG B N 1
ATOM 3510 C CA . ARG B 1 163 ? -2.91 2.346 -12.695 1 95.88 163 ARG B CA 1
ATOM 3511 C C . ARG B 1 163 ? -1.738 2.729 -11.805 1 95.88 163 ARG B C 1
ATOM 3513 O O . ARG B 1 163 ? -1.937 3.234 -10.695 1 95.88 163 ARG B O 1
ATOM 3520 N N . ALA B 1 164 ? -0.57 2.48 -12.242 1 96 164 ALA B N 1
ATOM 3521 C CA . ALA B 1 164 ? 0.622 2.818 -11.469 1 96 164 ALA B CA 1
ATOM 3522 C C . ALA B 1 164 ? 0.712 4.324 -11.234 1 96 164 ALA B C 1
ATOM 3524 O O . ALA B 1 164 ? 1.115 4.766 -10.156 1 96 164 ALA B O 1
ATOM 3525 N N . LYS B 1 165 ? 0.356 5.074 -12.242 1 94.25 165 LYS B N 1
ATOM 3526 C CA . LYS B 1 165 ? 0.343 6.523 -12.094 1 94.25 165 LYS B CA 1
ATOM 3527 C C . LYS B 1 165 ? -0.703 6.965 -11.07 1 94.25 165 LYS B C 1
ATOM 3529 O O . LYS B 1 165 ? -0.423 7.797 -10.211 1 94.25 165 LYS B O 1
ATOM 3534 N N . ALA B 1 166 ? -1.87 6.379 -11.211 1 93.5 166 ALA B N 1
ATOM 3535 C CA . ALA B 1 166 ? -2.971 6.727 -10.312 1 93.5 166 ALA B CA 1
ATOM 3536 C C . ALA B 1 166 ? -2.631 6.379 -8.867 1 93.5 166 ALA B C 1
ATOM 3538 O O . ALA B 1 166 ? -2.986 7.117 -7.945 1 93.5 166 ALA B O 1
ATOM 3539 N N . GLN B 1 167 ? -1.958 5.305 -8.711 1 94.25 167 GLN B N 1
ATOM 3540 C CA . GLN B 1 167 ? -1.601 4.836 -7.379 1 94.25 167 GLN B CA 1
ATOM 3541 C C . GLN B 1 167 ? -0.394 5.598 -6.836 1 94.25 167 GLN B C 1
ATOM 3543 O O . GLN B 1 167 ? -0.221 5.711 -5.621 1 94.25 167 GLN B O 1
ATOM 3548 N N . GLY B 1 168 ? 0.447 6.137 -7.672 1 91.88 168 GLY B N 1
ATOM 3549 C CA . GLY B 1 168 ? 1.554 6.965 -7.223 1 91.88 168 GLY B CA 1
ATOM 3550 C C . GLY B 1 168 ? 2.906 6.453 -7.676 1 91.88 168 GLY B C 1
ATOM 3551 O O . GLY B 1 168 ? 3.83 7.238 -7.902 1 91.88 168 GLY B O 1
ATOM 3552 N N . MET B 1 169 ? 3.049 5.199 -7.914 1 93.62 169 MET B N 1
ATOM 3553 C CA . MET B 1 169 ? 4.332 4.609 -8.289 1 93.62 169 MET B CA 1
ATOM 3554 C C . MET B 1 169 ? 4.832 5.188 -9.609 1 93.62 169 MET B C 1
ATOM 3556 O O . MET B 1 169 ? 6.035 5.402 -9.781 1 93.62 169 MET B O 1
ATOM 3560 N N . GLY B 1 170 ? 3.945 5.492 -10.539 1 91.75 170 GLY B N 1
ATOM 3561 C CA . GLY B 1 170 ? 4.309 5.977 -11.859 1 91.75 170 GLY B CA 1
ATOM 3562 C C . GLY B 1 170 ? 4.773 7.418 -11.867 1 91.75 170 GLY B C 1
ATOM 3563 O O . GLY B 1 170 ? 5.176 7.945 -12.906 1 91.75 170 GLY B O 1
ATOM 3564 N N . THR B 1 171 ? 4.703 8.055 -10.688 1 91.19 171 THR B N 1
ATOM 3565 C CA . THR B 1 171 ? 5.117 9.453 -10.609 1 91.19 171 THR B CA 1
ATOM 3566 C C . THR B 1 171 ? 6.582 9.555 -10.188 1 91.19 171 THR B C 1
ATOM 3568 O O . THR B 1 171 ? 7.176 10.633 -10.258 1 91.19 171 THR B O 1
ATOM 3571 N N . PHE B 1 172 ? 7.164 8.445 -9.812 1 93.75 172 PHE B N 1
ATOM 3572 C CA . PHE B 1 172 ? 8.555 8.406 -9.383 1 93.75 172 PHE B CA 1
ATOM 3573 C C . PHE B 1 172 ? 9.484 8.203 -10.578 1 93.75 172 PHE B C 1
ATOM 3575 O O . PHE B 1 172 ? 9.086 7.629 -11.586 1 93.75 172 PHE B O 1
ATOM 3582 N N . GLN B 1 173 ? 10.648 8.703 -10.352 1 93.88 173 GLN B N 1
ATOM 3583 C CA . GLN B 1 173 ? 11.695 8.352 -11.305 1 93.88 173 GLN B CA 1
ATOM 3584 C C . GLN B 1 173 ? 12.164 6.91 -11.102 1 93.88 173 GLN B C 1
ATOM 3586 O O . GLN B 1 173 ? 12.031 6.359 -10.008 1 93.88 173 GLN B O 1
ATOM 3591 N N . LYS B 1 174 ? 12.727 6.348 -12.172 1 95.81 174 LYS B N 1
ATOM 3592 C CA . LYS B 1 174 ? 13.172 4.957 -12.172 1 95.81 174 LYS B CA 1
ATOM 3593 C C . LYS B 1 174 ? 14.086 4.672 -10.984 1 95.81 174 LYS B C 1
ATOM 3595 O O . LYS B 1 174 ? 13.914 3.668 -10.289 1 95.81 174 LYS B O 1
ATOM 3600 N N . GLU B 1 175 ? 15.031 5.578 -10.711 1 96.38 175 GLU B N 1
ATOM 3601 C CA . GLU B 1 175 ? 16 5.375 -9.641 1 96.38 175 GLU B CA 1
ATOM 3602 C C . GLU B 1 175 ? 15.328 5.41 -8.273 1 96.38 175 GLU B C 1
ATOM 3604 O O . GLU B 1 175 ? 15.734 4.699 -7.352 1 96.38 175 GLU B O 1
ATOM 3609 N N . GLU B 1 176 ? 14.305 6.242 -8.172 1 96 176 GLU B N 1
ATOM 3610 C CA . GLU B 1 176 ? 13.547 6.32 -6.922 1 96 176 GLU B CA 1
ATOM 3611 C C . GLU B 1 176 ? 12.781 5.031 -6.656 1 96 176 GLU B C 1
ATOM 3613 O O . GLU B 1 176 ? 12.727 4.555 -5.523 1 96 176 GLU B O 1
ATOM 3618 N N . ILE B 1 177 ? 12.219 4.477 -7.699 1 97.25 177 ILE B N 1
ATOM 3619 C CA . ILE B 1 177 ? 11.5 3.213 -7.59 1 97.25 177 ILE B CA 1
ATOM 3620 C C . ILE B 1 177 ? 12.469 2.1 -7.191 1 97.25 177 ILE B C 1
ATOM 3622 O O . ILE B 1 177 ? 12.148 1.269 -6.34 1 97.25 177 ILE B O 1
ATOM 3626 N N . LEU B 1 178 ? 13.641 2.119 -7.816 1 97.81 178 LEU B N 1
ATOM 3627 C CA . LEU B 1 178 ? 14.656 1.122 -7.5 1 97.81 178 LEU B CA 1
ATOM 3628 C C . LEU B 1 178 ? 15.062 1.203 -6.031 1 97.81 178 LEU B C 1
ATOM 3630 O O . LEU B 1 178 ? 15.18 0.177 -5.359 1 97.81 178 LEU B O 1
ATOM 3634 N N . ASP B 1 179 ? 15.195 2.404 -5.547 1 97 179 ASP B N 1
ATOM 3635 C CA . ASP B 1 179 ? 15.562 2.604 -4.148 1 97 179 ASP B CA 1
ATOM 3636 C C . ASP B 1 179 ? 14.484 2.062 -3.213 1 97 179 ASP B C 1
ATOM 3638 O O . ASP B 1 179 ? 14.789 1.384 -2.23 1 97 179 ASP B O 1
ATOM 3642 N N . GLN B 1 180 ? 13.289 2.348 -3.508 1 96.94 180 GLN B N 1
ATOM 3643 C CA . GLN B 1 180 ? 12.18 1.86 -2.697 1 96.94 180 GLN B CA 1
ATOM 3644 C C . GLN B 1 180 ? 12.086 0.338 -2.75 1 96.94 180 GLN B C 1
ATOM 3646 O O . GLN B 1 180 ? 11.797 -0.308 -1.741 1 96.94 180 GLN B O 1
ATOM 3651 N N . THR B 1 181 ? 12.289 -0.233 -3.93 1 98.5 181 THR B N 1
ATOM 3652 C CA . THR B 1 181 ? 12.266 -1.68 -4.105 1 98.5 181 THR B CA 1
ATOM 3653 C C . THR B 1 181 ? 13.312 -2.354 -3.229 1 98.5 181 THR B C 1
ATOM 3655 O O . THR B 1 181 ? 13.023 -3.34 -2.549 1 98.5 181 THR B O 1
ATOM 3658 N N . LYS B 1 182 ? 14.484 -1.771 -3.248 1 98.56 182 LYS B N 1
ATOM 3659 C CA . LYS B 1 182 ? 15.57 -2.324 -2.449 1 98.56 182 LYS B CA 1
ATOM 3660 C C . LYS B 1 182 ? 15.242 -2.277 -0.961 1 98.56 182 LYS B C 1
ATOM 3662 O O . LYS B 1 182 ? 15.516 -3.23 -0.228 1 98.56 182 LYS B O 1
ATOM 3667 N N . LYS B 1 183 ? 14.609 -1.215 -0.517 1 97.94 183 LYS B N 1
ATOM 3668 C CA . LYS B 1 183 ? 14.203 -1.095 0.88 1 97.94 183 LYS B CA 1
ATOM 3669 C C . LYS B 1 183 ? 13.195 -2.18 1.255 1 97.94 183 LYS B C 1
ATOM 3671 O O . LYS B 1 183 ? 13.273 -2.756 2.342 1 97.94 183 LYS B O 1
ATOM 3676 N N . ASP B 1 184 ? 12.266 -2.447 0.375 1 98.75 184 ASP B N 1
ATOM 3677 C CA . ASP B 1 184 ? 11.266 -3.486 0.622 1 98.75 184 ASP B CA 1
ATOM 3678 C C . ASP B 1 184 ? 11.922 -4.863 0.713 1 98.75 184 ASP B C 1
ATOM 3680 O O . ASP B 1 184 ? 11.609 -5.645 1.613 1 98.75 184 ASP B O 1
ATOM 3684 N N . LEU B 1 185 ? 12.82 -5.133 -0.226 1 98.88 185 LEU B N 1
ATOM 3685 C CA . LEU B 1 185 ? 13.5 -6.422 -0.251 1 98.88 185 LEU B CA 1
ATOM 3686 C C . LEU B 1 185 ? 14.375 -6.602 0.988 1 98.88 185 LEU B C 1
ATOM 3688 O O . LEU B 1 185 ? 14.414 -7.688 1.574 1 98.88 185 LEU B O 1
ATOM 3692 N N . ASP B 1 186 ? 15.039 -5.527 1.391 1 98.81 186 ASP B N 1
ATOM 3693 C CA . ASP B 1 186 ? 15.852 -5.578 2.602 1 98.81 186 ASP B CA 1
ATOM 3694 C C . ASP B 1 186 ? 14.992 -5.887 3.826 1 98.81 186 ASP B C 1
ATOM 3696 O O . ASP B 1 186 ? 15.398 -6.66 4.695 1 98.81 186 ASP B O 1
ATOM 3700 N N . ALA B 1 187 ? 13.859 -5.289 3.885 1 98.88 187 ALA B N 1
ATOM 3701 C CA . ALA B 1 187 ? 12.961 -5.523 5.012 1 98.88 187 ALA B CA 1
ATOM 3702 C C . ALA B 1 187 ? 12.484 -6.973 5.051 1 98.88 187 ALA B C 1
ATOM 3704 O O . ALA B 1 187 ? 12.484 -7.605 6.109 1 98.88 187 ALA B O 1
ATOM 3705 N N . LEU B 1 188 ? 12.117 -7.512 3.92 1 98.94 188 LEU B N 1
ATOM 3706 C CA . LEU B 1 188 ? 11.68 -8.898 3.832 1 98.94 188 LEU B CA 1
ATOM 3707 C C . LEU B 1 188 ? 12.812 -9.844 4.223 1 98.94 188 LEU B C 1
ATOM 3709 O O . LEU B 1 188 ? 12.594 -10.82 4.953 1 98.94 188 LEU B O 1
ATOM 3713 N N . SER B 1 189 ? 13.969 -9.508 3.686 1 98.88 189 SER B N 1
ATOM 3714 C CA . SER B 1 189 ? 15.141 -10.32 3.988 1 98.88 189 SER B CA 1
ATOM 3715 C C . SER B 1 189 ? 15.43 -10.336 5.484 1 98.88 189 SER B C 1
ATOM 3717 O O . SER B 1 189 ? 15.719 -11.391 6.055 1 98.88 189 SER B O 1
ATOM 3719 N N . THR B 1 190 ? 15.383 -9.211 6.125 1 98.81 190 THR B N 1
ATOM 3720 C CA . THR B 1 190 ? 15.641 -9.094 7.555 1 98.81 190 THR B CA 1
ATOM 3721 C C . THR B 1 190 ? 14.586 -9.836 8.359 1 98.81 190 THR B C 1
ATOM 3723 O O . THR B 1 190 ? 14.906 -10.539 9.32 1 98.81 190 THR B O 1
ATOM 3726 N N . GLN B 1 191 ? 13.328 -9.719 7.984 1 98.56 191 GLN B N 1
ATOM 3727 C CA . GLN B 1 191 ? 12.242 -10.422 8.656 1 98.56 191 GLN B CA 1
ATOM 3728 C C . GLN B 1 191 ? 12.422 -11.93 8.547 1 98.56 191 GLN B C 1
ATOM 3730 O O . GLN B 1 191 ? 12.164 -12.664 9.508 1 98.56 191 GLN B O 1
ATOM 3735 N N . LEU B 1 192 ? 12.805 -12.375 7.379 1 98.62 192 LEU B N 1
ATOM 3736 C CA . LEU B 1 192 ? 13.031 -13.805 7.16 1 98.62 192 LEU B CA 1
ATOM 3737 C C . LEU B 1 192 ? 14.195 -14.305 8.008 1 98.62 192 LEU B C 1
ATOM 3739 O O . LEU B 1 192 ? 14.07 -15.312 8.703 1 98.62 192 LEU B O 1
ATOM 3743 N N . GLY B 1 193 ? 15.312 -13.539 7.922 1 98.12 193 GLY B N 1
ATOM 3744 C CA . GLY B 1 193 ? 16.5 -13.969 8.648 1 98.12 193 GLY B CA 1
ATOM 3745 C C . GLY B 1 193 ? 16.938 -15.375 8.289 1 98.12 193 GLY B C 1
ATOM 3746 O O . GLY B 1 193 ? 17.094 -15.695 7.109 1 98.12 193 GLY B O 1
ATOM 3747 N N . ASP B 1 194 ? 17.062 -16.156 9.32 1 97.38 194 ASP B N 1
ATOM 3748 C CA . ASP B 1 194 ? 17.516 -17.531 9.102 1 97.38 194 ASP B CA 1
ATOM 3749 C C . ASP B 1 194 ? 16.359 -18.5 9.164 1 97.38 194 ASP B C 1
ATOM 3751 O O . ASP B 1 194 ? 16.547 -19.719 9.133 1 97.38 194 ASP B O 1
ATOM 3755 N N . LYS B 1 195 ? 15.164 -18.016 9.312 1 97.62 195 LYS B N 1
ATOM 3756 C CA . LYS B 1 195 ? 13.977 -18.859 9.406 1 97.62 195 LYS B CA 1
ATOM 3757 C C . LYS B 1 195 ? 13.656 -19.516 8.07 1 97.62 195 LYS B C 1
ATOM 3759 O O . LYS B 1 195 ? 13.992 -18.984 7.012 1 97.62 195 LYS B O 1
ATOM 3764 N N . LYS B 1 196 ? 12.961 -20.516 8.094 1 97.88 196 LYS B N 1
ATOM 3765 C CA . LYS B 1 196 ? 12.555 -21.188 6.867 1 97.88 196 LYS B CA 1
ATOM 3766 C C . LYS B 1 196 ? 11.445 -20.422 6.156 1 97.88 196 LYS B C 1
ATOM 3768 O O . LYS B 1 196 ? 11.406 -20.375 4.926 1 97.88 196 LYS B O 1
ATOM 3773 N N . TYR B 1 197 ? 10.547 -19.938 6.969 1 98.5 197 TYR B N 1
ATOM 3774 C CA . TYR B 1 197 ? 9.453 -19.125 6.465 1 98.5 197 TYR B CA 1
ATOM 3775 C C . TYR B 1 197 ? 9.422 -17.766 7.16 1 98.5 197 TYR B C 1
ATOM 3777 O O . TYR B 1 197 ? 10.156 -17.547 8.125 1 98.5 197 TYR B O 1
ATOM 3785 N N . LEU B 1 198 ? 8.641 -16.828 6.734 1 98.25 198 LEU B N 1
ATOM 3786 C CA . LEU B 1 198 ? 8.711 -15.43 7.16 1 98.25 198 LEU B CA 1
ATOM 3787 C C . LEU B 1 198 ? 8.531 -15.312 8.672 1 98.25 198 LEU B C 1
ATOM 3789 O O . LEU B 1 198 ? 9.078 -14.398 9.297 1 98.25 198 LEU B O 1
ATOM 3793 N N . PHE B 1 199 ? 7.723 -16.266 9.25 1 98 199 PHE B N 1
ATOM 3794 C CA . PHE B 1 199 ? 7.445 -16.141 10.672 1 98 199 PHE B CA 1
ATOM 3795 C C . PHE B 1 199 ? 7.781 -17.422 11.414 1 98 199 PHE B C 1
ATOM 3797 O O . PHE B 1 199 ? 7.109 -17.781 12.383 1 98 199 PHE B O 1
ATOM 3804 N N . GLY B 1 200 ? 8.836 -18.125 10.945 1 96.81 200 GLY B N 1
ATOM 3805 C CA . GLY B 1 200 ? 9.305 -19.297 11.68 1 96.81 200 GLY B CA 1
ATOM 3806 C C . GLY B 1 200 ? 9.469 -20.531 10.805 1 96.81 200 GLY B C 1
ATOM 3807 O O . GLY B 1 200 ? 9.836 -20.422 9.633 1 96.81 200 GLY B O 1
ATOM 3808 N N . ASN B 1 201 ? 9.18 -21.625 11.406 1 95.56 201 ASN B N 1
ATOM 3809 C CA . ASN B 1 201 ? 9.461 -22.875 10.719 1 95.56 201 ASN B CA 1
ATOM 3810 C C . ASN B 1 201 ? 8.211 -23.469 10.078 1 95.56 201 ASN B C 1
ATOM 3812 O O . ASN B 1 201 ? 8.289 -24.422 9.312 1 95.56 201 ASN B O 1
ATOM 3816 N N . SER B 1 202 ? 7.125 -22.875 10.406 1 96.62 202 SER B N 1
ATOM 3817 C CA . SER B 1 202 ? 5.879 -23.328 9.797 1 96.62 202 SER B CA 1
ATOM 3818 C C . SER B 1 202 ? 5.375 -22.344 8.75 1 96.62 202 SER B C 1
ATOM 3820 O O . SER B 1 202 ? 5.387 -21.125 8.977 1 96.62 202 SER B O 1
ATOM 3822 N N . ILE B 1 203 ? 4.957 -22.891 7.688 1 98.19 203 ILE B N 1
ATOM 3823 C CA . ILE B 1 203 ? 4.465 -22.047 6.598 1 98.19 203 ILE B CA 1
ATOM 3824 C C . ILE B 1 203 ? 3.117 -21.453 6.98 1 98.19 203 ILE B C 1
ATOM 3826 O O . ILE B 1 203 ? 2.336 -22.062 7.707 1 98.19 203 ILE B O 1
ATOM 3830 N N . LYS B 1 204 ? 2.877 -20.234 6.586 1 98.44 204 LYS B N 1
ATOM 3831 C CA . LYS B 1 204 ? 1.626 -19.516 6.805 1 98.44 204 LYS B CA 1
ATOM 3832 C C . LYS B 1 204 ? 1.061 -18.984 5.492 1 98.44 204 LYS B C 1
ATOM 3834 O O . LYS B 1 204 ? 1.721 -19.047 4.453 1 98.44 204 LYS B O 1
ATOM 3839 N N . ALA B 1 205 ? -0.163 -18.469 5.516 1 98.44 205 ALA B N 1
ATOM 3840 C CA . ALA B 1 205 ? -0.807 -17.891 4.332 1 98.44 205 ALA B CA 1
ATOM 3841 C C . ALA B 1 205 ? 0.02 -16.75 3.752 1 98.44 205 ALA B C 1
ATOM 3843 O O . ALA B 1 205 ? 0.093 -16.594 2.531 1 98.44 205 ALA B O 1
ATOM 3844 N N . ILE B 1 206 ? 0.658 -16.016 4.582 1 98.69 206 ILE B N 1
ATOM 3845 C CA . ILE B 1 206 ? 1.425 -14.859 4.113 1 98.69 206 ILE B CA 1
ATOM 3846 C C . ILE B 1 206 ? 2.615 -15.336 3.283 1 98.69 206 ILE B C 1
ATOM 3848 O O . ILE B 1 206 ? 3.119 -14.609 2.43 1 98.69 206 ILE B O 1
ATOM 3852 N N . ASP B 1 207 ? 3.115 -16.5 3.508 1 98.88 207 ASP B N 1
ATOM 3853 C CA . ASP B 1 207 ? 4.211 -17.047 2.709 1 98.88 207 ASP B CA 1
ATOM 3854 C C . ASP B 1 207 ? 3.775 -17.266 1.263 1 98.88 207 ASP B C 1
ATOM 3856 O O . ASP B 1 207 ? 4.578 -17.141 0.337 1 98.88 207 ASP B O 1
ATOM 3860 N N . ALA B 1 208 ? 2.482 -17.656 1.039 1 98.88 208 ALA B N 1
ATOM 3861 C CA . ALA B 1 208 ? 1.963 -17.75 -0.322 1 98.88 208 ALA B CA 1
ATOM 3862 C C . ALA B 1 208 ? 1.994 -16.406 -1.027 1 98.88 208 ALA B C 1
ATOM 3864 O O . ALA B 1 208 ? 2.359 -16.312 -2.201 1 98.88 208 ALA B O 1
ATOM 3865 N N . THR B 1 209 ? 1.626 -15.383 -0.279 1 98.75 209 THR B N 1
ATOM 3866 C CA . THR B 1 209 ? 1.631 -14.023 -0.81 1 98.75 209 THR B CA 1
ATOM 3867 C C . THR B 1 209 ? 3.051 -13.586 -1.159 1 98.75 209 THR B C 1
ATOM 3869 O O . THR B 1 209 ? 3.303 -13.102 -2.266 1 98.75 209 THR B O 1
ATOM 3872 N N . ALA B 1 210 ? 3.936 -13.781 -0.238 1 98.88 210 ALA B N 1
ATOM 3873 C CA . ALA B 1 210 ? 5.324 -13.375 -0.451 1 98.88 210 ALA B CA 1
ATOM 3874 C C . ALA B 1 210 ? 5.938 -14.133 -1.625 1 98.88 210 ALA B C 1
ATOM 3876 O O . ALA B 1 210 ? 6.594 -13.531 -2.48 1 98.88 210 ALA B O 1
ATOM 3877 N N . PHE B 1 211 ? 5.707 -15.43 -1.646 1 98.88 211 PHE B N 1
ATOM 3878 C CA . PHE B 1 211 ? 6.234 -16.266 -2.713 1 98.88 211 PHE B CA 1
ATOM 3879 C C . PHE B 1 211 ? 5.766 -15.773 -4.074 1 98.88 211 PHE B C 1
ATOM 3881 O O . PHE B 1 211 ? 6.57 -15.609 -4.992 1 98.88 211 PHE B O 1
ATOM 3888 N N . ALA B 1 212 ? 4.492 -15.531 -4.195 1 98.81 212 ALA B N 1
ATOM 3889 C CA . ALA B 1 212 ? 3.891 -15.172 -5.477 1 98.81 212 ALA B CA 1
ATOM 3890 C C . ALA B 1 212 ? 4.477 -13.867 -6.008 1 98.81 212 ALA B C 1
ATOM 3892 O O . ALA B 1 212 ? 4.824 -13.773 -7.188 1 98.81 212 ALA B O 1
ATOM 3893 N N . HIS B 1 213 ? 4.645 -12.914 -5.164 1 98.69 213 HIS B N 1
ATOM 3894 C CA . HIS B 1 213 ? 5.133 -11.609 -5.594 1 98.69 213 HIS B CA 1
ATOM 3895 C C . HIS B 1 213 ? 6.637 -11.633 -5.828 1 98.69 213 HIS B C 1
ATOM 3897 O O . HIS B 1 213 ? 7.129 -11.055 -6.801 1 98.69 213 HIS B O 1
ATOM 3903 N N . LEU B 1 214 ? 7.363 -12.273 -4.953 1 98.88 214 LEU B N 1
ATOM 3904 C CA . LEU B 1 214 ? 8.805 -12.391 -5.145 1 98.88 214 LEU B CA 1
ATOM 3905 C C . LEU B 1 214 ? 9.125 -13.18 -6.41 1 98.88 214 LEU B C 1
ATOM 3907 O O . LEU B 1 214 ? 10.07 -12.852 -7.129 1 98.88 214 LEU B O 1
ATOM 3911 N N . ALA B 1 215 ? 8.359 -14.203 -6.637 1 98.62 215 ALA B N 1
ATOM 3912 C CA . ALA B 1 215 ? 8.562 -15.008 -7.84 1 98.62 215 ALA B CA 1
ATOM 3913 C C . ALA B 1 215 ? 8.438 -14.148 -9.102 1 98.62 215 ALA B C 1
ATOM 3915 O O . ALA B 1 215 ? 9.18 -14.336 -10.062 1 98.62 215 ALA B O 1
ATOM 3916 N N . GLN B 1 216 ? 7.477 -13.234 -9.117 1 97.75 216 GLN B N 1
ATOM 3917 C CA . GLN B 1 216 ? 7.359 -12.328 -10.258 1 97.75 216 GLN B CA 1
ATOM 3918 C C . GLN B 1 216 ? 8.648 -11.531 -10.461 1 97.75 216 GLN B C 1
ATOM 3920 O O . GLN B 1 216 ? 9.086 -11.336 -11.594 1 97.75 216 GLN B O 1
ATOM 3925 N N . LEU B 1 217 ? 9.219 -11.062 -9.398 1 97.62 217 LEU B N 1
ATOM 3926 C CA . LEU B 1 217 ? 10.422 -10.25 -9.461 1 97.62 217 LEU B CA 1
ATOM 3927 C C . LEU B 1 217 ? 11.617 -11.07 -9.938 1 97.62 217 LEU B C 1
ATOM 3929 O O . LEU B 1 217 ? 12.492 -10.555 -10.633 1 97.62 217 LEU B O 1
ATOM 3933 N N . ILE B 1 218 ? 11.602 -12.281 -9.586 1 98 218 ILE B N 1
ATOM 3934 C CA . ILE B 1 218 ? 12.773 -13.125 -9.789 1 98 218 ILE B CA 1
ATOM 3935 C C . ILE B 1 218 ? 12.711 -13.773 -11.172 1 98 218 ILE B C 1
ATOM 3937 O O . ILE B 1 218 ? 13.719 -13.875 -11.867 1 98 218 ILE B O 1
ATOM 3941 N N . TYR B 1 219 ? 11.508 -14.18 -11.648 1 97.38 219 TYR B N 1
ATOM 3942 C CA . TYR B 1 219 ? 11.453 -15.102 -12.773 1 97.38 219 TYR B CA 1
ATOM 3943 C C . TYR B 1 219 ? 10.906 -14.406 -14.016 1 97.38 219 TYR B C 1
ATOM 3945 O O . TYR B 1 219 ? 10.852 -15.008 -15.094 1 97.38 219 TYR B O 1
ATOM 3953 N N . THR B 1 220 ? 10.484 -13.203 -13.93 1 96.88 220 THR B N 1
ATOM 3954 C CA . THR B 1 220 ? 10.016 -12.484 -15.109 1 96.88 220 THR B CA 1
ATOM 3955 C C . THR B 1 220 ? 10.891 -11.25 -15.367 1 96.88 220 THR B C 1
ATOM 3957 O O . THR B 1 220 ? 11.586 -10.781 -14.469 1 96.88 220 THR B O 1
ATOM 3960 N N . PRO B 1 221 ? 10.906 -10.695 -16.562 1 96.12 221 PRO B N 1
ATOM 3961 C CA . PRO B 1 221 ? 11.695 -9.5 -16.859 1 96.12 221 PRO B CA 1
ATOM 3962 C C . PRO B 1 221 ? 11.273 -8.289 -16.016 1 96.12 221 PRO B C 1
ATOM 3964 O O . PRO B 1 221 ? 10.078 -8.07 -15.812 1 96.12 221 PRO B O 1
ATOM 3967 N N . GLN B 1 222 ? 12.297 -7.586 -15.57 1 96.75 222 GLN B N 1
ATOM 3968 C CA . GLN B 1 222 ? 12.062 -6.379 -14.789 1 96.75 222 GLN B CA 1
ATOM 3969 C C . GLN B 1 222 ? 12.586 -5.141 -15.508 1 96.75 222 GLN B C 1
ATOM 3971 O O . GLN B 1 222 ? 13.383 -5.254 -16.438 1 96.75 222 GLN B O 1
ATOM 3976 N N . PHE B 1 223 ? 12.195 -3.99 -15.008 1 96.69 223 PHE B N 1
ATOM 3977 C CA . PHE B 1 223 ? 12.523 -2.732 -15.664 1 96.69 223 PHE B CA 1
ATOM 3978 C C . PHE B 1 223 ? 13.992 -2.383 -15.469 1 96.69 223 PHE B C 1
ATOM 3980 O O . PHE B 1 223 ? 14.523 -1.517 -16.156 1 96.69 223 PHE B O 1
ATOM 3987 N N . SER B 1 224 ? 14.641 -3.107 -14.539 1 97.25 224 SER B N 1
ATOM 3988 C CA . SER B 1 224 ? 16.047 -2.842 -14.266 1 97.25 224 SER B CA 1
ATOM 3989 C C . SER B 1 224 ? 16.766 -4.109 -13.828 1 97.25 224 SER B C 1
ATOM 3991 O O . SER B 1 224 ? 16.25 -4.875 -13.016 1 97.25 224 SER B O 1
ATOM 3993 N N . PRO B 1 225 ? 17.953 -4.312 -14.258 1 97.06 225 PRO B N 1
ATOM 3994 C CA . PRO B 1 225 ? 18.734 -5.473 -13.82 1 97.06 225 PRO B CA 1
ATOM 3995 C C . PRO B 1 225 ? 19.188 -5.363 -12.367 1 97.06 225 PRO B C 1
ATOM 3997 O O . PRO B 1 225 ? 19.609 -6.359 -11.773 1 97.06 225 PRO B O 1
ATOM 4000 N N . GLU B 1 226 ? 19.094 -4.215 -11.797 1 97.94 226 GLU B N 1
ATOM 4001 C CA . GLU B 1 226 ? 19.578 -3.973 -10.445 1 97.94 226 GLU B CA 1
ATOM 4002 C C . GLU B 1 226 ? 18.75 -4.738 -9.414 1 97.94 226 GLU B C 1
ATOM 4004 O O . GLU B 1 226 ? 19.219 -5.012 -8.312 1 97.94 226 GLU B O 1
ATOM 4009 N N . ILE B 1 227 ? 17.562 -5.031 -9.75 1 98.38 227 ILE B N 1
ATOM 4010 C CA . ILE B 1 227 ? 16.719 -5.789 -8.828 1 98.38 227 ILE B CA 1
ATOM 4011 C C . ILE B 1 227 ? 17.297 -7.188 -8.633 1 98.38 227 ILE B C 1
ATOM 4013 O O . ILE B 1 227 ? 17.469 -7.641 -7.504 1 98.38 227 ILE B O 1
ATOM 4017 N N . LYS B 1 228 ? 17.609 -7.812 -9.742 1 97.75 228 LYS B N 1
ATOM 4018 C CA . LYS B 1 228 ? 18.234 -9.133 -9.688 1 97.75 228 LYS B CA 1
ATOM 4019 C C . LYS B 1 228 ? 19.562 -9.086 -8.953 1 97.75 228 LYS B C 1
ATOM 4021 O O . LYS B 1 228 ? 19.859 -9.953 -8.125 1 97.75 228 LYS B O 1
ATOM 4026 N N . THR B 1 229 ? 20.328 -8.109 -9.289 1 98.44 229 THR B N 1
ATOM 4027 C CA . THR B 1 229 ? 21.625 -7.953 -8.664 1 98.44 229 THR B CA 1
ATOM 4028 C C . THR B 1 229 ? 21.5 -7.809 -7.148 1 98.44 229 THR B C 1
ATOM 4030 O O . THR B 1 229 ? 22.25 -8.422 -6.391 1 98.44 229 THR B O 1
ATOM 4033 N N . HIS B 1 230 ? 20.531 -7.008 -6.719 1 98.75 230 HIS B N 1
ATOM 4034 C CA . HIS B 1 230 ? 20.312 -6.797 -5.293 1 98.75 230 HIS B CA 1
ATOM 4035 C C . HIS B 1 230 ? 19.859 -8.086 -4.605 1 98.75 230 HIS B C 1
ATOM 4037 O O . HIS B 1 230 ? 20.344 -8.414 -3.516 1 98.75 230 HIS B O 1
ATOM 4043 N N . LEU B 1 231 ? 19.031 -8.828 -5.234 1 98.75 231 LEU B N 1
ATOM 4044 C CA . LEU B 1 231 ? 18.547 -10.102 -4.695 1 98.75 231 LEU B CA 1
ATOM 4045 C C . LEU B 1 231 ? 19.703 -11.078 -4.52 1 98.75 231 LEU B C 1
ATOM 4047 O O . LEU B 1 231 ? 19.828 -11.734 -3.479 1 98.75 231 LEU B O 1
ATOM 4051 N N . GLU B 1 232 ? 20.562 -11.133 -5.426 1 98.62 232 GLU B N 1
ATOM 4052 C CA . GLU B 1 232 ? 21.672 -12.086 -5.422 1 98.62 232 GLU B CA 1
ATOM 4053 C C . GLU B 1 232 ? 22.75 -11.68 -4.422 1 98.62 232 GLU B C 1
ATOM 4055 O O . GLU B 1 232 ? 23.312 -12.523 -3.725 1 98.62 232 GLU B O 1
ATOM 4060 N N . GLU B 1 233 ? 22.984 -10.43 -4.309 1 98.69 233 GLU B N 1
ATOM 4061 C CA . GLU B 1 233 ? 24.156 -9.977 -3.58 1 98.69 233 GLU B CA 1
ATOM 4062 C C . GLU B 1 233 ? 23.797 -9.562 -2.156 1 98.69 233 GLU B C 1
ATOM 4064 O O . GLU B 1 233 ? 24.609 -9.695 -1.241 1 98.69 233 GLU B O 1
ATOM 4069 N N . LYS B 1 234 ? 22.594 -9.016 -2.006 1 98.62 234 LYS B N 1
ATOM 4070 C CA . LYS B 1 234 ? 22.281 -8.383 -0.725 1 98.62 234 LYS B CA 1
ATOM 4071 C C . LYS B 1 234 ? 21.219 -9.172 0.027 1 98.62 234 LYS B C 1
ATOM 4073 O O . LYS B 1 234 ? 21.156 -9.125 1.258 1 98.62 234 LYS B O 1
ATOM 4078 N N . THR B 1 235 ? 20.391 -9.898 -0.732 1 98.75 235 THR B N 1
ATOM 4079 C CA . THR B 1 235 ? 19.312 -10.625 -0.069 1 98.75 235 THR B CA 1
ATOM 4080 C C . THR B 1 235 ? 19.219 -12.055 -0.595 1 98.75 235 THR B C 1
ATOM 4082 O O . THR B 1 235 ? 18.141 -12.516 -0.964 1 98.75 235 THR B O 1
ATOM 4085 N N . PRO B 1 236 ? 20.25 -12.789 -0.542 1 98.69 236 PRO B N 1
ATOM 4086 C CA . PRO B 1 236 ? 20.234 -14.148 -1.1 1 98.69 236 PRO B CA 1
ATOM 4087 C C . PRO B 1 236 ? 19.297 -15.078 -0.34 1 98.69 236 PRO B C 1
ATOM 4089 O O . PRO B 1 236 ? 18.828 -16.078 -0.893 1 98.69 236 PRO B O 1
ATOM 4092 N N . ASN B 1 237 ? 19.062 -14.789 0.919 1 98.81 237 ASN B N 1
ATOM 4093 C CA . ASN B 1 237 ? 18.156 -15.633 1.696 1 98.81 237 ASN B CA 1
ATOM 4094 C C . ASN B 1 237 ? 16.75 -15.633 1.106 1 98.81 237 ASN B C 1
ATOM 4096 O O . ASN B 1 237 ? 16 -16.609 1.248 1 98.81 237 ASN B O 1
ATOM 4100 N N . LEU B 1 238 ? 16.344 -14.578 0.424 1 98.88 238 LEU B N 1
ATOM 4101 C CA . LEU B 1 238 ? 15.047 -14.539 -0.231 1 98.88 238 LEU B CA 1
ATOM 4102 C C . LEU B 1 238 ? 15 -15.492 -1.416 1 98.88 238 LEU B C 1
ATOM 4104 O O . LEU B 1 238 ? 13.961 -16.094 -1.697 1 98.88 238 LEU B O 1
ATOM 4108 N N . LEU B 1 239 ? 16.109 -15.578 -2.117 1 98.81 239 LEU B N 1
ATOM 4109 C CA . LEU B 1 239 ? 16.172 -16.531 -3.229 1 98.81 239 LEU B CA 1
ATOM 4110 C C . LEU B 1 239 ? 16.047 -17.953 -2.73 1 98.81 239 LEU B C 1
ATOM 4112 O O . LEU B 1 239 ? 15.328 -18.766 -3.332 1 98.81 239 LEU B O 1
ATOM 4116 N N . VAL B 1 240 ? 16.688 -18.25 -1.667 1 98.69 240 VAL B N 1
ATOM 4117 C CA . VAL B 1 240 ? 16.594 -19.562 -1.052 1 98.69 240 VAL B CA 1
ATOM 4118 C C . VAL B 1 240 ? 15.156 -19.828 -0.59 1 98.69 240 VAL B C 1
ATOM 4120 O O . VAL B 1 240 ? 14.625 -20.922 -0.794 1 98.69 240 VAL B O 1
ATOM 4123 N N . TYR B 1 241 ? 14.586 -18.828 0.024 1 98.81 241 TYR B N 1
ATOM 4124 C CA . TYR B 1 241 ? 13.211 -18.875 0.519 1 98.81 241 TYR B CA 1
ATOM 4125 C C . TYR B 1 241 ? 12.242 -19.219 -0.603 1 98.81 241 TYR B C 1
ATOM 4127 O O . TYR B 1 241 ? 11.422 -20.125 -0.466 1 98.81 241 TYR B O 1
ATOM 4135 N N . VAL B 1 242 ? 12.336 -18.562 -1.749 1 98.81 242 VAL B N 1
ATOM 4136 C CA . VAL B 1 242 ? 11.461 -18.766 -2.896 1 98.81 242 VAL B CA 1
ATOM 4137 C C . VAL B 1 242 ? 11.711 -20.156 -3.48 1 98.81 242 VAL B C 1
ATOM 4139 O O . VAL B 1 242 ? 10.766 -20.875 -3.826 1 98.81 242 VAL B O 1
ATOM 4142 N N . LYS B 1 243 ? 12.914 -20.531 -3.562 1 98.25 243 LYS B N 1
ATOM 4143 C CA . LYS B 1 243 ? 13.258 -21.844 -4.09 1 98.25 243 LYS B CA 1
ATOM 4144 C C . LYS B 1 243 ? 12.68 -22.953 -3.219 1 98.25 243 LYS B C 1
ATOM 4146 O O . LYS B 1 243 ? 12.211 -23.969 -3.73 1 98.25 243 LYS B O 1
ATOM 4151 N N . HIS B 1 244 ? 12.766 -22.781 -1.944 1 97.75 244 HIS B N 1
ATOM 4152 C CA . HIS B 1 244 ? 12.227 -23.766 -1.007 1 97.75 244 HIS B CA 1
ATOM 4153 C C . HIS B 1 244 ? 10.734 -23.969 -1.225 1 97.75 244 HIS B C 1
ATOM 4155 O O . HIS B 1 244 ? 10.266 -25.109 -1.306 1 97.75 244 HIS B O 1
ATOM 4161 N N . ILE B 1 245 ? 10.016 -22.922 -1.315 1 98.62 245 ILE B N 1
ATOM 4162 C CA . ILE B 1 245 ? 8.57 -23.016 -1.492 1 98.62 245 ILE B CA 1
ATOM 4163 C C . ILE B 1 245 ? 8.258 -23.578 -2.873 1 98.62 245 ILE B C 1
ATOM 4165 O O . ILE B 1 245 ? 7.355 -24.406 -3.016 1 98.62 245 ILE B O 1
ATOM 4169 N N . ARG B 1 246 ? 8.992 -23.156 -3.867 1 98.31 246 ARG B N 1
ATOM 4170 C CA . ARG B 1 246 ? 8.82 -23.703 -5.215 1 98.31 246 ARG B CA 1
ATOM 4171 C C . ARG B 1 246 ? 9.023 -25.203 -5.234 1 98.31 246 ARG B C 1
ATOM 4173 O O . ARG B 1 246 ? 8.203 -25.938 -5.793 1 98.31 246 ARG B O 1
ATOM 4180 N N . ASP B 1 247 ? 10.062 -25.672 -4.594 1 97.5 247 ASP B N 1
ATOM 4181 C CA . ASP B 1 247 ? 10.383 -27.094 -4.582 1 97.5 247 ASP B CA 1
ATOM 4182 C C . ASP B 1 247 ? 9.32 -27.906 -3.836 1 97.5 247 ASP B C 1
ATOM 4184 O O . ASP B 1 247 ? 9 -29.031 -4.223 1 97.5 247 ASP B O 1
ATOM 4188 N N . ASP B 1 248 ? 8.828 -27.312 -2.795 1 96.88 248 ASP B N 1
ATOM 4189 C CA . ASP B 1 248 ? 7.879 -28.031 -1.943 1 96.88 248 ASP B CA 1
ATOM 4190 C C . ASP B 1 248 ? 6.484 -28.047 -2.562 1 96.88 248 ASP B C 1
ATOM 4192 O O . ASP B 1 248 ? 5.75 -29.031 -2.436 1 96.88 248 ASP B O 1
ATOM 4196 N N . TYR B 1 249 ? 6.121 -26.969 -3.271 1 98 249 TYR B N 1
ATOM 4197 C CA . TYR B 1 249 ? 4.711 -26.844 -3.621 1 98 249 TYR B CA 1
ATOM 4198 C C . TYR B 1 249 ? 4.531 -26.703 -5.129 1 98 249 TYR B C 1
ATOM 4200 O O . TYR B 1 249 ? 3.406 -26.719 -5.629 1 98 249 TYR B O 1
ATOM 4208 N N . TRP B 1 250 ? 5.613 -26.625 -5.828 1 98.12 250 TRP B N 1
ATOM 4209 C CA . TRP B 1 250 ? 5.566 -26.531 -7.285 1 98.12 250 TRP B CA 1
ATOM 4210 C C . TRP B 1 250 ? 6.57 -27.484 -7.926 1 98.12 250 TRP B C 1
ATOM 4212 O O . TRP B 1 250 ? 7.348 -27.078 -8.797 1 98.12 250 TRP B O 1
ATOM 4222 N N . PRO B 1 251 ? 6.562 -28.688 -7.496 1 97.38 251 PRO B N 1
ATOM 4223 C CA . PRO B 1 251 ? 7.461 -29.656 -8.133 1 97.38 251 PRO B CA 1
ATOM 4224 C C . PRO B 1 251 ? 7.172 -29.828 -9.617 1 97.38 251 PRO B C 1
ATOM 4226 O O . PRO B 1 251 ? 8.016 -30.344 -10.359 1 97.38 251 PRO B O 1
ATOM 4229 N N . ASP B 1 252 ? 6.023 -29.438 -10.055 1 97.5 252 ASP B N 1
ATOM 4230 C CA . ASP B 1 252 ? 5.605 -29.562 -11.445 1 97.5 252 ASP B CA 1
ATOM 4231 C C . ASP B 1 252 ? 5.855 -28.266 -12.211 1 97.5 252 ASP B C 1
ATOM 4233 O O . ASP B 1 252 ? 5.262 -28.031 -13.258 1 97.5 252 ASP B O 1
ATOM 4237 N N . TRP B 1 253 ? 6.641 -27.344 -11.617 1 97.44 253 TRP B N 1
ATOM 4238 C CA . TRP B 1 253 ? 6.914 -26.031 -12.203 1 97.44 253 TRP B CA 1
ATOM 4239 C C . TRP B 1 253 ? 7.348 -26.172 -13.656 1 97.44 253 TRP B C 1
ATOM 4241 O O . TRP B 1 253 ? 6.754 -25.562 -14.547 1 97.44 253 TRP B O 1
ATOM 4251 N N . GLU B 1 254 ? 8.344 -26.953 -13.922 1 96.44 254 GLU B N 1
ATOM 4252 C CA . GLU B 1 254 ? 8.883 -27.109 -15.273 1 96.44 254 GLU B CA 1
ATOM 4253 C C . GLU B 1 254 ? 7.848 -27.703 -16.219 1 96.44 254 GLU B C 1
ATOM 4255 O O . GLU B 1 254 ? 7.699 -27.266 -17.359 1 96.44 254 GLU B O 1
ATOM 4260 N N . GLU B 1 255 ? 7.215 -28.719 -15.688 1 96.88 255 GLU B N 1
ATOM 4261 C CA . GLU B 1 255 ? 6.168 -29.328 -16.5 1 96.88 255 GLU B CA 1
ATOM 4262 C C . GLU B 1 255 ? 5.094 -28.312 -16.875 1 96.88 255 GLU B C 1
ATOM 4264 O O . GLU B 1 255 ? 4.648 -28.266 -18.031 1 96.88 255 GLU B O 1
ATOM 4269 N N . THR B 1 256 ? 4.676 -27.5 -15.906 1 96.56 256 THR B N 1
ATOM 4270 C CA . THR B 1 256 ? 3.637 -26.5 -16.109 1 96.56 256 THR B CA 1
ATOM 4271 C C . THR B 1 256 ? 4.07 -25.469 -17.156 1 96.56 256 THR B C 1
ATOM 4273 O O . THR B 1 256 ? 3.312 -25.156 -18.062 1 96.56 256 THR B O 1
ATOM 4276 N N . THR B 1 257 ? 5.301 -24.984 -17.078 1 96.75 257 THR B N 1
ATOM 4277 C CA . THR B 1 257 ? 5.773 -23.938 -17.969 1 96.75 257 THR B CA 1
ATOM 4278 C C . THR B 1 257 ? 6.121 -24.484 -19.344 1 96.75 257 THR B C 1
ATOM 4280 O O . THR B 1 257 ? 5.969 -23.797 -20.359 1 96.75 257 THR B O 1
ATOM 4283 N N . GLU B 1 258 ? 6.543 -25.703 -19.453 1 95.5 258 GLU B N 1
ATOM 4284 C CA . GLU B 1 258 ? 6.938 -26.312 -20.719 1 95.5 258 GLU B CA 1
ATOM 4285 C C . GLU B 1 258 ? 5.715 -26.781 -21.5 1 95.5 258 GLU B C 1
ATOM 4287 O O . GLU B 1 258 ? 5.648 -26.609 -22.719 1 95.5 258 GLU B O 1
ATOM 4292 N N . THR B 1 259 ? 4.754 -27.375 -20.812 1 94.94 259 THR B N 1
ATOM 4293 C CA . THR B 1 259 ? 3.619 -27.969 -21.5 1 94.94 259 THR B CA 1
ATOM 4294 C C . THR B 1 259 ? 2.465 -26.984 -21.609 1 94.94 259 THR B C 1
ATOM 4296 O O . THR B 1 259 ? 1.545 -27.172 -22.406 1 94.94 259 THR B O 1
ATOM 4299 N N . MET B 1 260 ? 2.48 -26.062 -20.703 1 94 260 MET B N 1
ATOM 4300 C CA . MET B 1 260 ? 1.402 -25.078 -20.594 1 94 260 MET B CA 1
ATOM 4301 C C . MET B 1 260 ? 0.091 -25.75 -20.203 1 94 260 MET B C 1
ATOM 4303 O O . MET B 1 260 ? -0.987 -25.281 -20.578 1 94 260 MET B O 1
ATOM 4307 N N . ASN B 1 261 ? 0.245 -26.891 -19.625 1 94.38 261 ASN B N 1
ATOM 4308 C CA . ASN B 1 261 ? -0.916 -27.609 -19.109 1 94.38 261 ASN B CA 1
ATOM 4309 C C . ASN B 1 261 ? -1.407 -27.016 -17.797 1 94.38 261 ASN B C 1
ATOM 4311 O O . ASN B 1 261 ? -0.656 -26.953 -16.812 1 94.38 261 ASN B O 1
ATOM 4315 N N . MET B 1 262 ? -2.631 -26.672 -17.688 1 93.94 262 MET B N 1
ATOM 4316 C CA . MET B 1 262 ? -3.205 -25.984 -16.547 1 93.94 262 MET B CA 1
ATOM 4317 C C . MET B 1 262 ? -3.426 -26.938 -15.375 1 93.94 262 MET B C 1
ATOM 4319 O O . MET B 1 262 ? -3.592 -26.5 -14.234 1 93.94 262 MET B O 1
ATOM 4323 N N . ASN B 1 263 ? -3.436 -28.125 -15.625 1 91.06 263 ASN B N 1
ATOM 4324 C CA . ASN B 1 263 ? -3.764 -29.094 -14.578 1 91.06 263 ASN B CA 1
ATOM 4325 C C . ASN B 1 263 ? -2.668 -30.141 -14.414 1 91.06 263 ASN B C 1
ATOM 4327 O O . ASN B 1 263 ? -2.949 -31.344 -14.398 1 91.06 263 ASN B O 1
ATOM 4331 N N . THR B 1 264 ? -1.518 -29.656 -14.383 1 93.94 264 THR B N 1
ATOM 4332 C CA . THR B 1 264 ? -0.43 -30.562 -14.062 1 93.94 264 THR B CA 1
ATOM 4333 C C . THR B 1 264 ? -0.57 -31.094 -12.641 1 93.94 264 THR B C 1
ATOM 4335 O O . THR B 1 264 ? -1.184 -30.438 -11.789 1 93.94 264 THR B O 1
ATOM 4338 N N . LYS B 1 265 ? -0.102 -32.344 -12.367 1 91.88 265 LYS B N 1
ATOM 4339 C CA . LYS B 1 265 ? -0.19 -32.969 -11.047 1 91.88 265 LYS B CA 1
ATOM 4340 C C . LYS B 1 265 ? 0.999 -32.562 -10.172 1 91.88 265 LYS B C 1
ATOM 4342 O O . LYS B 1 265 ? 2.141 -32.906 -10.477 1 91.88 265 LYS B O 1
ATOM 4347 N N . TRP B 1 266 ? 0.659 -31.859 -9.094 1 91.88 266 TRP B N 1
ATOM 4348 C CA . TRP B 1 266 ? 1.769 -31.438 -8.242 1 91.88 266 TRP B CA 1
ATOM 4349 C C . TRP B 1 266 ? 2.014 -32.438 -7.121 1 91.88 266 TRP B C 1
ATOM 4351 O O . TRP B 1 266 ? 3.119 -32.531 -6.578 1 91.88 266 TRP B O 1
ATOM 4361 N N . LYS B 1 267 ? 0.955 -33.125 -6.777 1 88.38 267 LYS B N 1
ATOM 4362 C CA . LYS B 1 267 ? 1.136 -34.188 -5.793 1 88.38 267 LYS B CA 1
ATOM 4363 C C . LYS B 1 267 ? 1.24 -35.562 -6.469 1 88.38 267 LYS B C 1
ATOM 4365 O O . LYS B 1 267 ? 0.458 -35.875 -7.367 1 88.38 267 LYS B O 1
ATOM 4370 N N . LYS B 1 268 ? 2.389 -36.156 -6.324 1 67.25 268 LYS B N 1
ATOM 4371 C CA . LYS B 1 268 ? 2.549 -37.5 -6.848 1 67.25 268 LYS B CA 1
ATOM 4372 C C . LYS B 1 268 ? 1.631 -38.469 -6.121 1 67.25 268 LYS B C 1
ATOM 4374 O O . LYS B 1 268 ? 1.369 -38.312 -4.926 1 67.25 268 LYS B O 1
ATOM 4379 N N . ASP B 1 269 ? 0.768 -39.25 -6.875 1 56 269 ASP B N 1
ATOM 4380 C CA . ASP B 1 269 ? -0.007 -40.344 -6.34 1 56 269 ASP B CA 1
ATOM 4381 C C . ASP B 1 269 ? 0.863 -41.25 -5.473 1 56 269 ASP B C 1
ATOM 4383 O O . ASP B 1 269 ? 2.07 -41.375 -5.695 1 56 269 ASP B O 1
#

Radius of gyration: 24.32 Å; Cα contacts (8 Å, |Δi|>4): 847; chains: 2; bounding box: 56×76×62 Å